Protein AF-B7J737-F1 (afdb_monomer_lite)

Secondary structure (DSSP, 8-state):
----------PPPTTT--SSPPP-EEETTEEE-HHHHHHHEEEEE-TTT--EEEEESS-TTPPPHHHHH-S--TTT--SS--EEEEETTEEEEHHHHTTSSPPEE-TTT--EES--EE-GGGSS--EE-TTGGGTT-EE-TTT--EE-EEE-TTS-EEEHHHHHH-EEE-TTT--EEEGGGTTS-HHHHHHHHHHHHHHHHHTT-SSHHHHHHHHHHHHHHHHHH-HHHHHHHHHHHHHHHHHHHHHHSS---HHHHHHHHHHHHHHHTHHHHHHHHHTTSS---HHHHHHHHHHHHHHHHHHTTTT-HHHHHHHHHHHHHHHHHHHTTSS-HHHHHHHHHHHHHHHHHHHHTT-SS--HHHHHHHHHH-GGGHHHHHHHHHHHHHHH-----PPPPPTTHHHHHHHHHHHHHHHHHHHH---SHHHHHHHHHHHHHHHS---GGGGGS-EEEEPSTTEEEEEETTEEEEEE-GGG-S---

pLDDT: mean 83.99, std 12.32, range [27.31, 96.94]

Organism: Acidithiobacillus ferrooxidans (strain ATCC 23270 / DSM 14882 / CIP 104768 / NCIMB 8455) (NCBI:txid243159)

Radius of gyration: 39.47 Å; chains: 1; bounding box: 94×75×91 Å

Sequence (481 aa):
MDTVATLSAEVICDECGKRGRKITRVYHGYKYCPTCYAREFKRRLCPKCGNYARLPRRDITAVCRHCALDQPCIRCGKTDFRVGRVTRSGPVCNSCAKYFREAEACELCGELSRRLTRVSRFNHNLRLCSKCAHADHGNCQACHHPRLLVVTDDGRRLCKVCLDGGMILCQECGQSMPAGRGAQCEPCYWRSLLTKRIAMNLAAFAMPVMAGHFERFGAWLAVTVGDNKAAITVNRYLSFFMEIEKVWKAIPDYNRLIAHFGAEGLRRVRLPMRWMQETGLVVKDVAVQAGDSEKRQIAGMLKALEGDPPGLRVLKGYHDTLMAKVKAGKLSLRSVRLAMAPAKALMLEAQKMGLKKPDQKAVDVYLAKVPGQRAALTGFVRYLREAHSVGVAMPKAKEGAAQKVRQRKLEQEMLAMMREGGEGDEFLRRWVSVGLAYFHGLPRKVGIGADVLRTDGEGMAINVEGKSYWLPSISQMGLSE

Structure (mmCIF, N/CA/C/O backbone):
data_AF-B7J737-F1
#
_entry.id   AF-B7J737-F1
#
loop_
_atom_site.group_PDB
_atom_site.id
_atom_site.type_symbol
_atom_site.label_atom_id
_atom_site.label_alt_id
_atom_site.label_comp_id
_atom_site.label_asym_id
_atom_site.label_entity_id
_atom_site.label_seq_id
_atom_site.pdbx_PDB_ins_code
_atom_site.Cartn_x
_atom_site.Cartn_y
_atom_site.Cartn_z
_atom_site.occupancy
_atom_site.B_iso_or_equiv
_atom_site.auth_seq_id
_atom_site.auth_comp_id
_atom_site.auth_asym_id
_atom_site.auth_atom_id
_atom_site.pdbx_PDB_model_num
ATOM 1 N N . MET A 1 1 ? 53.662 26.644 -28.573 1.00 31.42 1 MET A N 1
ATOM 2 C CA . MET A 1 1 ? 53.686 26.835 -27.113 1.00 31.42 1 MET A CA 1
ATOM 3 C C . MET A 1 1 ? 52.269 26.609 -26.606 1.00 31.42 1 MET A C 1
ATOM 5 O O . MET A 1 1 ? 51.413 27.413 -26.924 1.00 31.42 1 MET A O 1
ATOM 9 N N . ASP A 1 2 ? 51.856 25.529 -25.963 1.00 27.31 2 ASP A N 1
ATOM 10 C CA . ASP A 1 2 ? 52.458 24.238 -25.664 1.00 27.31 2 ASP A CA 1
ATOM 11 C C . ASP A 1 2 ? 51.311 23.224 -25.682 1.00 27.31 2 ASP A C 1
ATOM 13 O O . ASP A 1 2 ? 50.287 23.390 -25.020 1.00 27.31 2 ASP A O 1
ATOM 17 N N . THR A 1 3 ? 51.462 22.178 -26.488 1.00 28.53 3 THR A N 1
ATOM 18 C CA . THR A 1 3 ? 50.625 20.981 -26.437 1.00 28.53 3 THR A CA 1
ATOM 19 C C . THR A 1 3 ? 50.811 20.330 -25.074 1.00 28.53 3 THR A C 1
ATOM 21 O O . THR A 1 3 ? 51.854 19.732 -24.813 1.00 28.53 3 THR A O 1
ATOM 24 N N . VAL A 1 4 ? 49.797 20.425 -24.212 1.00 29.48 4 VAL A N 1
ATOM 25 C CA . VAL A 1 4 ? 49.719 19.654 -22.967 1.00 29.48 4 VAL A CA 1
ATOM 26 C C . VAL A 1 4 ? 49.577 18.182 -23.345 1.00 29.48 4 VAL A C 1
ATOM 28 O O . VAL A 1 4 ? 48.484 17.658 -23.567 1.00 29.48 4 VAL A O 1
ATOM 31 N N . ALA A 1 5 ? 50.728 17.527 -23.478 1.00 29.42 5 ALA A N 1
ATOM 32 C CA . ALA A 1 5 ? 50.856 16.095 -23.622 1.00 29.42 5 ALA A CA 1
ATOM 33 C C . ALA A 1 5 ? 50.172 15.437 -22.423 1.00 29.42 5 ALA A C 1
ATOM 35 O O . ALA A 1 5 ? 50.594 15.573 -21.275 1.00 29.42 5 ALA A O 1
ATOM 36 N N . THR A 1 6 ? 49.081 14.727 -22.693 1.00 31.34 6 THR A N 1
ATOM 37 C CA . THR A 1 6 ? 48.463 13.840 -21.716 1.00 31.34 6 THR A CA 1
ATOM 38 C C . THR A 1 6 ? 49.512 12.795 -21.346 1.00 31.34 6 THR A C 1
ATOM 40 O O . THR A 1 6 ? 49.861 11.955 -22.174 1.00 31.34 6 THR A O 1
ATOM 43 N N . LEU A 1 7 ? 50.048 12.867 -20.127 1.00 33.62 7 LEU A N 1
ATOM 44 C CA . LEU A 1 7 ? 50.927 11.850 -19.553 1.00 33.62 7 LEU A CA 1
ATOM 45 C C . LEU A 1 7 ? 50.187 10.506 -19.569 1.00 33.62 7 LEU A C 1
ATOM 47 O O . LEU A 1 7 ? 49.400 10.187 -18.678 1.00 33.62 7 LEU A O 1
ATOM 51 N N . SER A 1 8 ? 50.404 9.713 -20.618 1.00 40.41 8 SER A N 1
ATOM 52 C CA . SER A 1 8 ? 50.010 8.314 -20.647 1.00 40.41 8 SER A CA 1
ATOM 53 C C . SER A 1 8 ? 50.756 7.627 -19.513 1.00 40.41 8 SER A C 1
ATOM 55 O O . SER A 1 8 ? 51.984 7.559 -19.561 1.00 40.41 8 SER A O 1
ATOM 57 N N . ALA A 1 9 ? 50.038 7.153 -18.492 1.00 51.06 9 ALA A N 1
ATOM 58 C CA . ALA A 1 9 ? 50.620 6.377 -17.404 1.00 51.06 9 ALA A CA 1
ATOM 59 C C . ALA A 1 9 ? 51.547 5.303 -17.994 1.00 51.06 9 ALA A C 1
ATOM 61 O O . ALA A 1 9 ? 51.082 4.412 -18.712 1.00 51.06 9 ALA A O 1
ATOM 62 N N . GLU A 1 10 ? 52.855 5.435 -17.759 1.00 60.78 10 GLU A N 1
ATOM 63 C CA . GLU A 1 10 ? 53.859 4.551 -18.343 1.00 60.78 10 GLU A CA 1
ATOM 64 C C . GLU A 1 10 ? 53.509 3.104 -18.003 1.00 60.78 10 GLU A C 1
ATOM 66 O O . GLU A 1 10 ? 53.470 2.702 -16.839 1.00 60.78 10 GLU A O 1
ATOM 71 N N . VAL A 1 11 ? 53.203 2.303 -19.023 1.00 74.88 11 VAL A N 1
ATOM 72 C CA . VAL A 1 11 ? 52.763 0.931 -18.791 1.00 74.88 11 VAL A CA 1
ATOM 73 C C . VAL A 1 11 ? 53.969 0.086 -18.380 1.00 74.88 11 VAL A C 1
ATOM 75 O O . VAL A 1 11 ? 54.931 -0.064 -19.137 1.00 74.88 11 VAL A O 1
ATOM 78 N N . ILE A 1 12 ? 53.910 -0.456 -17.165 1.00 87.69 12 ILE A N 1
ATOM 79 C CA . ILE A 1 12 ? 54.945 -1.308 -16.571 1.00 87.69 12 ILE A CA 1
ATOM 80 C C . ILE A 1 12 ? 54.590 -2.778 -16.811 1.00 87.69 12 ILE A C 1
ATOM 82 O O . ILE A 1 12 ? 53.423 -3.170 -16.732 1.00 87.69 12 ILE A O 1
ATOM 86 N N . CYS A 1 13 ? 55.593 -3.592 -17.142 1.00 88.62 13 CYS A N 1
ATOM 87 C CA . CYS A 1 13 ? 55.451 -5.044 -17.147 1.00 88.62 13 CYS A CA 1
ATOM 88 C C . CYS A 1 13 ? 55.673 -5.598 -15.737 1.00 88.62 13 CYS A C 1
ATOM 90 O O . CYS A 1 13 ? 56.763 -5.441 -15.195 1.00 88.62 13 CYS A O 1
ATOM 92 N N . ASP A 1 14 ? 54.690 -6.315 -15.196 1.00 87.00 14 ASP A N 1
ATOM 93 C CA . ASP A 1 14 ? 54.730 -6.823 -13.817 1.00 87.00 14 ASP A CA 1
ATOM 94 C C . ASP A 1 14 ? 55.735 -7.975 -13.628 1.00 87.00 14 ASP A C 1
ATOM 96 O O . ASP A 1 14 ? 56.149 -8.261 -12.514 1.00 87.00 14 ASP A O 1
ATOM 100 N N . GLU A 1 15 ? 56.164 -8.615 -14.721 1.00 86.81 15 GLU A N 1
ATOM 101 C CA . GLU A 1 15 ? 57.125 -9.728 -14.694 1.00 86.81 15 GLU A CA 1
ATOM 102 C C . GLU A 1 15 ? 58.593 -9.267 -14.737 1.00 86.81 15 GLU A C 1
ATOM 104 O O . GLU A 1 15 ? 59.468 -9.927 -14.189 1.00 86.81 15 GLU A O 1
ATOM 109 N N . CYS A 1 16 ? 58.901 -8.157 -15.418 1.00 88.19 16 CYS A N 1
ATOM 110 C CA . CYS A 1 16 ? 60.286 -7.676 -15.558 1.00 88.19 16 CYS A CA 1
ATOM 111 C C . CYS A 1 16 ? 60.524 -6.263 -15.018 1.00 88.19 16 CYS A C 1
ATOM 113 O O . CYS A 1 16 ? 61.639 -5.762 -15.133 1.00 88.19 16 CYS A O 1
ATOM 115 N N . GLY A 1 17 ? 59.488 -5.588 -14.513 1.00 85.31 17 GLY A N 1
ATOM 116 C CA . GLY A 1 17 ? 59.550 -4.234 -13.952 1.00 85.31 17 GLY A CA 1
ATOM 117 C C . GLY A 1 17 ? 59.845 -3.113 -14.956 1.00 85.31 17 GLY A C 1
ATOM 118 O O . GLY A 1 17 ? 59.856 -1.942 -14.586 1.00 85.31 17 GLY A O 1
ATOM 119 N N . LYS A 1 18 ? 60.085 -3.428 -16.238 1.00 86.31 18 LYS A N 1
ATOM 120 C CA . LYS A 1 18 ? 60.465 -2.430 -17.251 1.00 86.31 18 LYS A CA 1
ATOM 121 C C . LYS A 1 18 ? 59.269 -1.553 -17.636 1.00 86.31 18 LYS A C 1
ATOM 123 O O . LYS A 1 18 ? 58.205 -2.076 -17.984 1.00 86.31 18 LYS A O 1
ATOM 128 N N . ARG A 1 19 ? 59.477 -0.233 -17.618 1.00 86.00 19 ARG A N 1
ATOM 129 C CA . ARG A 1 19 ? 58.510 0.797 -18.038 1.00 86.00 19 ARG A CA 1
ATOM 130 C C . ARG A 1 19 ? 58.529 1.003 -19.557 1.00 86.00 19 ARG A C 1
ATOM 132 O O . ARG A 1 19 ? 59.466 0.577 -20.234 1.00 86.00 19 ARG A O 1
ATOM 139 N N . GLY A 1 20 ? 57.472 1.608 -20.099 1.00 76.94 20 GLY A N 1
ATOM 140 C CA . GLY A 1 20 ? 57.383 1.999 -21.515 1.00 76.94 20 GLY A CA 1
ATOM 141 C C . GLY A 1 20 ? 57.286 0.836 -22.513 1.00 76.94 20 GLY A C 1
ATOM 142 O O . GLY A 1 20 ? 57.441 1.029 -23.717 1.00 76.94 20 GLY A O 1
ATOM 143 N N . ARG A 1 21 ? 57.043 -0.398 -22.051 1.00 76.62 21 ARG A N 1
ATOM 144 C CA . ARG A 1 21 ? 56.914 -1.570 -22.930 1.00 76.62 21 ARG A CA 1
ATOM 145 C C . ARG A 1 21 ? 55.452 -1.778 -23.321 1.00 76.62 21 ARG A C 1
ATOM 147 O O . ARG A 1 21 ? 54.566 -1.777 -22.470 1.00 76.62 21 ARG A O 1
ATOM 154 N N . LYS A 1 22 ? 55.200 -2.066 -24.605 1.00 85.19 22 LYS A N 1
ATOM 155 C CA . LYS A 1 22 ? 53.888 -2.554 -25.062 1.00 85.19 22 LYS A CA 1
ATOM 156 C C . LYS A 1 22 ? 53.527 -3.822 -24.282 1.00 85.19 22 LYS A C 1
ATOM 158 O O . LYS A 1 22 ? 54.348 -4.730 -24.175 1.00 85.19 22 LYS A O 1
ATOM 163 N N . ILE A 1 23 ? 52.306 -3.901 -23.761 1.00 86.81 23 ILE A N 1
ATOM 164 C CA . ILE A 1 23 ? 51.800 -5.100 -23.083 1.00 86.81 23 ILE A CA 1
ATOM 165 C C . ILE A 1 23 ? 51.101 -5.993 -24.101 1.00 86.81 23 ILE A C 1
ATOM 167 O O . ILE A 1 23 ? 50.181 -5.565 -24.793 1.00 86.81 23 ILE A O 1
ATOM 171 N N . THR A 1 24 ? 51.545 -7.244 -24.189 1.00 85.81 24 THR A N 1
ATOM 172 C CA . THR A 1 24 ? 50.986 -8.250 -25.104 1.00 85.81 24 THR A CA 1
ATOM 173 C C . THR A 1 24 ? 49.871 -9.048 -24.444 1.00 85.81 24 THR A C 1
ATOM 175 O O . THR A 1 24 ? 48.918 -9.451 -25.110 1.00 85.81 24 THR A O 1
ATOM 178 N N . ARG A 1 25 ? 49.962 -9.286 -23.132 1.00 84.56 25 ARG A N 1
ATOM 179 C CA . ARG A 1 25 ? 48.987 -10.101 -22.406 1.00 84.56 25 ARG A CA 1
ATOM 180 C C . ARG A 1 25 ? 48.739 -9.551 -21.011 1.00 84.56 25 ARG A C 1
ATOM 182 O O . ARG A 1 25 ? 49.680 -9.210 -20.306 1.00 84.56 25 ARG A O 1
ATOM 189 N N . VAL A 1 26 ? 47.470 -9.550 -20.608 1.00 82.75 26 VAL A N 1
ATOM 190 C CA . VAL A 1 26 ? 47.055 -9.414 -19.208 1.00 82.75 26 VAL A CA 1
ATOM 191 C C . VAL A 1 26 ? 46.448 -10.743 -18.758 1.00 82.75 26 VAL A C 1
ATOM 193 O O . VAL A 1 26 ? 45.539 -11.252 -19.422 1.00 82.75 26 VAL A O 1
ATOM 196 N N . TYR A 1 27 ? 46.968 -11.325 -17.678 1.00 79.88 27 TYR A N 1
ATOM 197 C CA . TYR A 1 27 ? 46.516 -12.598 -17.100 1.00 79.88 27 TYR A CA 1
ATOM 198 C C . TYR A 1 27 ? 46.319 -12.428 -15.587 1.00 79.88 27 TYR A C 1
ATOM 200 O O . TYR A 1 27 ? 47.225 -11.970 -14.905 1.00 79.88 27 TYR A O 1
ATOM 208 N N . HIS A 1 28 ? 45.108 -12.688 -15.078 1.00 73.38 28 HIS A N 1
ATOM 209 C CA . HIS A 1 28 ? 44.684 -12.412 -13.686 1.00 73.38 28 HIS A CA 1
ATOM 210 C C . HIS A 1 28 ? 45.004 -11.004 -13.134 1.00 73.38 28 HIS A C 1
ATOM 212 O O . HIS A 1 28 ? 45.051 -10.797 -11.923 1.00 73.38 28 HIS A O 1
ATOM 218 N N . GLY A 1 29 ? 45.157 -10.014 -14.016 1.00 74.12 29 GLY A N 1
ATOM 219 C CA . GLY A 1 29 ? 45.510 -8.638 -13.655 1.00 74.12 29 GLY A CA 1
ATOM 220 C C . GLY A 1 29 ? 46.996 -8.301 -13.812 1.00 74.12 29 GLY A C 1
ATOM 221 O O . GLY A 1 29 ? 47.314 -7.120 -13.826 1.00 74.12 29 GLY A O 1
ATOM 222 N N . TYR A 1 30 ? 47.863 -9.295 -14.033 1.00 81.06 30 TYR A N 1
ATOM 223 C CA . TYR A 1 30 ? 49.294 -9.111 -14.293 1.00 81.06 30 TYR A CA 1
ATOM 224 C C . TYR A 1 30 ? 49.569 -8.861 -15.780 1.00 81.06 30 TYR A C 1
ATOM 226 O O . TYR A 1 30 ? 49.057 -9.575 -16.651 1.00 81.06 30 TYR A O 1
ATOM 234 N N . LYS A 1 31 ? 50.377 -7.846 -16.075 1.00 86.50 31 LYS A N 1
ATOM 235 C CA . LYS A 1 31 ? 50.736 -7.338 -17.401 1.00 86.50 31 LYS A CA 1
ATOM 236 C C . LYS A 1 31 ? 52.088 -7.890 -17.853 1.00 86.50 31 LYS A C 1
ATOM 238 O O . LYS A 1 31 ? 53.124 -7.663 -17.233 1.00 86.50 31 LYS A O 1
ATOM 243 N N . TYR A 1 32 ? 52.099 -8.530 -19.016 1.00 88.81 32 TYR A N 1
ATOM 244 C CA . TYR A 1 32 ? 53.290 -9.125 -19.619 1.00 88.81 32 TYR A CA 1
ATOM 245 C C . TYR A 1 32 ? 53.662 -8.412 -20.921 1.00 88.81 32 TYR A C 1
ATOM 247 O O . TYR A 1 32 ? 52.846 -8.302 -21.844 1.00 88.81 32 TYR A O 1
ATOM 255 N N . CYS A 1 33 ? 54.915 -7.964 -21.024 1.00 91.69 33 CYS A N 1
ATOM 256 C CA . CYS A 1 33 ? 55.500 -7.508 -22.285 1.00 91.69 33 CYS A CA 1
ATOM 257 C C . CYS A 1 33 ? 55.696 -8.698 -23.254 1.00 91.69 33 CYS A C 1
ATOM 259 O O . CYS A 1 33 ? 55.679 -9.847 -22.801 1.00 91.69 33 CYS A O 1
ATOM 261 N N . PRO A 1 34 ? 55.909 -8.472 -24.565 1.00 90.19 34 PRO A N 1
ATOM 262 C CA . PRO A 1 34 ? 56.051 -9.545 -25.550 1.00 90.19 34 PRO A CA 1
ATOM 263 C C . PRO A 1 34 ? 57.084 -10.609 -25.159 1.00 90.19 34 PRO A C 1
ATOM 265 O O . PRO A 1 34 ? 56.811 -11.805 -25.253 1.00 90.19 34 PRO A O 1
ATOM 268 N N . THR A 1 35 ? 58.245 -10.178 -24.657 1.00 90.19 35 THR A N 1
ATOM 269 C CA . THR A 1 35 ? 59.339 -11.067 -24.243 1.00 90.19 35 THR A CA 1
ATOM 270 C C . THR A 1 35 ? 58.941 -11.929 -23.046 1.00 90.19 35 THR A C 1
ATOM 272 O O . THR A 1 35 ? 59.103 -13.147 -23.079 1.00 90.19 35 THR A O 1
ATOM 275 N N . CYS A 1 36 ? 58.358 -11.318 -22.010 1.00 89.56 36 CYS A N 1
ATOM 276 C CA . CYS A 1 36 ? 57.897 -12.039 -20.823 1.00 89.56 36 CYS A CA 1
ATOM 277 C C . CYS A 1 36 ? 56.727 -12.971 -21.151 1.00 89.56 36 CYS A C 1
ATOM 279 O O . CYS A 1 36 ? 56.676 -14.091 -20.658 1.00 89.56 36 CYS A O 1
ATOM 281 N N . TYR A 1 37 ? 55.830 -12.562 -22.049 1.00 90.25 37 TYR A N 1
ATOM 282 C CA . TYR A 1 37 ? 54.744 -13.409 -22.526 1.00 90.25 37 TYR A CA 1
ATOM 283 C C . TYR A 1 37 ? 55.271 -14.653 -23.259 1.00 90.25 37 TYR A C 1
ATOM 285 O O . TYR A 1 37 ? 54.818 -15.759 -22.991 1.00 90.25 37 TYR A O 1
ATOM 293 N N . ALA A 1 38 ? 56.264 -14.515 -24.142 1.00 88.94 38 ALA A N 1
ATOM 294 C CA . ALA A 1 38 ? 56.871 -15.659 -24.829 1.00 88.94 38 ALA A CA 1
ATOM 295 C C . ALA A 1 38 ? 57.670 -16.586 -23.888 1.00 88.94 38 ALA A C 1
ATOM 297 O O . ALA A 1 38 ? 57.759 -17.802 -24.115 1.00 88.94 38 ALA A O 1
ATOM 298 N N . ARG A 1 39 ? 58.257 -16.022 -22.828 1.00 88.81 39 ARG A N 1
ATOM 299 C CA . ARG A 1 39 ? 58.995 -16.777 -21.813 1.00 88.81 39 ARG A CA 1
ATOM 300 C C . ARG A 1 39 ? 58.056 -17.561 -20.900 1.00 88.81 39 ARG A C 1
ATOM 302 O O . ARG A 1 39 ? 58.201 -18.779 -20.809 1.00 88.81 39 ARG A O 1
ATOM 309 N N . GLU A 1 40 ? 57.083 -16.881 -20.299 1.00 89.19 40 GLU A N 1
ATOM 310 C CA . GLU A 1 40 ? 56.206 -17.447 -19.274 1.00 89.19 40 GLU A CA 1
ATOM 311 C C . GLU A 1 40 ? 55.016 -18.223 -19.848 1.00 89.19 40 GLU A C 1
ATOM 313 O O . GLU A 1 40 ? 54.505 -19.100 -19.164 1.00 89.19 40 GLU A O 1
ATOM 318 N N . PHE A 1 41 ? 54.585 -17.982 -21.094 1.00 91.06 41 PHE A N 1
ATOM 319 C CA . PHE A 1 41 ? 53.454 -18.693 -21.703 1.00 91.06 41 PHE A CA 1
ATOM 320 C C . PHE A 1 41 ? 53.925 -19.626 -22.824 1.00 91.06 41 PHE A C 1
ATOM 322 O O . PHE A 1 41 ? 54.366 -19.184 -23.890 1.00 91.06 41 PHE A O 1
ATOM 329 N N . LYS A 1 42 ? 53.801 -20.939 -22.604 1.00 90.94 42 LYS A N 1
ATOM 330 C CA . LYS A 1 42 ? 54.219 -21.991 -23.541 1.00 90.94 42 LYS A CA 1
ATOM 331 C C . LYS A 1 42 ? 53.018 -22.622 -24.234 1.00 90.94 42 LYS A C 1
ATOM 333 O O . LYS A 1 42 ? 51.937 -22.723 -23.661 1.00 90.94 42 LYS A O 1
ATOM 338 N N . ARG A 1 43 ? 53.202 -23.028 -25.491 1.00 91.75 43 ARG A N 1
ATOM 339 C CA . ARG A 1 43 ? 52.171 -23.724 -26.269 1.00 91.75 43 ARG A CA 1
ATOM 340 C C . ARG A 1 43 ? 51.958 -25.120 -25.679 1.00 91.75 43 ARG A C 1
ATOM 342 O O . ARG A 1 43 ? 52.907 -25.894 -25.629 1.00 91.75 43 ARG A O 1
ATOM 349 N N . ARG A 1 44 ? 50.742 -25.416 -25.220 1.00 90.69 44 ARG A N 1
ATOM 350 C CA . ARG A 1 44 ? 50.326 -26.702 -24.631 1.00 90.69 44 ARG A CA 1
ATOM 351 C C . ARG A 1 44 ? 48.846 -26.963 -24.924 1.00 90.69 44 ARG A C 1
ATOM 353 O O . ARG A 1 44 ? 48.147 -26.051 -25.369 1.00 90.69 44 ARG A O 1
ATOM 360 N N . LEU A 1 45 ? 48.382 -28.187 -24.679 1.00 89.69 45 LEU A N 1
ATOM 361 C CA . LEU A 1 45 ? 46.962 -28.540 -24.759 1.00 89.69 45 LEU A CA 1
ATOM 362 C C . LEU A 1 45 ? 46.202 -27.934 -23.571 1.00 89.69 45 LEU A C 1
ATOM 364 O O . LEU A 1 45 ? 46.688 -27.950 -22.441 1.00 89.69 45 LEU A O 1
ATOM 368 N N . CYS A 1 46 ? 45.021 -27.379 -23.833 1.00 87.50 46 CYS A N 1
ATOM 369 C CA . CYS A 1 46 ? 44.111 -26.899 -22.799 1.00 87.50 46 CYS A CA 1
ATOM 370 C C . CYS A 1 46 ? 43.491 -28.086 -22.040 1.00 87.50 46 CYS A C 1
ATOM 372 O O . CYS A 1 46 ? 42.833 -28.900 -22.691 1.00 87.50 46 CYS A O 1
ATOM 374 N N . PRO A 1 47 ? 43.571 -28.145 -20.697 1.00 87.25 47 PRO A N 1
ATOM 375 C CA . PRO A 1 47 ? 42.978 -29.234 -19.914 1.00 87.25 47 PRO A CA 1
ATOM 376 C C . PRO A 1 47 ? 41.456 -29.391 -20.079 1.00 87.25 47 PRO A C 1
ATOM 378 O O . PRO A 1 47 ? 40.938 -30.483 -19.897 1.00 87.25 47 PRO A O 1
ATOM 381 N N . LYS A 1 48 ? 40.727 -28.315 -20.430 1.00 86.81 48 LYS A N 1
ATOM 382 C CA . LYS A 1 48 ? 39.255 -28.331 -20.567 1.00 86.81 48 LYS A CA 1
ATOM 383 C C . LYS A 1 48 ? 38.767 -28.705 -21.973 1.00 86.81 48 LYS A C 1
ATOM 385 O O . LYS A 1 48 ? 37.771 -29.401 -22.090 1.00 86.81 48 LYS A O 1
ATOM 390 N N . CYS A 1 49 ? 39.411 -28.214 -23.037 1.00 87.56 49 CYS A N 1
ATOM 391 C CA . CYS A 1 49 ? 38.920 -28.404 -24.415 1.00 87.56 49 CYS A CA 1
ATOM 392 C C . CYS A 1 49 ? 39.875 -29.146 -25.350 1.00 87.56 49 CYS A C 1
ATOM 394 O O . CYS A 1 49 ? 39.572 -29.268 -26.531 1.00 87.56 49 CYS A O 1
ATOM 396 N N . GLY A 1 50 ? 41.057 -29.554 -24.883 1.00 87.19 50 GLY A N 1
ATOM 397 C CA . GLY A 1 50 ? 42.038 -30.275 -25.697 1.00 87.19 50 GLY A CA 1
ATOM 398 C C . GLY A 1 50 ? 42.720 -29.449 -26.797 1.00 87.19 50 GLY A C 1
ATOM 399 O O . GLY A 1 50 ? 43.677 -29.918 -27.392 1.00 87.19 50 GLY A O 1
ATOM 400 N N . ASN A 1 51 ? 42.309 -28.206 -27.064 1.00 89.88 51 ASN A N 1
ATOM 401 C CA . ASN A 1 51 ? 42.928 -27.377 -28.105 1.00 89.88 51 ASN A CA 1
ATOM 402 C C . ASN A 1 51 ? 44.271 -26.767 -27.668 1.00 89.88 51 ASN A C 1
ATOM 404 O O . ASN A 1 51 ? 44.468 -26.431 -26.496 1.00 89.88 51 ASN A O 1
ATOM 408 N N . TYR A 1 52 ? 45.180 -26.538 -28.623 1.00 89.88 52 TYR A N 1
ATOM 409 C CA . TYR A 1 52 ? 46.451 -25.856 -28.362 1.00 89.88 52 TYR A CA 1
ATOM 410 C C . TYR A 1 52 ? 46.252 -24.380 -27.999 1.00 89.88 52 TYR A C 1
ATOM 412 O O . TYR A 1 52 ? 45.657 -23.607 -28.748 1.00 89.88 52 TYR A O 1
ATOM 420 N N . ALA A 1 53 ? 46.846 -23.954 -26.885 1.00 87.69 53 ALA A N 1
ATOM 421 C CA . ALA A 1 53 ? 46.898 -22.557 -26.465 1.00 87.69 53 ALA A CA 1
ATOM 422 C C . ALA A 1 53 ? 48.252 -22.218 -25.821 1.00 87.69 53 ALA A C 1
ATOM 424 O O . ALA A 1 53 ? 48.976 -23.095 -25.351 1.00 87.69 53 ALA A O 1
ATOM 425 N N . ARG A 1 54 ? 48.616 -20.928 -25.789 1.00 89.69 54 ARG A N 1
ATOM 426 C CA . ARG A 1 54 ? 49.755 -20.442 -24.990 1.00 89.69 54 ARG A CA 1
ATOM 427 C C . ARG A 1 54 ? 49.308 -20.248 -23.541 1.00 89.69 54 ARG A C 1
ATOM 429 O O . ARG A 1 54 ? 48.588 -19.291 -23.250 1.00 89.69 54 ARG A O 1
ATOM 436 N N . LEU A 1 55 ? 49.735 -21.149 -22.662 1.00 89.06 55 LEU A N 1
ATOM 437 C CA . LEU A 1 55 ? 49.344 -21.227 -21.253 1.00 89.06 55 LEU A CA 1
ATOM 438 C C . LEU A 1 55 ? 50.556 -20.972 -20.342 1.00 89.06 55 LEU A C 1
ATOM 440 O O . LEU A 1 55 ? 51.682 -21.268 -20.757 1.00 89.06 55 LEU A O 1
ATOM 444 N N . PRO A 1 56 ? 50.368 -20.408 -19.134 1.00 88.25 56 PRO A N 1
ATOM 445 C CA . PRO A 1 56 ? 51.459 -20.172 -18.196 1.00 88.25 56 PRO A CA 1
ATOM 446 C C . PRO A 1 56 ? 52.262 -21.447 -17.924 1.00 88.25 56 PRO A C 1
ATOM 448 O O . PRO A 1 56 ? 51.711 -22.526 -17.720 1.00 88.25 56 PRO A O 1
ATOM 451 N N . ARG A 1 57 ? 53.591 -21.336 -17.901 1.00 85.81 57 ARG A N 1
ATOM 452 C CA . ARG A 1 57 ? 54.481 -22.489 -17.756 1.00 85.81 57 ARG A CA 1
ATOM 453 C C . ARG A 1 57 ? 54.294 -23.177 -16.403 1.00 85.81 57 ARG A C 1
ATOM 455 O O . ARG A 1 57 ? 54.363 -24.405 -16.360 1.00 85.81 57 ARG A O 1
ATOM 462 N N . ARG A 1 58 ? 54.093 -22.378 -15.349 1.00 83.44 58 ARG A N 1
ATOM 463 C CA . ARG A 1 58 ? 54.033 -22.793 -13.938 1.00 83.44 58 ARG A CA 1
ATOM 464 C C . ARG A 1 58 ? 52.639 -23.225 -13.475 1.00 83.44 58 ARG A C 1
ATOM 466 O O . ARG A 1 58 ? 52.538 -23.910 -12.469 1.00 83.44 58 ARG A O 1
ATOM 473 N N . ASP A 1 59 ? 51.591 -22.849 -14.204 1.00 82.75 59 ASP A N 1
ATOM 474 C CA . ASP A 1 59 ? 50.209 -23.207 -13.881 1.00 82.75 59 ASP A CA 1
ATOM 475 C C . ASP A 1 59 ? 49.731 -24.302 -14.840 1.00 82.75 59 ASP A C 1
ATOM 477 O O . ASP A 1 59 ? 49.411 -24.046 -16.002 1.00 82.75 59 ASP A O 1
ATOM 481 N N . ILE A 1 60 ? 49.739 -25.543 -14.356 1.00 81.38 60 ILE A N 1
ATOM 482 C CA . ILE A 1 60 ? 49.347 -26.731 -15.130 1.00 81.38 60 ILE A CA 1
ATOM 483 C C . ILE A 1 60 ? 47.818 -26.798 -15.293 1.00 81.38 60 ILE A C 1
ATOM 485 O O . ILE A 1 60 ? 47.325 -27.400 -16.243 1.00 81.38 60 ILE A O 1
ATOM 489 N N . THR A 1 61 ? 47.067 -26.132 -14.412 1.00 83.81 61 THR A N 1
ATOM 490 C CA . THR A 1 61 ? 45.597 -26.101 -14.432 1.00 83.81 61 THR A CA 1
ATOM 491 C C . THR A 1 61 ? 45.028 -25.006 -15.332 1.00 83.81 61 THR A C 1
ATOM 493 O O . THR A 1 61 ? 43.824 -24.972 -15.589 1.00 83.81 61 THR A O 1
ATOM 496 N N . ALA A 1 62 ? 45.885 -24.119 -15.846 1.00 84.12 62 ALA A N 1
ATOM 497 C CA . ALA A 1 62 ? 45.471 -23.015 -16.692 1.00 84.12 62 ALA A CA 1
ATOM 498 C C . ALA A 1 62 ? 44.724 -23.501 -17.942 1.00 84.12 62 ALA A C 1
ATOM 500 O O . ALA A 1 62 ? 45.228 -24.292 -18.738 1.00 84.12 62 ALA A O 1
ATOM 501 N N . VAL A 1 63 ? 43.533 -22.952 -18.164 1.00 86.81 63 VAL A N 1
ATOM 502 C CA . VAL A 1 63 ? 42.726 -23.218 -19.358 1.00 86.81 63 VAL A CA 1
ATOM 503 C C . VAL A 1 63 ? 42.917 -22.128 -20.413 1.00 86.81 63 VAL A C 1
ATOM 505 O O . VAL A 1 63 ? 43.347 -21.005 -20.130 1.00 86.81 63 VAL A O 1
ATOM 508 N N . CYS A 1 64 ? 42.594 -22.436 -21.670 1.00 85.94 64 CYS A N 1
ATOM 509 C CA . CYS A 1 64 ? 42.680 -21.456 -22.747 1.00 85.94 64 CYS A CA 1
ATOM 510 C C . CYS A 1 64 ? 41.700 -20.292 -22.524 1.00 85.94 64 CYS A C 1
ATOM 512 O O . CYS A 1 64 ? 40.693 -20.413 -21.825 1.00 85.94 64 CYS A O 1
ATOM 514 N N . ARG A 1 65 ? 41.970 -19.143 -23.160 1.00 82.06 65 ARG A N 1
ATOM 515 C CA . ARG A 1 65 ? 41.131 -17.940 -23.022 1.00 82.06 65 ARG A CA 1
ATOM 516 C C . ARG A 1 65 ? 39.666 -18.209 -23.368 1.00 82.06 65 ARG A C 1
ATOM 518 O O . ARG A 1 65 ? 38.801 -17.633 -22.729 1.00 82.06 65 ARG A O 1
ATOM 525 N N . HIS A 1 66 ? 39.403 -19.052 -24.362 1.00 83.75 66 HIS A N 1
ATOM 526 C CA . HIS A 1 66 ? 38.041 -19.425 -24.727 1.00 83.75 66 HIS A CA 1
ATOM 527 C C . HIS A 1 66 ? 37.354 -20.165 -23.571 1.00 83.75 66 HIS A C 1
ATOM 529 O O . HIS A 1 66 ? 36.352 -19.689 -23.060 1.00 83.75 66 HIS A O 1
ATOM 535 N N . CYS A 1 67 ? 37.975 -21.226 -23.056 1.00 84.31 67 CYS A N 1
ATOM 536 C CA . CYS A 1 67 ? 37.485 -21.998 -21.915 1.00 84.31 67 CYS A CA 1
ATOM 537 C C . CYS A 1 67 ? 37.299 -21.196 -20.623 1.00 84.31 67 CYS A C 1
ATOM 539 O O . CYS A 1 67 ? 36.388 -21.498 -19.858 1.00 84.31 67 CYS A O 1
ATOM 541 N N . ALA A 1 68 ? 38.158 -20.202 -20.379 1.00 80.00 68 ALA A N 1
ATOM 542 C CA . ALA A 1 68 ? 38.046 -19.297 -19.235 1.00 80.00 68 ALA A CA 1
ATOM 543 C C . ALA A 1 68 ? 36.866 -18.315 -19.359 1.00 80.00 68 ALA A C 1
ATOM 545 O O . ALA A 1 68 ? 36.380 -17.801 -18.356 1.00 80.00 68 ALA A O 1
ATOM 546 N N . LEU A 1 69 ? 36.440 -18.008 -20.587 1.00 79.25 69 LEU A N 1
ATOM 547 C CA . LEU A 1 69 ? 35.301 -17.129 -20.876 1.00 79.25 69 LEU A CA 1
ATOM 548 C C . LEU A 1 69 ? 34.002 -17.905 -21.107 1.00 79.25 69 LEU A C 1
ATOM 550 O O . LEU A 1 69 ? 32.928 -17.324 -21.001 1.00 79.25 69 LEU A O 1
ATOM 554 N N . ASP A 1 70 ? 34.117 -19.197 -21.392 1.00 82.06 70 ASP A N 1
ATOM 555 C CA . ASP A 1 70 ? 33.042 -20.174 -21.505 1.00 82.06 70 ASP A CA 1
ATOM 556 C C . ASP A 1 70 ? 32.556 -20.598 -20.107 1.00 82.06 70 ASP A C 1
ATOM 558 O O . ASP A 1 70 ? 32.760 -21.717 -19.624 1.00 82.06 70 ASP A O 1
ATOM 562 N N . GLN A 1 71 ? 32.004 -19.611 -19.407 1.00 84.00 71 GLN A N 1
ATOM 563 C CA . GLN A 1 71 ? 31.346 -19.735 -18.116 1.00 84.00 71 GLN A CA 1
ATOM 564 C C . GLN A 1 71 ? 30.145 -18.778 -18.091 1.00 84.00 71 GLN A C 1
ATOM 566 O O . GLN A 1 71 ? 30.203 -17.705 -18.704 1.00 84.00 71 GLN A O 1
ATOM 571 N N . PRO A 1 72 ? 29.066 -19.111 -17.361 1.00 87.38 72 PRO A N 1
ATOM 572 C CA . PRO A 1 72 ? 27.948 -18.199 -17.179 1.00 87.38 72 PRO A CA 1
ATOM 573 C C . PRO A 1 72 ? 28.406 -16.856 -16.599 1.00 87.38 72 PRO A C 1
ATOM 575 O O . PRO A 1 72 ? 29.329 -16.788 -15.786 1.00 87.38 72 PRO A O 1
ATOM 578 N N . CYS A 1 73 ? 27.733 -15.767 -16.970 1.00 89.12 73 CYS A N 1
ATOM 579 C CA . CYS A 1 73 ? 28.015 -14.454 -16.406 1.00 89.12 73 CYS A CA 1
ATOM 580 C C . CYS A 1 73 ? 27.854 -14.498 -14.881 1.00 89.12 73 CYS A C 1
ATOM 582 O O . CYS A 1 73 ? 26.729 -14.628 -14.395 1.00 89.12 73 CYS A O 1
ATOM 584 N N . ILE A 1 74 ? 28.932 -14.241 -14.135 1.00 88.44 74 ILE A N 1
ATOM 585 C CA . ILE A 1 74 ? 28.987 -14.429 -12.669 1.00 88.44 74 ILE A CA 1
ATOM 586 C C . ILE A 1 74 ? 27.916 -13.668 -11.867 1.00 88.44 74 ILE A C 1
ATOM 588 O O . ILE A 1 74 ? 27.665 -13.981 -10.712 1.00 88.44 74 ILE A O 1
ATOM 592 N N . ARG A 1 75 ? 27.277 -12.647 -12.456 1.00 86.38 75 ARG A N 1
ATOM 593 C CA . ARG A 1 75 ? 26.190 -11.882 -11.819 1.00 86.38 75 ARG A CA 1
ATOM 594 C C . ARG A 1 75 ? 24.780 -12.333 -12.190 1.00 86.38 75 ARG A C 1
ATOM 596 O O . ARG A 1 75 ? 23.883 -12.201 -11.371 1.00 86.38 75 ARG A O 1
ATOM 603 N N . CYS A 1 76 ? 24.543 -12.719 -13.442 1.00 86.38 76 CYS A N 1
ATOM 604 C CA . CYS A 1 76 ? 23.182 -12.952 -13.944 1.00 86.38 76 CYS A CA 1
ATOM 605 C C . CYS A 1 76 ? 22.961 -14.351 -14.514 1.00 86.38 76 CYS A C 1
ATOM 607 O O . CYS A 1 76 ? 21.868 -14.615 -14.999 1.00 86.38 76 CYS A O 1
ATOM 609 N N . GLY A 1 77 ? 23.983 -15.209 -14.521 1.00 85.75 77 GLY A N 1
ATOM 610 C CA . GLY A 1 77 ? 23.886 -16.597 -14.968 1.00 85.75 77 GLY A CA 1
ATOM 611 C C . GLY A 1 77 ? 23.669 -16.794 -16.470 1.00 85.75 77 GLY A C 1
ATOM 612 O O . GLY A 1 77 ? 23.570 -17.931 -16.907 1.00 85.75 77 GLY A O 1
ATOM 613 N N . LYS A 1 78 ? 23.609 -15.728 -17.283 1.00 86.62 78 LYS A N 1
ATOM 614 C CA . LYS A 1 78 ? 23.486 -15.872 -18.744 1.00 86.62 78 LYS A CA 1
ATOM 615 C C . LYS A 1 78 ? 24.676 -16.645 -19.300 1.00 86.62 78 LYS A C 1
ATOM 617 O O . LYS A 1 78 ? 25.803 -16.311 -18.950 1.00 86.62 78 LYS A O 1
ATOM 622 N N . THR A 1 79 ? 24.414 -17.611 -20.170 1.00 84.88 79 THR A N 1
ATOM 623 C CA . THR A 1 79 ? 25.418 -18.452 -20.838 1.00 84.88 79 THR A CA 1
ATOM 624 C C . THR A 1 79 ? 25.794 -17.908 -22.213 1.00 84.88 79 THR A C 1
ATOM 626 O O . THR A 1 79 ? 26.975 -17.850 -22.527 1.00 84.88 79 THR A O 1
ATOM 629 N N . ASP A 1 80 ? 24.826 -17.399 -22.979 1.00 87.12 80 ASP A N 1
ATOM 630 C CA . ASP A 1 80 ? 25.080 -16.707 -24.246 1.00 87.12 80 ASP A CA 1
ATOM 631 C C . ASP A 1 80 ? 25.118 -15.182 -24.054 1.00 87.12 80 ASP A C 1
ATOM 633 O O . ASP A 1 80 ? 24.113 -14.534 -23.726 1.00 87.12 80 ASP A O 1
ATOM 637 N N . PHE A 1 81 ? 26.312 -14.597 -24.179 1.00 83.69 81 PHE A N 1
ATOM 638 C CA . PHE A 1 81 ? 26.508 -13.156 -24.080 1.00 83.69 81 PHE A CA 1
ATOM 639 C C . PHE A 1 81 ? 27.849 -12.682 -24.649 1.00 83.69 81 PHE A C 1
ATOM 641 O O . PHE A 1 81 ? 28.877 -13.352 -24.590 1.00 83.69 81 PHE A O 1
ATOM 648 N N . ARG A 1 82 ? 27.882 -11.411 -25.065 1.00 85.00 82 ARG A N 1
ATOM 649 C CA . ARG A 1 82 ? 29.143 -10.700 -25.318 1.00 85.00 82 ARG A CA 1
ATOM 650 C C . ARG A 1 82 ? 29.813 -10.315 -23.994 1.00 85.00 82 ARG A C 1
ATOM 652 O O . ARG A 1 82 ? 29.217 -9.600 -23.174 1.00 85.00 82 ARG A O 1
ATOM 659 N N . VAL A 1 83 ? 31.045 -10.789 -23.792 1.00 84.94 83 VAL A N 1
ATOM 660 C CA . VAL A 1 83 ? 31.864 -10.507 -22.600 1.00 84.94 83 VAL A CA 1
ATOM 661 C C . VAL A 1 83 ? 32.159 -9.011 -22.519 1.00 84.94 83 VAL A C 1
ATOM 663 O O . VAL A 1 83 ? 32.795 -8.452 -23.407 1.00 84.94 83 VAL A O 1
ATOM 666 N N . GLY A 1 84 ? 31.723 -8.374 -21.431 1.00 83.88 84 GLY A N 1
ATOM 667 C CA . GLY A 1 84 ? 31.971 -6.953 -21.178 1.00 83.88 84 GLY A CA 1
ATOM 668 C C . GLY A 1 84 ? 33.093 -6.673 -20.193 1.00 83.88 84 GLY A C 1
ATOM 669 O O . GLY A 1 84 ? 33.730 -5.624 -20.259 1.00 83.88 84 GLY A O 1
ATOM 670 N N . ARG A 1 85 ? 33.349 -7.597 -19.265 1.00 82.38 85 ARG A N 1
ATOM 671 C CA . ARG A 1 85 ? 34.482 -7.533 -18.336 1.00 82.38 85 ARG A CA 1
ATOM 672 C C . ARG A 1 85 ? 34.860 -8.947 -17.907 1.00 82.38 85 ARG A C 1
ATOM 674 O O . ARG A 1 85 ? 33.992 -9.802 -17.776 1.00 82.38 85 ARG A O 1
ATOM 681 N N . VAL A 1 86 ? 36.146 -9.174 -17.671 1.00 83.06 86 VAL A N 1
ATOM 682 C CA . VAL A 1 86 ? 36.662 -10.411 -17.074 1.00 83.06 86 VAL A CA 1
ATOM 683 C C . VAL A 1 86 ? 37.156 -10.055 -15.681 1.00 83.06 86 VAL A C 1
ATOM 685 O O . VAL A 1 86 ? 38.006 -9.175 -15.549 1.00 83.06 86 VAL A O 1
ATOM 688 N N . THR A 1 87 ? 36.580 -10.665 -14.649 1.00 78.19 87 THR A N 1
ATOM 689 C CA . THR A 1 87 ? 37.046 -10.516 -13.265 1.00 78.19 87 THR A CA 1
ATOM 690 C C . THR A 1 87 ? 37.900 -11.723 -12.884 1.00 78.19 87 THR A C 1
ATOM 692 O O . THR A 1 87 ? 38.010 -12.681 -13.650 1.00 78.19 87 THR A O 1
ATOM 695 N N . ARG A 1 88 ? 38.508 -11.701 -11.693 1.00 74.50 88 ARG A N 1
ATOM 696 C CA . ARG A 1 88 ? 39.220 -12.875 -11.162 1.00 74.50 88 ARG A CA 1
ATOM 697 C C . ARG A 1 88 ? 38.299 -14.090 -11.003 1.00 74.50 88 ARG A C 1
ATOM 699 O O . ARG A 1 88 ? 38.762 -15.207 -11.177 1.00 74.50 88 ARG A O 1
ATOM 706 N N . SER A 1 89 ? 37.020 -13.857 -10.711 1.00 76.44 89 SER A N 1
ATOM 707 C CA . SER A 1 89 ? 36.020 -14.898 -10.454 1.00 76.44 89 SER A CA 1
ATOM 708 C C . SER A 1 89 ? 35.298 -15.392 -11.711 1.00 76.44 89 SER A C 1
ATOM 710 O O . SER A 1 89 ? 34.525 -16.335 -11.608 1.00 76.44 89 SER A O 1
ATOM 712 N N . GLY A 1 90 ? 35.499 -14.756 -12.872 1.00 83.00 90 GLY A N 1
ATOM 713 C CA . GLY A 1 90 ? 34.904 -15.196 -14.137 1.00 83.00 90 GLY A CA 1
ATOM 714 C C . GLY A 1 90 ? 34.437 -14.062 -15.061 1.00 83.00 90 GLY A C 1
ATOM 715 O O . GLY A 1 90 ? 34.648 -12.871 -14.790 1.00 83.00 90 GLY A O 1
ATOM 716 N N . PRO A 1 91 ? 33.816 -14.408 -16.200 1.00 88.25 91 PRO A N 1
ATOM 717 C CA . PRO A 1 91 ? 33.325 -13.447 -17.178 1.00 88.25 91 PRO A CA 1
ATOM 718 C C . PRO A 1 91 ? 32.034 -12.755 -16.717 1.00 88.25 91 PRO A C 1
ATOM 720 O O . PRO A 1 91 ? 31.184 -13.313 -16.024 1.00 88.25 91 PRO A O 1
ATOM 723 N N . VAL A 1 92 ? 31.858 -11.507 -17.148 1.00 87.75 92 VAL A N 1
ATOM 724 C CA . VAL A 1 92 ? 30.666 -10.691 -16.902 1.00 87.75 92 VAL A CA 1
ATOM 725 C C . VAL A 1 92 ? 30.129 -10.180 -18.237 1.00 87.75 92 VAL A C 1
ATOM 727 O O . VAL A 1 92 ? 30.872 -9.587 -19.024 1.00 87.75 92 VAL A O 1
ATOM 730 N N . CYS A 1 93 ? 28.828 -10.339 -18.486 1.00 89.31 93 CYS A N 1
ATOM 731 C CA . CYS A 1 93 ? 28.185 -9.803 -19.687 1.00 89.31 93 CYS A CA 1
ATOM 732 C C . CYS A 1 93 ? 28.191 -8.267 -19.732 1.00 89.31 93 CYS A C 1
ATOM 734 O O . CYS A 1 93 ? 28.196 -7.605 -18.692 1.00 89.31 93 CYS A O 1
ATOM 736 N N . ASN A 1 94 ? 28.121 -7.684 -20.933 1.00 87.88 94 ASN A N 1
ATOM 737 C CA . ASN A 1 94 ? 28.076 -6.226 -21.140 1.00 87.88 94 ASN A CA 1
ATOM 738 C C . ASN A 1 94 ? 27.065 -5.501 -20.236 1.00 87.88 94 ASN A C 1
ATOM 740 O O . ASN A 1 94 ? 27.394 -4.497 -19.602 1.00 87.88 94 ASN A O 1
ATOM 744 N N . SER A 1 95 ? 25.851 -6.041 -20.100 1.00 86.31 95 SER A N 1
ATOM 745 C CA . SER A 1 95 ? 24.812 -5.465 -19.239 1.00 86.31 95 SER A CA 1
ATOM 746 C C . SER A 1 95 ? 25.172 -5.480 -17.749 1.00 86.31 95 SER A C 1
ATOM 748 O O . SER A 1 95 ? 24.744 -4.593 -17.006 1.00 86.31 95 SER A O 1
ATOM 750 N N . CYS A 1 96 ? 25.955 -6.465 -17.302 1.00 86.62 96 CYS A N 1
ATOM 751 C CA . CYS A 1 96 ? 26.370 -6.615 -15.909 1.00 86.62 96 CYS A CA 1
ATOM 752 C C . CYS A 1 96 ? 27.713 -5.943 -15.602 1.00 86.62 96 CYS A C 1
ATOM 754 O O . CYS A 1 96 ? 27.958 -5.621 -14.442 1.00 86.62 96 CYS A O 1
ATOM 756 N N . ALA A 1 97 ? 28.552 -5.659 -16.602 1.00 86.69 97 ALA A N 1
ATOM 757 C CA . ALA A 1 97 ? 29.882 -5.076 -16.410 1.00 86.69 97 ALA A CA 1
ATOM 758 C C . ALA A 1 97 ? 29.847 -3.758 -15.613 1.00 86.69 97 ALA A C 1
ATOM 760 O O . ALA A 1 97 ? 30.731 -3.504 -14.798 1.00 86.69 97 ALA A O 1
ATOM 761 N N . LYS A 1 98 ? 28.779 -2.960 -15.767 1.00 83.25 98 LYS A N 1
ATOM 762 C CA . LYS A 1 98 ? 28.551 -1.705 -15.025 1.00 83.25 98 LYS A CA 1
ATOM 763 C C . LYS A 1 98 ? 28.498 -1.852 -13.497 1.00 83.25 98 LYS A C 1
ATOM 765 O O . LYS A 1 98 ? 28.719 -0.874 -12.799 1.00 83.25 98 LYS A O 1
ATOM 770 N N . TYR A 1 99 ? 28.199 -3.039 -12.966 1.00 83.94 99 TYR A N 1
ATOM 771 C CA . TYR A 1 99 ? 28.128 -3.275 -11.514 1.00 83.94 99 TYR A CA 1
ATOM 772 C C . TYR A 1 99 ? 29.488 -3.586 -10.887 1.00 83.94 99 TYR A C 1
ATOM 774 O O . TYR A 1 99 ? 29.647 -3.429 -9.679 1.00 83.94 99 TYR A O 1
ATOM 782 N N . PHE A 1 100 ? 30.449 -3.990 -11.718 1.00 82.69 100 PHE A N 1
ATOM 783 C CA . PHE A 1 100 ? 31.807 -4.341 -11.316 1.00 82.69 100 PHE A CA 1
ATOM 784 C C . PHE A 1 100 ? 32.788 -3.185 -11.509 1.00 82.69 100 PHE A C 1
ATOM 786 O O . PHE A 1 100 ? 33.980 -3.384 -11.306 1.00 82.69 100 PHE A O 1
ATOM 793 N N . ARG A 1 101 ? 32.322 -2.014 -11.966 1.00 83.06 101 ARG A N 1
ATOM 794 C CA . ARG A 1 101 ? 33.131 -0.793 -12.056 1.00 83.06 101 ARG A CA 1
ATOM 795 C C . ARG A 1 101 ? 33.300 -0.184 -10.669 1.00 83.06 101 ARG A C 1
ATOM 797 O O . ARG A 1 101 ? 32.379 -0.256 -9.854 1.00 83.06 101 ARG A O 1
ATOM 804 N N . GLU A 1 102 ? 34.456 0.420 -10.443 1.00 84.31 102 GLU A N 1
ATOM 805 C CA . GLU A 1 102 ? 34.672 1.275 -9.280 1.00 84.31 102 GLU A CA 1
ATOM 806 C C . GLU A 1 102 ? 33.781 2.516 -9.401 1.00 84.31 102 GLU A C 1
ATOM 808 O O . GLU A 1 102 ? 33.397 2.920 -10.504 1.00 84.31 102 GLU A O 1
ATOM 813 N N . ALA A 1 103 ? 33.337 3.033 -8.256 1.00 89.06 103 ALA A N 1
ATOM 814 C CA . ALA A 1 103 ? 32.521 4.236 -8.233 1.00 89.06 103 ALA A CA 1
ATOM 815 C C . ALA A 1 103 ? 33.444 5.446 -8.368 1.00 89.06 103 ALA A C 1
ATOM 817 O O . ALA A 1 103 ? 34.402 5.572 -7.615 1.00 89.06 103 ALA A O 1
ATOM 818 N N . GLU A 1 104 ? 33.136 6.323 -9.313 1.00 90.81 104 GLU A N 1
ATOM 819 C CA . GLU A 1 104 ? 33.890 7.546 -9.578 1.00 90.81 104 GLU A CA 1
ATOM 820 C C . GLU A 1 104 ? 32.951 8.749 -9.423 1.00 90.81 104 GLU A C 1
ATOM 822 O O . GLU A 1 104 ? 31.735 8.619 -9.609 1.00 90.81 104 GLU A O 1
ATOM 827 N N . ALA A 1 105 ? 33.497 9.909 -9.059 1.00 92.50 105 ALA A N 1
ATOM 828 C CA . ALA A 1 105 ? 32.713 11.123 -8.859 1.00 92.50 105 ALA A CA 1
ATOM 829 C C . ALA A 1 105 ? 32.137 11.641 -10.186 1.00 92.50 105 ALA A C 1
ATOM 831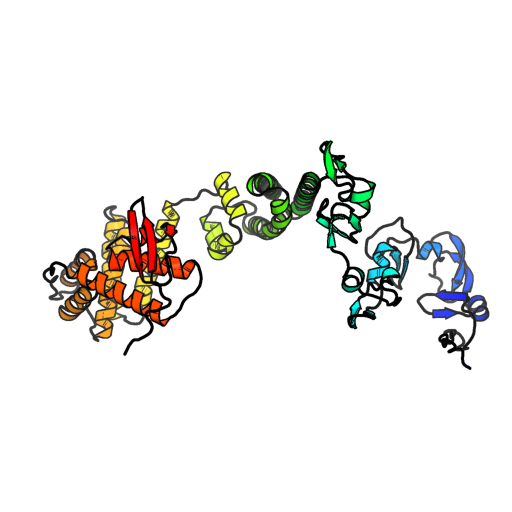 O O . ALA A 1 105 ? 32.811 11.655 -11.217 1.00 92.50 105 ALA A O 1
ATOM 832 N N . CYS A 1 106 ? 30.877 12.072 -10.158 1.00 92.69 106 CYS A N 1
ATOM 833 C CA . CYS A 1 106 ? 30.265 12.812 -11.255 1.00 92.69 106 CYS A CA 1
ATOM 834 C C . CYS A 1 106 ? 30.991 14.145 -11.462 1.00 92.69 106 CYS A C 1
ATOM 836 O O . CYS A 1 106 ? 31.097 14.931 -10.525 1.00 92.69 106 CYS A O 1
ATOM 838 N N . GLU A 1 107 ? 31.395 14.445 -12.694 1.00 91.62 107 GLU A N 1
ATOM 839 C CA . GLU A 1 107 ? 32.113 15.688 -13.014 1.00 91.62 107 GLU A CA 1
ATOM 840 C C . GLU A 1 107 ? 31.220 16.948 -12.933 1.00 91.62 107 GLU A C 1
ATOM 842 O O . GLU A 1 107 ? 31.734 18.055 -13.017 1.00 91.62 107 GLU A O 1
ATOM 847 N N . LEU A 1 108 ? 29.898 16.797 -12.748 1.00 89.00 108 LEU A N 1
ATOM 848 C CA . LEU A 1 108 ? 28.961 17.915 -12.554 1.00 89.00 108 LEU A CA 1
ATOM 849 C C . LEU A 1 108 ? 28.494 18.079 -11.100 1.00 89.00 108 LEU A C 1
ATOM 851 O O . LEU A 1 108 ? 28.426 19.197 -10.607 1.00 89.00 108 LEU A O 1
ATOM 855 N N . CYS A 1 109 ? 28.133 16.987 -10.416 1.00 90.50 109 CYS A N 1
ATOM 856 C CA . CYS A 1 109 ? 27.544 17.051 -9.068 1.00 90.50 109 CYS A CA 1
ATOM 857 C C . CYS A 1 109 ? 28.413 16.446 -7.958 1.00 90.50 109 CYS A C 1
ATOM 859 O O . CYS A 1 109 ? 27.982 16.418 -6.810 1.00 90.50 109 CYS A O 1
ATOM 861 N N . GLY A 1 110 ? 29.579 15.882 -8.282 1.00 90.94 110 GLY A N 1
ATOM 862 C CA . GLY A 1 110 ? 30.484 15.238 -7.321 1.00 90.94 110 GLY A CA 1
ATOM 863 C C . GLY A 1 110 ? 30.020 13.880 -6.774 1.00 90.94 110 GLY A C 1
ATOM 864 O O . GLY A 1 110 ? 30.822 13.148 -6.203 1.00 90.94 110 GLY A O 1
ATOM 865 N N . GLU A 1 111 ? 28.757 13.489 -6.971 1.00 92.44 111 GLU A N 1
ATOM 866 C CA . GLU A 1 111 ? 28.209 12.244 -6.416 1.00 92.44 111 GLU A CA 1
ATOM 867 C C . GLU A 1 111 ? 28.875 10.995 -7.021 1.00 92.44 111 GLU A C 1
ATOM 869 O O . GLU A 1 111 ? 29.018 10.874 -8.245 1.00 92.44 111 GLU A O 1
ATOM 874 N N . LEU A 1 112 ? 29.262 10.045 -6.163 1.00 92.31 112 LEU A N 1
ATOM 875 C CA . LEU A 1 112 ? 29.903 8.796 -6.574 1.00 92.31 112 LEU A CA 1
ATOM 876 C C . LEU A 1 112 ? 28.935 7.909 -7.361 1.00 92.31 112 LEU A C 1
ATOM 878 O O . LEU A 1 112 ? 27.873 7.512 -6.882 1.00 92.31 112 LEU A O 1
ATOM 882 N N . SER A 1 113 ? 29.337 7.516 -8.567 1.00 88.56 113 SER A N 1
ATOM 883 C CA . SER A 1 113 ? 28.541 6.661 -9.438 1.00 88.56 113 SER A CA 1
ATOM 884 C C . SER A 1 113 ? 29.400 5.615 -10.138 1.00 88.56 113 SER A C 1
ATOM 886 O O . SER A 1 113 ? 30.444 5.898 -10.714 1.00 88.56 113 SER A O 1
ATOM 888 N N . ARG A 1 114 ? 28.899 4.376 -10.187 1.00 88.00 114 ARG A N 1
ATOM 889 C CA . ARG A 1 114 ? 29.463 3.305 -11.039 1.00 88.00 114 ARG A CA 1
ATOM 890 C C . ARG A 1 114 ? 29.006 3.418 -12.502 1.00 88.00 114 ARG A C 1
ATOM 892 O O . ARG A 1 114 ? 29.402 2.628 -13.362 1.00 88.00 114 ARG A O 1
ATOM 899 N N . ARG A 1 115 ? 28.102 4.363 -12.785 1.00 85.75 115 ARG A N 1
ATOM 900 C CA . ARG A 1 115 ? 27.412 4.558 -14.067 1.00 85.75 115 ARG A CA 1
ATOM 901 C C . ARG A 1 115 ? 27.604 5.990 -14.551 1.00 85.75 115 ARG A C 1
ATOM 903 O O . ARG A 1 115 ? 26.648 6.757 -14.625 1.00 85.75 115 ARG A O 1
ATOM 910 N N . LEU A 1 116 ? 28.850 6.325 -14.864 1.00 89.25 116 LEU A N 1
ATOM 911 C CA . LEU A 1 116 ? 29.173 7.572 -15.542 1.00 89.25 116 LEU A CA 1
ATOM 912 C C . LEU A 1 116 ? 29.005 7.424 -17.059 1.00 89.25 116 LEU A C 1
ATOM 914 O O . LEU A 1 116 ? 29.334 6.380 -17.630 1.00 89.25 116 LEU A O 1
ATOM 918 N N . THR A 1 117 ? 28.474 8.453 -17.708 1.00 88.69 117 THR A N 1
ATOM 919 C CA . THR A 1 117 ? 28.274 8.530 -19.163 1.00 88.69 117 THR A CA 1
ATOM 920 C C . THR A 1 117 ? 28.638 9.922 -19.655 1.00 88.69 117 THR A C 1
ATOM 922 O O . THR A 1 117 ? 28.385 10.904 -18.964 1.00 88.69 117 THR A O 1
ATOM 925 N N . ARG A 1 118 ? 29.242 10.005 -20.844 1.00 89.00 118 ARG A N 1
ATOM 926 C CA . ARG A 1 118 ? 29.469 11.282 -21.527 1.00 89.00 118 ARG A CA 1
ATOM 927 C C . ARG A 1 118 ? 28.253 11.617 -22.374 1.00 89.00 118 ARG A C 1
ATOM 929 O O . ARG A 1 118 ? 27.728 10.753 -23.075 1.00 89.00 118 ARG A O 1
ATOM 936 N N . VAL A 1 119 ? 27.807 12.860 -22.281 1.00 84.31 119 VAL A N 1
ATOM 937 C CA . VAL A 1 119 ? 26.624 13.357 -22.977 1.00 84.31 119 VAL A CA 1
ATOM 938 C C . VAL A 1 119 ? 27.044 14.548 -23.833 1.00 84.31 119 VAL A C 1
ATOM 940 O O . VAL A 1 119 ? 27.382 15.601 -23.301 1.00 84.31 119 VAL A O 1
ATOM 943 N N . SER A 1 120 ? 27.038 14.374 -25.157 1.00 82.62 120 SER A N 1
ATOM 944 C CA . SER A 1 120 ? 27.527 15.384 -26.109 1.00 82.62 120 SER A CA 1
ATOM 945 C C . SER A 1 120 ? 26.687 16.664 -26.118 1.00 82.62 120 SER A C 1
ATOM 947 O O . SER A 1 120 ? 27.239 17.752 -26.208 1.00 82.62 120 SER A O 1
ATOM 949 N N . ARG A 1 121 ? 25.365 16.549 -25.955 1.00 83.38 121 ARG A N 1
ATOM 950 C CA . ARG A 1 121 ? 24.419 17.679 -26.041 1.00 83.38 121 ARG A CA 1
ATOM 951 C C . ARG A 1 121 ? 24.588 18.768 -24.974 1.00 83.38 121 ARG A C 1
ATOM 953 O O . ARG A 1 121 ? 24.062 19.853 -25.158 1.00 83.38 121 ARG A O 1
ATOM 960 N N . PHE A 1 122 ? 25.314 18.508 -23.885 1.00 77.81 122 PHE A N 1
ATOM 961 C CA . PHE A 1 122 ? 25.600 19.535 -22.876 1.00 77.81 122 PHE A CA 1
ATOM 962 C C . PHE A 1 122 ? 26.865 20.363 -23.182 1.00 77.81 122 PHE A C 1
ATOM 964 O O . PHE A 1 122 ? 27.289 21.152 -22.346 1.00 77.81 122 PHE A O 1
ATOM 971 N N . ASN A 1 123 ? 27.502 20.175 -24.346 1.00 70.19 123 ASN A N 1
ATOM 972 C CA . ASN A 1 123 ? 28.674 20.927 -24.832 1.00 70.19 123 ASN A CA 1
ATOM 973 C C . ASN A 1 123 ? 29.923 20.968 -23.928 1.00 70.19 123 ASN A C 1
ATOM 975 O O . ASN A 1 123 ? 30.921 21.574 -24.297 1.00 70.19 123 ASN A O 1
ATOM 979 N N . HIS A 1 124 ? 29.925 20.277 -22.788 1.00 73.44 124 HIS A N 1
ATOM 980 C CA . HIS A 1 124 ? 31.049 20.252 -21.848 1.00 73.44 124 HIS A CA 1
ATOM 981 C C . HIS A 1 124 ? 31.784 18.897 -21.803 1.00 73.44 124 HIS A C 1
ATOM 983 O O . HIS A 1 124 ? 32.717 18.724 -21.030 1.00 73.44 124 HIS A O 1
ATOM 989 N N . ASN A 1 125 ? 31.358 17.899 -22.596 1.00 80.44 125 ASN A N 1
ATOM 990 C CA . ASN A 1 125 ? 31.891 16.518 -22.672 1.00 80.44 125 ASN A CA 1
ATOM 991 C C . ASN A 1 125 ? 32.113 15.794 -21.319 1.00 80.44 125 ASN A C 1
ATOM 993 O O . ASN A 1 125 ? 32.731 14.732 -21.280 1.00 80.44 125 ASN A O 1
ATOM 997 N N . LEU A 1 126 ? 31.603 16.337 -20.213 1.00 86.50 126 LEU A N 1
ATOM 998 C CA . LEU A 1 126 ? 31.776 15.802 -18.863 1.00 86.50 126 LEU A CA 1
ATOM 999 C C . LEU A 1 126 ? 31.212 14.378 -18.693 1.00 86.50 126 LEU A C 1
ATOM 1001 O O . LEU A 1 126 ? 30.246 13.972 -19.349 1.00 86.50 126 LEU A O 1
ATOM 1005 N N . ARG A 1 127 ? 31.805 13.615 -17.772 1.00 89.69 127 ARG A N 1
ATOM 1006 C CA . ARG A 1 127 ? 31.336 12.306 -17.300 1.00 89.69 127 ARG A CA 1
ATOM 1007 C C . ARG A 1 127 ? 30.292 12.499 -16.207 1.00 89.69 127 ARG A C 1
ATOM 1009 O O . ARG A 1 127 ? 30.598 12.788 -15.053 1.00 89.69 127 ARG A O 1
ATOM 1016 N N . LEU A 1 128 ? 29.039 12.278 -16.572 1.00 91.50 128 LEU A N 1
ATOM 1017 C CA . LEU A 1 128 ? 27.886 12.543 -15.725 1.00 91.50 128 LEU A CA 1
ATOM 1018 C C . LEU A 1 128 ? 27.332 11.264 -15.103 1.00 91.50 128 LEU A C 1
ATOM 1020 O O . LEU A 1 128 ? 27.285 10.217 -15.754 1.00 91.50 128 LEU A O 1
ATOM 1024 N N . CYS A 1 129 ? 26.841 11.351 -13.866 1.00 91.38 129 CYS A N 1
ATOM 1025 C CA . CYS A 1 129 ? 25.990 10.314 -13.289 1.00 91.38 129 CYS A CA 1
ATOM 1026 C C . CYS A 1 129 ? 24.648 10.241 -14.038 1.00 91.38 129 CYS A C 1
ATOM 1028 O O . CYS A 1 129 ? 24.271 11.163 -14.759 1.00 91.38 129 CYS A O 1
ATOM 1030 N N . SER A 1 130 ? 23.884 9.162 -13.845 1.00 89.00 130 SER A N 1
ATOM 1031 C CA . SER A 1 130 ? 22.592 8.991 -14.524 1.00 89.00 130 SER A CA 1
ATOM 1032 C C . SER A 1 130 ? 21.590 10.109 -14.226 1.00 89.00 130 SER A C 1
ATOM 1034 O O . SER A 1 130 ? 20.783 10.426 -15.086 1.00 89.00 130 SER A O 1
ATOM 1036 N N . LYS A 1 131 ? 21.639 10.717 -13.034 1.00 90.00 131 LYS A N 1
ATOM 1037 C CA . LYS A 1 131 ? 20.759 11.838 -12.675 1.00 90.00 131 LYS A CA 1
ATOM 1038 C C . LYS A 1 131 ? 21.099 13.080 -13.505 1.00 90.00 131 LYS A C 1
ATOM 1040 O O . LYS A 1 131 ? 20.236 13.596 -14.201 1.00 90.00 131 LYS A O 1
ATOM 1045 N N . CYS A 1 132 ? 22.365 13.496 -13.497 1.00 89.88 132 CYS A N 1
ATOM 1046 C CA . CYS A 1 132 ? 22.850 14.633 -14.283 1.00 89.88 132 CYS A CA 1
ATOM 1047 C C . CYS A 1 132 ? 22.701 14.407 -15.792 1.00 89.88 132 CYS A C 1
ATOM 1049 O O . CYS A 1 132 ? 22.306 15.309 -16.519 1.00 89.88 132 CYS A O 1
ATOM 1051 N N . ALA A 1 133 ? 22.947 13.184 -16.266 1.00 89.50 133 ALA A N 1
ATOM 1052 C CA . ALA A 1 133 ? 22.803 12.822 -17.673 1.00 89.50 133 ALA A CA 1
ATOM 1053 C C . ALA A 1 133 ? 21.354 12.882 -18.191 1.00 89.50 133 ALA A C 1
ATOM 1055 O O . ALA A 1 133 ? 21.159 12.808 -19.403 1.00 89.50 133 ALA A O 1
ATOM 1056 N N . HIS A 1 134 ? 20.359 12.973 -17.304 1.00 89.75 134 HIS A N 1
ATOM 1057 C CA . HIS A 1 134 ? 18.934 13.059 -17.634 1.00 89.75 134 HIS A CA 1
ATOM 1058 C C . HIS A 1 134 ? 18.269 14.310 -17.040 1.00 89.75 134 HIS A C 1
ATOM 1060 O O . HIS A 1 134 ? 17.045 14.363 -16.962 1.00 89.75 134 HIS A O 1
ATOM 1066 N N . ALA A 1 135 ? 19.051 15.304 -16.605 1.00 87.12 135 ALA A N 1
ATOM 1067 C CA . ALA A 1 135 ? 18.529 16.506 -15.950 1.00 87.12 135 ALA A CA 1
ATOM 1068 C C . ALA A 1 135 ? 17.623 17.353 -16.864 1.00 87.12 135 ALA A C 1
ATOM 1070 O O . ALA A 1 135 ? 16.733 18.042 -16.383 1.00 87.12 135 ALA A O 1
ATOM 1071 N N . ASP A 1 136 ? 17.827 17.260 -18.176 1.00 88.19 136 ASP A N 1
ATOM 1072 C CA . ASP A 1 136 ? 17.070 17.932 -19.233 1.00 88.19 136 ASP A CA 1
ATOM 1073 C C . ASP A 1 136 ? 15.879 17.108 -19.758 1.00 88.19 136 ASP A C 1
ATOM 1075 O O . ASP A 1 136 ? 15.216 17.497 -20.720 1.00 88.19 136 ASP A O 1
ATOM 1079 N N . HIS A 1 137 ? 15.594 15.947 -19.162 1.00 92.38 137 HIS A N 1
ATOM 1080 C CA . HIS A 1 137 ? 14.421 15.165 -19.530 1.00 92.38 137 HIS A CA 1
ATOM 1081 C C . HIS A 1 137 ? 13.150 15.767 -18.921 1.00 92.38 137 HIS A C 1
ATOM 1083 O O . HIS A 1 137 ? 13.112 16.135 -17.750 1.00 92.38 137 HIS A O 1
ATOM 1089 N N . GLY A 1 138 ? 12.069 15.759 -19.695 1.00 92.38 138 GLY A N 1
ATOM 1090 C CA . GLY A 1 138 ? 10.721 16.053 -19.218 1.00 92.38 138 GLY A CA 1
ATOM 1091 C C . GLY A 1 138 ? 9.777 14.876 -19.448 1.00 92.38 138 GLY A C 1
ATOM 1092 O O . GLY A 1 138 ? 10.101 13.923 -20.159 1.00 92.38 138 GLY A O 1
ATOM 1093 N N . ASN A 1 139 ? 8.576 14.946 -18.879 1.00 95.62 139 ASN A N 1
ATOM 1094 C CA . ASN A 1 139 ? 7.529 13.965 -19.155 1.00 95.62 139 ASN A CA 1
ATOM 1095 C C . ASN A 1 139 ? 6.839 14.309 -20.477 1.00 95.62 139 ASN A C 1
ATOM 1097 O O . ASN A 1 139 ? 6.246 15.378 -20.610 1.00 95.62 139 ASN A O 1
ATOM 1101 N N . CYS A 1 140 ? 6.914 13.399 -21.449 1.00 94.94 140 CYS A N 1
ATOM 1102 C CA . CYS A 1 140 ? 6.218 13.553 -22.727 1.00 94.94 140 CYS A CA 1
ATOM 1103 C C . CYS A 1 140 ? 4.711 13.720 -22.494 1.00 94.94 140 CYS A C 1
ATOM 1105 O O . CYS A 1 140 ? 4.114 12.906 -21.794 1.00 94.94 140 CYS A O 1
ATOM 1107 N N . GLN A 1 141 ? 4.080 14.721 -23.107 1.00 94.38 141 GLN A N 1
ATOM 1108 C CA . GLN A 1 141 ? 2.643 14.960 -22.919 1.00 94.38 141 GLN A CA 1
ATOM 1109 C C . GLN A 1 141 ? 1.756 13.855 -23.509 1.00 94.38 141 GLN A C 1
ATOM 1111 O O . GLN A 1 141 ? 0.630 13.693 -23.059 1.00 94.38 141 GLN A O 1
ATOM 1116 N N . ALA A 1 142 ? 2.260 13.077 -24.473 1.00 92.88 142 ALA A N 1
ATOM 1117 C CA . ALA A 1 142 ? 1.530 11.942 -25.030 1.00 92.88 142 ALA A CA 1
ATOM 1118 C C . ALA A 1 142 ? 1.756 10.650 -24.227 1.00 92.88 142 ALA A C 1
ATOM 1120 O O . ALA A 1 142 ? 0.813 10.043 -23.736 1.00 92.88 142 ALA A O 1
ATOM 1121 N N . CYS A 1 143 ? 3.007 10.189 -24.086 1.00 92.31 143 CYS A N 1
ATOM 1122 C CA . CYS A 1 143 ? 3.291 8.887 -23.461 1.00 92.31 143 CYS A CA 1
ATOM 1123 C C . CYS A 1 143 ? 3.661 8.947 -21.973 1.00 92.31 143 CYS A C 1
ATOM 1125 O O . CYS A 1 143 ? 3.900 7.898 -21.383 1.00 92.31 143 CYS A O 1
ATOM 1127 N N . HIS A 1 144 ? 3.776 10.139 -21.385 1.00 91.81 144 HIS A N 1
ATOM 1128 C CA . HIS A 1 144 ? 4.160 10.394 -19.988 1.00 91.81 144 HIS A CA 1
ATOM 1129 C C . HIS A 1 144 ? 5.515 9.823 -19.537 1.00 91.81 144 HIS A C 1
ATOM 1131 O O . HIS A 1 144 ? 5.882 9.950 -18.371 1.00 91.81 144 HIS A O 1
ATOM 1137 N N . HIS A 1 145 ? 6.308 9.243 -20.442 1.00 90.69 145 HIS A N 1
ATOM 1138 C CA . HIS A 1 145 ? 7.647 8.769 -20.112 1.00 90.69 145 HIS A CA 1
ATOM 1139 C C . HIS A 1 145 ? 8.656 9.929 -20.035 1.00 90.69 145 HIS A C 1
ATOM 1141 O O . HIS A 1 145 ? 8.632 10.806 -20.907 1.00 90.69 145 HIS A O 1
ATOM 1147 N N . PRO A 1 146 ? 9.590 9.893 -19.063 1.00 92.56 146 PRO A N 1
ATOM 1148 C CA . PRO A 1 146 ? 10.648 10.887 -18.933 1.00 92.56 146 PRO A CA 1
ATOM 1149 C C . PRO A 1 146 ? 11.671 10.730 -20.065 1.00 92.56 146 PRO A C 1
ATOM 1151 O O . PRO A 1 146 ? 12.413 9.744 -20.137 1.00 92.56 146 PRO A O 1
ATOM 1154 N N . ARG A 1 147 ? 11.697 11.691 -20.988 1.00 91.81 147 ARG A N 1
ATOM 1155 C CA . ARG A 1 147 ? 12.484 11.666 -22.230 1.00 91.81 147 ARG A CA 1
ATOM 1156 C C . ARG A 1 147 ? 13.001 13.069 -22.550 1.00 91.81 147 ARG A C 1
ATOM 1158 O O . ARG A 1 147 ? 12.506 14.055 -22.017 1.00 91.81 147 ARG A O 1
ATOM 1165 N N . LEU A 1 148 ? 13.948 13.152 -23.480 1.00 92.75 148 LEU A N 1
ATOM 1166 C CA . LEU A 1 148 ? 14.213 14.405 -24.187 1.00 92.75 148 LEU A CA 1
ATOM 1167 C C . LEU A 1 148 ? 12.976 14.783 -25.005 1.00 92.75 148 LEU A C 1
ATOM 1169 O O . LEU A 1 148 ? 12.428 13.932 -25.718 1.00 92.75 148 LEU A O 1
ATOM 1173 N N . LEU A 1 149 ? 12.533 16.028 -24.852 1.00 94.94 149 LEU A N 1
ATOM 1174 C CA . LEU A 1 149 ? 11.313 16.540 -25.466 1.00 94.94 149 LEU A CA 1
ATOM 1175 C C . LEU A 1 149 ? 11.646 17.540 -26.571 1.00 94.94 149 LEU A C 1
ATOM 1177 O O . LEU A 1 149 ? 12.598 18.306 -26.461 1.00 94.94 149 LEU A O 1
ATOM 1181 N N . VAL A 1 150 ? 10.825 17.522 -27.611 1.00 93.44 150 VAL A N 1
ATOM 1182 C CA . VAL A 1 150 ? 10.794 18.487 -28.706 1.00 93.44 150 VAL A CA 1
ATOM 1183 C C . VAL A 1 150 ? 9.504 19.289 -28.555 1.00 93.44 150 VAL A C 1
ATOM 1185 O O . VAL A 1 150 ? 8.458 18.719 -28.222 1.00 93.44 150 VAL A O 1
ATOM 1188 N N . VAL A 1 151 ? 9.591 20.604 -28.743 1.00 92.94 151 VAL A N 1
ATOM 1189 C CA . VAL A 1 151 ? 8.418 21.481 -28.810 1.00 92.94 151 VAL A CA 1
ATOM 1190 C C . VAL A 1 151 ? 7.916 21.441 -30.246 1.00 92.94 151 VAL A C 1
ATOM 1192 O O . VAL A 1 151 ? 8.677 21.738 -31.162 1.00 92.94 151 VAL A O 1
ATOM 1195 N N . THR A 1 152 ? 6.679 20.999 -30.441 1.00 90.69 152 THR A N 1
ATOM 1196 C CA . THR A 1 152 ? 6.024 21.019 -31.754 1.00 90.69 152 THR A CA 1
ATOM 1197 C C . THR A 1 152 ? 5.553 22.428 -32.089 1.00 90.69 152 THR A C 1
ATOM 1199 O O . THR A 1 152 ? 5.384 23.240 -31.180 1.00 90.69 152 THR A O 1
ATOM 1202 N N . ASP A 1 153 ? 5.219 22.680 -33.353 1.00 88.31 153 ASP A N 1
ATOM 1203 C CA . ASP A 1 153 ? 4.644 23.961 -33.792 1.00 88.31 153 ASP A CA 1
ATOM 1204 C C . ASP A 1 153 ? 3.357 24.311 -33.017 1.00 88.31 153 ASP A C 1
ATOM 1206 O O . ASP A 1 153 ? 3.151 25.457 -32.630 1.00 88.31 153 ASP A O 1
ATOM 1210 N N . ASP A 1 154 ? 2.566 23.297 -32.635 1.00 87.00 154 ASP A N 1
ATOM 1211 C CA . ASP A 1 154 ? 1.381 23.443 -31.766 1.00 87.00 154 ASP A CA 1
ATOM 1212 C C . ASP A 1 154 ? 1.698 23.727 -30.274 1.00 87.00 154 ASP A C 1
ATOM 1214 O O . ASP A 1 154 ? 0.821 23.638 -29.414 1.00 87.00 154 ASP A O 1
ATOM 1218 N N . GLY A 1 155 ? 2.965 23.933 -29.904 1.00 89.81 155 GLY A N 1
ATOM 1219 C CA . GLY A 1 155 ? 3.406 24.160 -28.520 1.00 89.81 155 GLY A CA 1
ATOM 1220 C C . GLY A 1 155 ? 3.422 22.922 -27.607 1.00 89.81 155 GLY A C 1
ATOM 1221 O O . GLY A 1 155 ? 3.753 23.026 -26.419 1.00 89.81 155 GLY A O 1
ATOM 1222 N N . ARG A 1 156 ? 3.098 21.726 -28.119 1.00 90.75 156 ARG A N 1
ATOM 1223 C CA . ARG A 1 156 ? 3.137 20.474 -27.343 1.00 90.75 156 ARG A CA 1
ATOM 1224 C C . ARG A 1 156 ? 4.570 20.000 -27.125 1.00 90.75 156 ARG A C 1
ATOM 1226 O O . ARG A 1 156 ? 5.425 20.101 -27.997 1.00 90.75 156 ARG A O 1
ATOM 1233 N N . ARG A 1 157 ? 4.829 19.419 -25.951 1.00 95.19 157 ARG A N 1
ATOM 1234 C CA . ARG A 1 157 ? 6.135 18.856 -25.571 1.00 95.19 157 ARG A CA 1
ATOM 1235 C C . ARG A 1 157 ? 6.113 17.335 -25.685 1.00 95.19 157 ARG A C 1
ATOM 1237 O O . ARG A 1 157 ? 5.646 16.637 -24.778 1.00 95.19 157 ARG A O 1
ATOM 1244 N N . LEU A 1 158 ? 6.623 16.816 -26.798 1.00 95.44 158 LEU A N 1
ATOM 1245 C CA . LEU A 1 158 ? 6.581 15.391 -27.137 1.00 95.44 158 LEU A CA 1
ATOM 1246 C C . LEU A 1 158 ? 7.982 14.789 -27.210 1.00 95.44 158 LEU A C 1
ATOM 1248 O O . LEU A 1 158 ? 8.947 15.455 -27.564 1.00 95.44 158 LEU A O 1
ATOM 1252 N N . CYS A 1 159 ? 8.116 13.505 -26.884 1.00 95.06 159 CYS A N 1
ATOM 1253 C CA . CYS A 1 159 ? 9.351 12.791 -27.191 1.00 95.06 159 CYS A CA 1
ATOM 1254 C C . CYS A 1 159 ? 9.408 12.476 -28.690 1.00 95.06 159 CYS A C 1
ATOM 1256 O O . CYS A 1 159 ? 8.369 12.252 -29.309 1.00 95.06 159 CYS A O 1
ATOM 1258 N N . LYS A 1 160 ? 10.621 12.368 -29.247 1.00 94.31 160 LYS A N 1
ATOM 1259 C CA . LYS A 1 160 ? 10.827 12.079 -30.677 1.00 94.31 160 LYS A CA 1
ATOM 1260 C C . LYS A 1 160 ? 10.042 10.854 -31.171 1.00 94.31 160 LYS A C 1
ATOM 1262 O O . LYS A 1 160 ? 9.454 10.887 -32.234 1.00 94.31 160 LYS A O 1
ATOM 1267 N N . VAL A 1 161 ? 9.945 9.803 -30.353 1.00 94.25 161 VAL A N 1
ATOM 1268 C CA . VAL A 1 161 ? 9.193 8.586 -30.712 1.00 94.25 161 VAL A CA 1
ATOM 1269 C C . VAL A 1 161 ? 7.697 8.862 -30.890 1.00 94.25 161 VAL A C 1
ATOM 1271 O O . VAL A 1 161 ? 7.093 8.339 -31.815 1.00 94.25 161 VAL A O 1
ATOM 1274 N N . CYS A 1 162 ? 7.090 9.667 -30.013 1.00 94.38 162 CYS A N 1
ATOM 1275 C CA . CYS A 1 162 ? 5.682 10.046 -30.162 1.00 94.38 162 CYS A CA 1
ATOM 1276 C C . CYS A 1 162 ? 5.472 11.063 -31.282 1.00 94.38 162 CYS A C 1
ATOM 1278 O O . CYS A 1 162 ? 4.398 11.073 -31.867 1.00 94.38 162 CYS A O 1
ATOM 1280 N N . LEU A 1 163 ? 6.463 11.918 -31.542 1.00 93.94 163 LEU A N 1
ATOM 1281 C CA . LEU A 1 163 ? 6.408 12.886 -32.629 1.00 93.94 163 LEU A CA 1
ATOM 1282 C C . LEU A 1 163 ? 6.424 12.177 -33.989 1.00 93.94 163 LEU A C 1
ATOM 1284 O O . LEU A 1 163 ? 5.521 12.383 -34.787 1.00 93.94 163 LEU A O 1
ATOM 1288 N N . ASP A 1 164 ? 7.399 11.292 -34.200 1.00 93.62 164 ASP A N 1
ATOM 1289 C CA . ASP A 1 164 ? 7.593 10.597 -35.475 1.00 93.62 164 ASP A CA 1
ATOM 1290 C C . ASP A 1 164 ? 6.552 9.479 -35.679 1.00 93.62 164 ASP A C 1
ATOM 1292 O O . ASP A 1 164 ? 6.102 9.232 -36.792 1.00 93.62 164 ASP A O 1
ATOM 1296 N N . GLY A 1 165 ? 6.185 8.771 -34.603 1.00 91.56 165 GLY A N 1
ATOM 1297 C CA . GLY A 1 165 ? 5.328 7.583 -34.666 1.00 91.56 165 GLY A CA 1
ATOM 1298 C C . GLY A 1 165 ? 3.849 7.816 -34.354 1.00 91.56 165 GLY A C 1
ATOM 1299 O O . GLY A 1 165 ? 3.053 6.899 -34.535 1.00 91.56 165 GLY A O 1
ATOM 1300 N N . GLY A 1 166 ? 3.468 8.993 -33.847 1.00 92.06 166 GLY A N 1
ATOM 1301 C CA . GLY A 1 166 ? 2.077 9.333 -33.539 1.00 92.06 166 GLY A CA 1
ATOM 1302 C C . GLY A 1 166 ? 1.368 8.316 -32.632 1.00 92.06 166 GLY A C 1
ATOM 1303 O O . GLY A 1 166 ? 1.856 7.972 -31.546 1.00 92.06 166 GLY A O 1
ATOM 1304 N N . MET A 1 167 ? 0.195 7.856 -33.082 1.00 94.50 167 MET A N 1
ATOM 1305 C CA . MET A 1 167 ? -0.616 6.831 -32.421 1.00 94.50 167 MET A CA 1
ATOM 1306 C C . MET A 1 167 ? -0.456 5.481 -33.128 1.00 94.50 167 MET A C 1
ATOM 1308 O O . MET A 1 167 ? -0.608 5.386 -34.342 1.00 94.50 167 MET A O 1
ATOM 1312 N N . ILE A 1 168 ? -0.192 4.434 -32.354 1.00 94.81 168 ILE A N 1
ATOM 1313 C CA . ILE A 1 168 ? -0.061 3.044 -32.803 1.00 94.81 168 ILE A CA 1
ATOM 1314 C C . ILE A 1 168 ? -1.052 2.156 -32.047 1.00 94.81 168 ILE A C 1
ATOM 1316 O O . ILE A 1 168 ? -1.559 2.537 -30.992 1.00 94.81 168 ILE A O 1
ATOM 1320 N N . LEU A 1 169 ? -1.314 0.953 -32.553 1.00 96.69 169 LEU A N 1
ATOM 1321 C CA . LEU A 1 169 ? -2.184 -0.012 -31.879 1.00 96.69 169 LEU A CA 1
ATOM 1322 C C . LEU A 1 169 ? -1.396 -0.845 -30.862 1.00 96.69 169 LEU A C 1
ATOM 1324 O O . LEU A 1 169 ? -0.277 -1.288 -31.126 1.00 96.69 169 LEU A O 1
ATOM 1328 N N . CYS A 1 170 ? -1.992 -1.081 -29.695 1.00 96.06 170 CYS A N 1
ATOM 1329 C CA . CYS A 1 170 ? -1.483 -2.032 -28.712 1.00 96.06 170 CYS A CA 1
ATOM 1330 C C . CYS A 1 170 ? -1.487 -3.454 -29.289 1.00 96.06 170 CYS A C 1
ATOM 1332 O O . CYS A 1 170 ? -2.529 -3.921 -29.743 1.00 96.06 170 CYS A O 1
ATOM 1334 N N . GLN A 1 171 ? -0.364 -4.171 -29.200 1.00 95.31 171 GLN A N 1
ATOM 1335 C CA . GLN A 1 171 ? -0.266 -5.548 -29.706 1.00 95.31 171 GLN A CA 1
ATOM 1336 C C . GLN A 1 171 ? -1.076 -6.559 -28.877 1.00 95.31 171 GLN A C 1
ATOM 1338 O O . GLN A 1 171 ? -1.348 -7.652 -29.358 1.00 95.31 171 GLN A O 1
ATOM 1343 N N . GLU A 1 172 ? -1.472 -6.207 -27.649 1.00 92.50 172 GLU A N 1
ATOM 1344 C CA . GLU A 1 172 ? -2.262 -7.085 -26.773 1.00 92.50 172 GLU A CA 1
ATOM 1345 C C . GLU A 1 172 ? -3.775 -6.840 -26.866 1.00 92.50 172 GLU A C 1
ATOM 1347 O O . GLU A 1 172 ? -4.547 -7.792 -26.884 1.00 92.50 172 GLU A O 1
ATOM 1352 N N . CYS A 1 173 ? -4.222 -5.578 -26.889 1.00 94.75 173 CYS A N 1
ATOM 1353 C CA . CYS A 1 173 ? -5.653 -5.240 -26.836 1.00 94.75 173 CYS A CA 1
ATOM 1354 C C . CYS A 1 173 ? -6.177 -4.477 -28.058 1.00 94.75 173 CYS A C 1
ATOM 1356 O O . CYS A 1 173 ? -7.359 -4.147 -28.100 1.00 94.75 173 CYS A O 1
ATOM 1358 N N . GLY A 1 174 ? -5.313 -4.124 -29.013 1.00 94.38 174 GLY A N 1
ATOM 1359 C CA . GLY A 1 174 ? -5.685 -3.370 -30.212 1.00 94.38 174 GLY A CA 1
ATOM 1360 C C . GLY A 1 174 ? -6.046 -1.900 -29.979 1.00 94.38 174 GLY A C 1
ATOM 1361 O O . GLY A 1 174 ? -6.291 -1.183 -30.941 1.00 94.38 174 GLY A O 1
ATOM 1362 N N . GLN A 1 175 ? -6.067 -1.407 -28.735 1.00 94.56 175 GLN A N 1
ATOM 1363 C CA . GLN A 1 175 ? -6.396 -0.005 -28.463 1.00 94.56 175 GLN A CA 1
ATOM 1364 C C . GLN A 1 175 ? -5.308 0.948 -28.964 1.00 94.56 175 GLN A C 1
ATOM 1366 O O . GLN A 1 175 ? -4.113 0.663 -28.856 1.00 94.56 175 GLN A O 1
ATOM 1371 N N . SER A 1 176 ? -5.740 2.108 -29.459 1.00 95.75 176 SER A N 1
ATOM 1372 C CA . SER A 1 176 ? -4.855 3.189 -29.889 1.00 95.75 176 SER A CA 1
ATOM 1373 C C . SER A 1 176 ? -4.082 3.772 -28.704 1.00 95.75 176 SER A C 1
ATOM 1375 O O . SER A 1 176 ? -4.647 4.061 -27.649 1.00 95.75 176 SER A O 1
ATOM 1377 N N . MET A 1 177 ? -2.773 3.937 -28.868 1.00 94.94 177 MET A N 1
ATOM 1378 C CA . MET A 1 177 ? -1.865 4.445 -27.846 1.00 94.94 177 MET A CA 1
ATOM 1379 C C . MET A 1 177 ? -0.706 5.235 -28.470 1.00 94.94 177 MET A C 1
ATOM 1381 O O . MET A 1 177 ? -0.342 4.995 -29.618 1.00 94.94 177 MET A O 1
ATOM 1385 N N . PRO A 1 178 ? -0.042 6.127 -27.722 1.00 94.81 178 PRO A N 1
ATOM 1386 C CA . PRO A 1 178 ? 1.130 6.835 -28.226 1.00 94.81 178 PRO A CA 1
ATOM 1387 C C . PRO A 1 178 ? 2.301 5.891 -28.527 1.00 94.81 178 PRO A C 1
ATOM 1389 O O . PRO A 1 178 ? 2.660 5.061 -27.686 1.00 94.81 178 PRO A O 1
ATOM 1392 N N . ALA A 1 179 ? 2.986 6.104 -29.653 1.00 94.25 179 ALA A N 1
ATOM 1393 C CA . ALA A 1 179 ? 4.128 5.294 -30.095 1.00 94.25 179 ALA A CA 1
ATOM 1394 C C . ALA A 1 179 ? 5.241 5.150 -29.045 1.00 94.25 179 ALA A C 1
ATOM 1396 O O . ALA A 1 179 ? 5.887 4.107 -28.928 1.00 94.25 179 ALA A O 1
ATOM 1397 N N . GLY A 1 180 ? 5.430 6.166 -28.198 1.00 93.12 180 GLY A N 1
ATOM 1398 C CA . GLY A 1 180 ? 6.405 6.139 -27.107 1.00 93.12 180 GLY A CA 1
ATOM 1399 C C . GLY A 1 180 ? 6.176 5.060 -26.038 1.00 93.12 180 GLY A C 1
ATOM 1400 O O . GLY A 1 180 ? 7.072 4.864 -25.213 1.00 93.12 180 GLY A O 1
ATOM 1401 N N . ARG A 1 181 ? 5.022 4.372 -26.032 1.00 91.50 181 ARG A N 1
ATOM 1402 C CA . ARG A 1 181 ? 4.726 3.217 -25.160 1.00 91.50 181 ARG A CA 1
ATOM 1403 C C . ARG A 1 181 ? 5.301 1.893 -25.691 1.00 91.50 181 ARG A C 1
ATOM 1405 O O . ARG A 1 181 ? 5.477 0.958 -24.913 1.00 91.50 181 ARG A O 1
ATOM 1412 N N . GLY A 1 182 ? 5.679 1.821 -26.970 1.00 92.06 182 GLY A N 1
ATOM 1413 C CA . GLY A 1 182 ? 6.262 0.621 -27.578 1.00 92.06 182 GLY A CA 1
ATOM 1414 C C . GLY A 1 182 ? 5.205 -0.411 -27.974 1.00 92.06 182 GLY A C 1
ATOM 1415 O O . GLY A 1 182 ? 4.301 -0.093 -28.728 1.00 92.06 182 GLY A O 1
ATOM 1416 N N . ALA A 1 183 ? 5.329 -1.656 -27.506 1.00 92.38 183 ALA A N 1
ATOM 1417 C CA . ALA A 1 183 ? 4.473 -2.764 -27.957 1.00 92.38 183 ALA A CA 1
ATOM 1418 C C . ALA A 1 183 ? 3.113 -2.862 -27.237 1.00 92.38 183 ALA A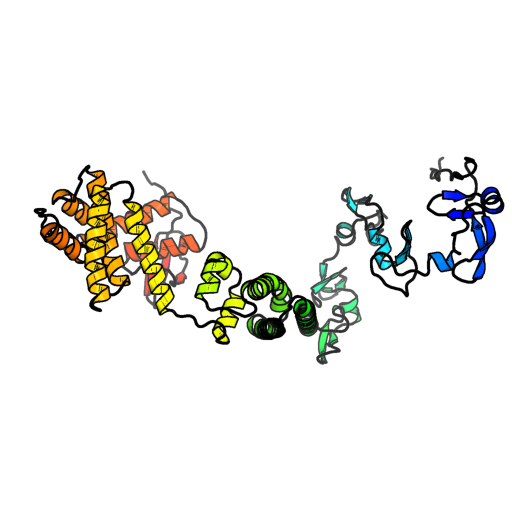 C 1
ATOM 1420 O O . ALA A 1 183 ? 2.166 -3.421 -27.784 1.00 92.38 183 ALA A O 1
ATOM 1421 N N . GLN A 1 184 ? 3.000 -2.318 -26.023 1.00 94.00 184 GLN A N 1
ATOM 1422 C CA . GLN A 1 184 ? 1.829 -2.495 -25.158 1.00 94.00 184 GLN A CA 1
ATOM 1423 C C . GLN A 1 184 ? 1.358 -1.167 -24.562 1.00 94.00 184 GLN A C 1
ATOM 1425 O O . GLN A 1 184 ? 2.172 -0.299 -24.231 1.00 94.00 184 GLN A O 1
ATOM 1430 N N . CYS A 1 185 ? 0.044 -1.028 -24.385 1.00 93.94 185 CYS A N 1
ATOM 1431 C CA . CYS A 1 185 ? -0.542 0.140 -23.738 1.00 93.94 185 CYS A CA 1
ATOM 1432 C C . CYS A 1 185 ? -0.335 0.087 -22.221 1.00 93.94 185 CYS A C 1
ATOM 1434 O O . CYS A 1 185 ? 0.036 -0.939 -21.649 1.00 93.94 185 CYS A O 1
ATOM 1436 N N . GLU A 1 186 ? -0.571 1.212 -21.549 1.00 92.12 186 GLU A N 1
ATOM 1437 C CA . GLU A 1 186 ? -0.386 1.297 -20.102 1.00 92.12 186 GLU A CA 1
ATOM 1438 C C . GLU A 1 186 ? -1.277 0.320 -19.305 1.00 92.12 186 GLU A C 1
ATOM 1440 O O . GLU A 1 186 ? -0.737 -0.368 -18.436 1.00 92.12 186 GLU A O 1
ATOM 1445 N N . PRO A 1 187 ? -2.589 0.185 -19.591 1.00 93.25 187 PRO A N 1
ATOM 1446 C CA . PRO A 1 187 ? -3.427 -0.819 -18.931 1.00 93.25 187 PRO A CA 1
ATOM 1447 C C . PRO A 1 187 ? -2.886 -2.249 -19.072 1.00 93.25 187 PRO A C 1
ATOM 1449 O O . PRO A 1 187 ? -2.732 -2.952 -18.073 1.00 93.25 187 PRO A O 1
ATOM 1452 N N . CYS A 1 188 ? -2.530 -2.649 -20.296 1.00 94.56 188 CYS A N 1
ATOM 1453 C CA . CYS A 1 188 ? -1.935 -3.952 -20.601 1.00 94.56 188 CYS A CA 1
ATOM 1454 C C . CYS A 1 188 ? -0.629 -4.186 -19.835 1.00 94.56 188 CYS A C 1
ATOM 1456 O O . CYS A 1 188 ? -0.478 -5.204 -19.162 1.00 94.56 188 CYS A O 1
ATOM 1458 N N . TYR A 1 189 ? 0.271 -3.197 -19.831 1.00 94.12 189 TYR A N 1
ATOM 1459 C CA . TYR A 1 189 ? 1.513 -3.264 -19.064 1.00 94.12 189 TYR A CA 1
ATOM 1460 C C . TYR A 1 189 ? 1.264 -3.531 -17.573 1.00 94.12 189 TYR A C 1
ATOM 1462 O O . TYR A 1 189 ? 1.912 -4.403 -16.987 1.00 94.12 189 TYR A O 1
ATOM 1470 N N . TRP A 1 190 ? 0.344 -2.792 -16.943 1.00 95.62 190 TRP A N 1
ATOM 1471 C CA . TRP A 1 190 ? 0.066 -2.947 -15.514 1.00 95.62 190 TRP A CA 1
ATOM 1472 C C . TRP A 1 190 ? -0.570 -4.294 -15.188 1.00 95.62 190 TRP A C 1
ATOM 1474 O O . TRP A 1 190 ? -0.179 -4.913 -14.197 1.00 95.62 190 TRP A O 1
ATOM 1484 N N . ARG A 1 191 ? -1.478 -4.777 -16.040 1.00 95.25 191 ARG A N 1
ATOM 1485 C CA . ARG A 1 191 ? -2.078 -6.107 -15.909 1.00 95.25 191 ARG A CA 1
ATOM 1486 C C . ARG A 1 191 ? -1.025 -7.206 -16.013 1.00 95.25 191 ARG A C 1
ATOM 1488 O O . ARG A 1 191 ? -0.890 -8.013 -15.097 1.00 95.25 191 ARG A O 1
ATOM 1495 N N . SER A 1 192 ? -0.209 -7.182 -17.065 1.00 94.06 192 SER A N 1
ATOM 1496 C CA . SER A 1 192 ? 0.884 -8.139 -17.272 1.00 94.06 192 SER A CA 1
ATOM 1497 C C . SER A 1 192 ? 1.896 -8.106 -16.120 1.00 94.06 192 SER A C 1
ATOM 1499 O O . SER A 1 192 ? 2.362 -9.149 -15.651 1.00 94.06 192 SER A O 1
ATOM 1501 N N . LEU A 1 193 ? 2.203 -6.917 -15.590 1.00 94.31 193 LEU A N 1
ATOM 1502 C CA . LEU A 1 193 ? 3.065 -6.767 -14.419 1.00 94.31 193 LEU A CA 1
ATOM 1503 C C . LEU A 1 193 ? 2.435 -7.350 -13.146 1.00 94.31 193 LEU A C 1
ATOM 1505 O O . LEU A 1 193 ? 3.150 -7.988 -12.370 1.00 94.31 193 LEU A O 1
ATOM 1509 N N . LEU A 1 194 ? 1.137 -7.136 -12.914 1.00 95.75 194 LEU A N 1
ATOM 1510 C CA . LEU A 1 194 ? 0.416 -7.708 -11.778 1.00 95.75 194 LEU A CA 1
ATOM 1511 C C . LEU A 1 194 ? 0.417 -9.236 -11.848 1.00 95.75 194 LEU A C 1
ATOM 1513 O O . LEU A 1 194 ? 0.852 -9.872 -10.889 1.00 95.75 194 LEU A O 1
ATOM 1517 N N . THR A 1 195 ? 0.024 -9.815 -12.986 1.00 93.88 195 THR A N 1
ATOM 1518 C CA . THR A 1 195 ? 0.013 -11.270 -13.200 1.00 93.88 195 THR A CA 1
ATOM 1519 C C . THR A 1 195 ? 1.389 -11.872 -12.940 1.00 93.88 195 THR A C 1
ATOM 1521 O O . THR A 1 195 ? 1.519 -12.838 -12.191 1.00 93.88 195 THR A O 1
ATOM 1524 N N . LYS A 1 196 ? 2.449 -11.244 -13.464 1.00 93.44 196 LYS A N 1
ATOM 1525 C CA . LYS A 1 196 ? 3.826 -11.681 -13.213 1.00 93.44 196 LYS A CA 1
ATOM 1526 C C . LYS A 1 196 ? 4.199 -11.629 -11.730 1.00 93.44 196 LYS A C 1
ATOM 1528 O O . LYS A 1 196 ? 4.857 -12.541 -11.236 1.00 93.44 196 LYS A O 1
ATOM 1533 N N . ARG A 1 197 ? 3.815 -10.566 -11.014 1.00 95.19 197 ARG A N 1
ATOM 1534 C CA . ARG A 1 197 ? 4.098 -10.423 -9.575 1.00 95.19 197 ARG A CA 1
ATOM 1535 C C . ARG A 1 197 ? 3.351 -11.458 -8.746 1.00 95.19 197 ARG A C 1
ATOM 1537 O O . ARG A 1 197 ? 3.962 -12.041 -7.860 1.00 95.19 197 ARG A O 1
ATOM 1544 N N . ILE A 1 198 ? 2.077 -11.707 -9.049 1.00 93.69 198 ILE A N 1
ATOM 1545 C CA . ILE A 1 198 ? 1.297 -12.767 -8.401 1.00 93.69 198 ILE A CA 1
ATOM 1546 C C . ILE A 1 198 ? 2.008 -14.102 -8.616 1.00 93.69 198 ILE A C 1
ATOM 1548 O O . ILE A 1 198 ? 2.396 -14.717 -7.631 1.00 93.69 198 ILE A O 1
ATOM 1552 N N . ALA A 1 199 ? 2.294 -14.478 -9.867 1.00 92.12 199 ALA A N 1
ATOM 1553 C CA . ALA A 1 199 ? 2.955 -15.742 -10.199 1.00 92.12 199 ALA A CA 1
ATOM 1554 C C . ALA A 1 199 ? 4.301 -15.929 -9.475 1.00 92.12 199 ALA A C 1
ATOM 1556 O O . ALA A 1 199 ? 4.569 -16.996 -8.930 1.00 92.12 199 ALA A O 1
ATOM 1557 N N . MET A 1 200 ? 5.133 -14.884 -9.406 1.00 91.06 200 MET A N 1
ATOM 1558 C CA . MET A 1 200 ? 6.385 -14.929 -8.642 1.00 91.06 200 MET A CA 1
ATOM 1559 C C . MET A 1 200 ? 6.157 -15.128 -7.139 1.00 91.06 200 MET A C 1
ATOM 1561 O O . MET A 1 200 ? 6.913 -15.851 -6.497 1.00 91.06 200 MET A O 1
ATOM 1565 N N . ASN A 1 201 ? 5.136 -14.483 -6.574 1.00 92.19 201 ASN A N 1
ATOM 1566 C CA . ASN A 1 201 ? 4.830 -14.566 -5.150 1.00 92.19 201 ASN A CA 1
ATOM 1567 C C . ASN A 1 201 ? 4.208 -15.913 -4.760 1.00 92.19 201 ASN A C 1
ATOM 1569 O O . ASN A 1 201 ? 4.351 -16.316 -3.610 1.00 92.19 201 ASN A O 1
ATOM 1573 N N . LEU A 1 202 ? 3.558 -16.629 -5.688 1.00 91.75 202 LEU A N 1
ATOM 1574 C CA . LEU A 1 202 ? 3.018 -17.966 -5.415 1.00 91.75 202 LEU A CA 1
ATOM 1575 C C . LEU A 1 202 ? 4.110 -18.951 -4.977 1.00 91.75 202 LEU A C 1
ATOM 1577 O O . LEU A 1 202 ? 3.863 -19.780 -4.109 1.00 91.75 202 LEU A O 1
ATOM 1581 N N . ALA A 1 203 ? 5.335 -18.801 -5.490 1.00 91.56 203 ALA A N 1
ATOM 1582 C CA . ALA A 1 203 ? 6.482 -19.624 -5.100 1.00 91.56 203 ALA A CA 1
ATOM 1583 C C . ALA A 1 203 ? 6.950 -19.405 -3.646 1.00 91.56 203 ALA A C 1
ATOM 1585 O O . ALA A 1 203 ? 7.804 -20.145 -3.164 1.00 91.56 203 ALA A O 1
ATOM 1586 N N . ALA A 1 204 ? 6.430 -18.388 -2.947 1.00 89.62 204 ALA A N 1
ATOM 1587 C CA . ALA A 1 204 ? 6.756 -18.131 -1.546 1.00 89.62 204 ALA A CA 1
ATOM 1588 C C . ALA A 1 204 ? 5.947 -18.992 -0.559 1.00 89.62 204 ALA A C 1
ATOM 1590 O O . ALA A 1 204 ? 6.272 -18.997 0.627 1.00 89.62 204 ALA A O 1
ATOM 1591 N N . PHE A 1 205 ? 4.903 -19.685 -1.025 1.00 93.19 205 PHE A N 1
ATOM 1592 C CA . PHE A 1 205 ? 3.996 -20.470 -0.188 1.00 93.19 205 PHE A CA 1
ATOM 1593 C C . PHE A 1 205 ? 4.332 -21.958 -0.246 1.00 93.19 205 PHE A C 1
ATOM 1595 O O . PHE A 1 205 ? 4.529 -22.518 -1.324 1.00 93.19 205 PHE A O 1
ATOM 1602 N N . ALA A 1 206 ? 4.352 -22.608 0.917 1.00 92.88 206 ALA A N 1
ATOM 1603 C CA . ALA A 1 206 ? 4.506 -24.058 1.006 1.00 92.88 206 ALA A CA 1
ATOM 1604 C C . ALA A 1 206 ? 3.165 -24.794 0.843 1.00 92.88 206 ALA A C 1
ATOM 1606 O O . ALA A 1 206 ? 3.133 -25.921 0.352 1.00 92.88 206 ALA A O 1
ATOM 1607 N N . MET A 1 207 ? 2.055 -24.175 1.256 1.00 91.00 207 MET A N 1
ATOM 1608 C CA . MET A 1 207 ? 0.720 -24.766 1.217 1.00 91.00 207 MET A CA 1
ATOM 1609 C C . MET A 1 207 ? -0.019 -24.337 -0.061 1.00 91.00 207 MET A C 1
ATOM 1611 O O . MET A 1 207 ? -0.308 -23.147 -0.230 1.00 91.00 207 MET A O 1
ATOM 1615 N N . PRO A 1 208 ? -0.449 -25.281 -0.923 1.00 91.25 208 PRO A N 1
ATOM 1616 C CA . PRO A 1 208 ? -1.188 -24.957 -2.149 1.00 91.25 208 PRO A CA 1
ATOM 1617 C C . PRO A 1 208 ? -2.474 -24.159 -1.897 1.00 91.25 208 PRO A C 1
ATOM 1619 O O . PRO A 1 208 ? -2.844 -23.28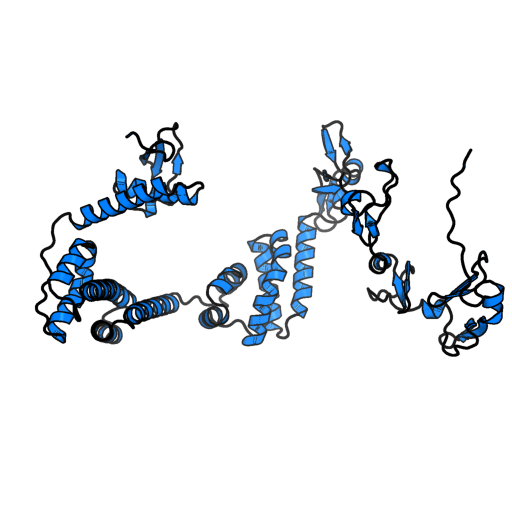4 -2.677 1.00 91.25 208 PRO A O 1
ATOM 1622 N N . VAL A 1 209 ? -3.138 -24.417 -0.766 1.00 89.69 209 VAL A N 1
ATOM 1623 C CA . VAL A 1 209 ? -4.353 -23.702 -0.355 1.00 89.69 209 VAL A CA 1
ATOM 1624 C C . VAL A 1 209 ? -4.069 -22.212 -0.137 1.00 89.69 209 VAL A C 1
ATOM 1626 O O . VAL A 1 209 ? -4.819 -21.365 -0.624 1.00 89.69 209 VAL A O 1
ATOM 1629 N N . MET A 1 210 ? -2.962 -21.875 0.535 1.00 93.56 210 MET A N 1
ATOM 1630 C CA . MET A 1 210 ? -2.563 -20.485 0.779 1.00 93.56 210 MET A CA 1
ATOM 1631 C C . MET A 1 210 ? -2.100 -19.784 -0.496 1.00 93.56 210 MET A C 1
ATOM 1633 O O . MET A 1 210 ? -2.482 -18.632 -0.712 1.00 93.56 210 MET A O 1
ATOM 1637 N N . ALA A 1 211 ? -1.381 -20.486 -1.377 1.00 93.88 211 ALA A N 1
ATOM 1638 C CA . ALA A 1 211 ? -1.057 -19.979 -2.709 1.00 93.88 211 ALA A CA 1
ATOM 1639 C C . ALA A 1 211 ? -2.336 -19.616 -3.488 1.00 93.88 211 ALA A C 1
ATOM 1641 O O . ALA A 1 211 ? -2.468 -18.493 -3.975 1.00 93.88 211 ALA A O 1
ATOM 1642 N N . GLY A 1 212 ? -3.334 -20.508 -3.505 1.00 93.38 212 GLY A N 1
ATOM 1643 C CA . GLY A 1 212 ? -4.624 -20.250 -4.151 1.00 93.38 212 GLY A CA 1
ATOM 1644 C C . GLY A 1 212 ? -5.410 -19.094 -3.517 1.00 93.38 212 GLY A C 1
ATOM 1645 O O . GLY A 1 212 ? -6.084 -18.337 -4.216 1.00 93.38 212 GLY A O 1
ATOM 1646 N N . HIS A 1 213 ? -5.318 -18.898 -2.198 1.00 94.31 213 HIS A N 1
ATOM 1647 C CA . HIS A 1 213 ? -5.888 -17.715 -1.544 1.00 94.31 213 HIS A CA 1
ATOM 1648 C C . HIS A 1 213 ? -5.199 -16.425 -1.990 1.00 94.31 213 HIS A C 1
ATOM 1650 O O . HIS A 1 213 ? -5.886 -15.451 -2.294 1.00 94.31 213 HIS A O 1
ATOM 1656 N N . PHE A 1 214 ? -3.868 -16.415 -2.059 1.00 96.38 214 PHE A N 1
ATOM 1657 C CA . PHE A 1 214 ? -3.116 -15.242 -2.496 1.00 96.38 214 PHE A CA 1
ATOM 1658 C C . PHE A 1 214 ? -3.386 -14.896 -3.968 1.00 96.38 214 PHE A C 1
ATOM 1660 O O . PHE A 1 214 ? -3.526 -13.722 -4.307 1.00 96.38 214 PHE A O 1
ATOM 1667 N N . GLU A 1 215 ? -3.527 -15.904 -4.830 1.00 95.94 215 GLU A N 1
ATOM 1668 C CA . GLU A 1 215 ? -3.918 -15.724 -6.231 1.00 95.94 215 GLU A CA 1
ATOM 1669 C C . GLU A 1 215 ? -5.300 -15.068 -6.357 1.00 95.94 215 GLU A C 1
ATOM 1671 O O . GLU A 1 215 ? -5.437 -14.018 -6.992 1.00 95.94 215 GLU A O 1
ATOM 1676 N N . ARG A 1 216 ? -6.315 -15.627 -5.680 1.00 96.06 216 ARG A N 1
ATOM 1677 C CA . ARG A 1 216 ? -7.677 -15.065 -5.651 1.00 96.06 216 ARG A CA 1
ATOM 1678 C C . ARG A 1 216 ? -7.703 -13.651 -5.077 1.00 96.06 216 ARG A C 1
ATOM 1680 O O . ARG A 1 216 ? -8.426 -12.797 -5.587 1.00 96.06 216 ARG A O 1
ATOM 1687 N N . PHE A 1 217 ? -6.903 -13.388 -4.044 1.00 96.94 217 PHE A N 1
ATOM 1688 C CA . PHE A 1 217 ? -6.730 -12.045 -3.500 1.00 96.94 217 PHE A CA 1
ATOM 1689 C C . PHE A 1 217 ? -6.140 -11.087 -4.542 1.00 96.94 217 PHE A C 1
ATOM 1691 O O . PHE A 1 217 ? -6.638 -9.975 -4.688 1.00 96.94 217 PHE A O 1
ATOM 1698 N N . GLY A 1 218 ? -5.116 -11.505 -5.290 1.00 95.81 218 GLY A N 1
ATOM 1699 C CA . GLY A 1 218 ? -4.510 -10.702 -6.352 1.00 95.81 218 GLY A CA 1
ATOM 1700 C C . GLY A 1 218 ? -5.500 -10.334 -7.462 1.00 95.81 218 GLY A C 1
ATOM 1701 O O . GLY A 1 218 ? -5.561 -9.171 -7.862 1.00 95.81 218 GLY A O 1
ATOM 1702 N N . ALA A 1 219 ? -6.324 -11.293 -7.895 1.00 94.56 219 ALA A N 1
ATOM 1703 C CA . ALA A 1 219 ? -7.392 -11.056 -8.868 1.00 94.56 219 ALA A CA 1
ATOM 1704 C C . ALA A 1 219 ? -8.466 -10.092 -8.329 1.00 94.56 219 ALA A C 1
ATOM 1706 O O . ALA A 1 219 ? -8.823 -9.119 -8.992 1.00 94.56 219 ALA A O 1
ATOM 1707 N N . TRP A 1 220 ? -8.932 -10.299 -7.092 1.00 96.88 220 TRP A N 1
ATOM 1708 C CA . TRP A 1 220 ? -9.879 -9.389 -6.435 1.00 96.88 220 TRP A CA 1
ATOM 1709 C C . TRP A 1 220 ? -9.302 -7.977 -6.257 1.00 96.88 220 TRP A C 1
ATOM 1711 O O . TRP A 1 220 ? -10.004 -6.980 -6.440 1.00 96.88 220 TRP A O 1
ATOM 1721 N N . LEU A 1 221 ? -8.010 -7.869 -5.938 1.00 96.31 221 LEU A N 1
ATOM 1722 C CA . LEU A 1 221 ? -7.324 -6.593 -5.765 1.00 96.31 221 LEU A CA 1
ATOM 1723 C C . LEU A 1 221 ? -7.299 -5.802 -7.080 1.00 96.31 221 LEU A C 1
ATOM 1725 O O . LEU A 1 221 ? -7.545 -4.596 -7.056 1.00 96.31 221 LEU A O 1
ATOM 1729 N N . ALA A 1 222 ? -7.065 -6.473 -8.213 1.00 94.69 222 ALA A N 1
ATOM 1730 C CA . ALA A 1 222 ? -7.119 -5.867 -9.544 1.00 94.69 222 ALA A CA 1
ATOM 1731 C C . ALA A 1 222 ? -8.481 -5.211 -9.818 1.00 94.69 222 ALA A C 1
ATOM 1733 O O . ALA A 1 222 ? -8.538 -4.041 -10.191 1.00 94.69 222 ALA A O 1
ATOM 1734 N N . VAL A 1 223 ? -9.572 -5.935 -9.548 1.00 94.44 223 VAL A N 1
ATOM 1735 C CA . VAL A 1 223 ? -10.949 -5.446 -9.738 1.00 94.44 223 VAL A CA 1
ATOM 1736 C C . VAL A 1 223 ? -11.279 -4.301 -8.776 1.00 94.44 223 VAL A C 1
ATOM 1738 O O . VAL A 1 223 ? -11.941 -3.340 -9.155 1.00 94.44 223 VAL A O 1
ATOM 1741 N N . THR A 1 224 ? -10.790 -4.369 -7.536 1.00 92.81 224 THR A N 1
ATOM 1742 C CA . THR A 1 224 ? -11.168 -3.422 -6.476 1.00 92.81 224 THR A CA 1
ATOM 1743 C C . THR A 1 224 ? -10.444 -2.080 -6.571 1.00 92.81 224 THR A C 1
ATOM 1745 O O . THR A 1 224 ? -11.026 -1.042 -6.260 1.00 92.81 224 THR A O 1
ATOM 1748 N N . VAL A 1 225 ? -9.155 -2.074 -6.930 1.00 92.88 225 VAL A N 1
ATOM 1749 C CA . VAL A 1 225 ? -8.334 -0.844 -6.930 1.00 92.88 225 VAL A CA 1
ATOM 1750 C C . VAL A 1 225 ? -7.680 -0.517 -8.274 1.00 92.88 225 VAL A C 1
ATOM 1752 O O . VAL A 1 225 ? -6.993 0.502 -8.371 1.00 92.88 225 VAL A O 1
ATOM 1755 N N . GLY A 1 226 ? -7.879 -1.356 -9.291 1.00 94.06 226 GLY A N 1
ATOM 1756 C CA . GLY A 1 226 ? -7.265 -1.245 -10.612 1.00 94.06 226 GLY A CA 1
ATOM 1757 C C . GLY A 1 226 ? -5.882 -1.902 -10.705 1.00 94.06 226 GLY A C 1
ATOM 1758 O O . GLY A 1 226 ? -5.110 -1.915 -9.740 1.00 94.06 226 GLY A O 1
ATOM 1759 N N . ASP A 1 227 ? -5.544 -2.387 -11.905 1.00 93.56 227 ASP A N 1
ATOM 1760 C CA . ASP A 1 227 ? -4.309 -3.132 -12.210 1.00 93.56 227 ASP A CA 1
ATOM 1761 C C . ASP A 1 227 ? -3.032 -2.398 -11.757 1.00 93.56 227 ASP A C 1
ATOM 1763 O O . ASP A 1 227 ? -2.135 -3.005 -11.176 1.00 93.56 227 ASP A O 1
ATOM 1767 N N . ASN A 1 228 ? -2.955 -1.076 -11.954 1.00 94.31 228 ASN A N 1
ATOM 1768 C CA . ASN A 1 228 ? -1.792 -0.266 -11.567 1.00 94.31 228 ASN A CA 1
ATOM 1769 C C . ASN A 1 228 ? -1.553 -0.300 -10.046 1.00 94.31 228 ASN A C 1
ATOM 1771 O O . ASN A 1 228 ? -0.489 -0.715 -9.571 1.00 94.31 228 ASN A O 1
ATOM 1775 N N . LYS A 1 229 ? -2.564 0.090 -9.261 1.00 94.00 229 LYS A N 1
ATOM 1776 C CA . LYS A 1 229 ? -2.445 0.151 -7.800 1.00 94.00 229 LYS A CA 1
ATOM 1777 C C . LYS A 1 229 ? -2.283 -1.245 -7.204 1.00 94.00 229 LYS A C 1
ATOM 1779 O O . LYS A 1 229 ? -1.492 -1.416 -6.270 1.00 94.00 229 LYS A O 1
ATOM 1784 N N . ALA A 1 230 ? -2.968 -2.239 -7.763 1.00 95.56 230 ALA A N 1
ATOM 1785 C CA . ALA A 1 230 ? -2.804 -3.637 -7.396 1.00 95.56 230 ALA A CA 1
ATOM 1786 C C . ALA A 1 230 ? -1.362 -4.106 -7.641 1.00 95.56 230 ALA A C 1
ATOM 1788 O O . ALA A 1 230 ? -0.717 -4.580 -6.706 1.00 95.56 230 ALA A O 1
ATOM 1789 N N . ALA A 1 231 ? -0.799 -3.873 -8.832 1.00 94.25 231 ALA A N 1
ATOM 1790 C CA . ALA A 1 231 ? 0.576 -4.249 -9.156 1.00 94.25 231 ALA A CA 1
ATOM 1791 C C . ALA A 1 231 ? 1.571 -3.645 -8.163 1.00 94.25 231 ALA A C 1
ATOM 1793 O O . ALA A 1 231 ? 2.442 -4.355 -7.662 1.00 94.25 231 ALA A O 1
ATOM 1794 N N . ILE A 1 232 ? 1.443 -2.355 -7.834 1.00 93.69 232 ILE A N 1
ATOM 1795 C CA . ILE A 1 232 ? 2.338 -1.656 -6.897 1.00 93.69 232 ILE A CA 1
ATOM 1796 C C . ILE A 1 232 ? 2.239 -2.221 -5.473 1.00 93.69 232 ILE A C 1
ATOM 1798 O O . ILE A 1 232 ? 3.256 -2.316 -4.780 1.00 93.69 232 ILE A O 1
ATOM 1802 N N . THR A 1 233 ? 1.035 -2.574 -5.021 1.00 93.81 233 THR A N 1
ATOM 1803 C CA . THR A 1 233 ? 0.776 -2.906 -3.612 1.00 93.81 233 THR A CA 1
ATOM 1804 C C . THR A 1 233 ? 0.794 -4.399 -3.299 1.00 93.81 233 THR A C 1
ATOM 1806 O O . THR A 1 233 ? 1.103 -4.738 -2.160 1.00 93.81 233 THR A O 1
ATOM 1809 N N . VAL A 1 234 ? 0.561 -5.292 -4.269 1.00 94.69 234 VAL A N 1
ATOM 1810 C CA . VAL A 1 234 ? 0.411 -6.744 -4.043 1.00 94.69 234 VAL A CA 1
ATOM 1811 C C . VAL A 1 234 ? 1.573 -7.360 -3.253 1.00 94.69 234 VAL A C 1
ATOM 1813 O O . VAL A 1 234 ? 1.351 -8.098 -2.297 1.00 94.69 234 VAL A O 1
ATOM 1816 N N . ASN A 1 235 ? 2.816 -6.968 -3.551 1.00 93.06 235 ASN A N 1
ATOM 1817 C CA . ASN A 1 235 ? 3.999 -7.476 -2.847 1.00 93.06 235 ASN A CA 1
ATOM 1818 C C . ASN A 1 235 ? 4.056 -7.039 -1.377 1.00 93.06 235 ASN A C 1
ATOM 1820 O O . ASN A 1 235 ? 4.636 -7.740 -0.555 1.00 93.06 235 ASN A O 1
ATOM 1824 N N . ARG A 1 236 ? 3.454 -5.895 -1.021 1.00 92.69 236 ARG A N 1
ATOM 1825 C CA . ARG A 1 236 ? 3.417 -5.420 0.373 1.00 92.69 236 ARG A CA 1
ATOM 1826 C C . ARG A 1 236 ? 2.552 -6.314 1.256 1.00 92.69 236 ARG A C 1
ATOM 1828 O O . ARG A 1 236 ? 2.768 -6.348 2.460 1.00 92.69 236 ARG A O 1
ATOM 1835 N N . TYR A 1 237 ? 1.582 -7.015 0.669 1.00 94.44 237 TYR A N 1
ATOM 1836 C CA . TYR A 1 237 ? 0.696 -7.919 1.396 1.00 94.44 237 TYR A CA 1
ATOM 1837 C C . TYR A 1 237 ? 1.263 -9.333 1.529 1.00 94.44 237 TYR A C 1
ATOM 1839 O O . TYR A 1 237 ? 0.760 -10.096 2.346 1.00 94.44 237 TYR A O 1
ATOM 1847 N N . LEU A 1 238 ? 2.324 -9.679 0.794 1.00 93.94 238 LEU A N 1
ATOM 1848 C CA . LEU A 1 238 ? 2.904 -11.023 0.815 1.00 93.94 238 LEU A CA 1
ATOM 1849 C C . LEU A 1 238 ? 3.313 -11.461 2.228 1.00 93.94 238 LEU A C 1
ATOM 1851 O O . LEU A 1 238 ? 2.945 -12.549 2.661 1.00 93.94 238 LEU A O 1
ATOM 1855 N N . SER A 1 239 ? 4.003 -10.592 2.973 1.00 92.94 239 SER A N 1
ATOM 1856 C CA . SER A 1 239 ? 4.469 -10.904 4.331 1.00 92.94 239 SER A CA 1
ATOM 1857 C C . SER A 1 239 ? 3.329 -11.258 5.288 1.00 92.94 239 SER A C 1
ATOM 1859 O O . SER A 1 239 ? 3.492 -12.127 6.136 1.00 92.94 239 SER A O 1
ATOM 1861 N N . PHE A 1 240 ? 2.158 -10.638 5.126 1.00 95.06 240 PHE A N 1
ATOM 1862 C CA . PHE A 1 240 ? 0.976 -10.942 5.929 1.00 95.06 240 PHE A CA 1
ATOM 1863 C C . PHE A 1 240 ? 0.436 -12.351 5.653 1.00 95.06 240 PHE A C 1
ATOM 1865 O O . PHE A 1 240 ? 0.176 -13.101 6.591 1.00 95.06 240 PHE A O 1
ATOM 1872 N N . PHE A 1 241 ? 0.318 -12.741 4.381 1.00 95.44 241 PHE A N 1
ATOM 1873 C CA . PHE A 1 241 ? -0.144 -14.084 4.017 1.00 95.44 241 PHE A CA 1
ATOM 1874 C C . PHE A 1 241 ? 0.875 -15.171 4.387 1.00 95.44 241 PHE A C 1
ATOM 1876 O O . PHE A 1 241 ? 0.478 -16.239 4.847 1.00 95.44 241 PHE A O 1
ATOM 1883 N N . MET A 1 242 ? 2.176 -14.900 4.234 1.00 95.06 242 MET A N 1
ATOM 1884 C CA . MET A 1 242 ? 3.235 -15.830 4.650 1.00 95.06 242 MET A CA 1
ATOM 1885 C C . MET A 1 242 ? 3.229 -16.061 6.163 1.00 95.06 242 MET A C 1
ATOM 1887 O O . MET A 1 242 ? 3.394 -17.190 6.614 1.00 95.06 242 MET A O 1
ATOM 1891 N N . GLU A 1 243 ? 3.005 -15.011 6.956 1.00 94.62 243 GLU A N 1
ATOM 1892 C CA . GLU A 1 243 ? 2.907 -15.145 8.410 1.00 94.62 243 GLU A CA 1
ATOM 1893 C C . GLU A 1 243 ? 1.684 -15.985 8.812 1.00 94.62 243 GLU A C 1
ATOM 1895 O O . GLU A 1 243 ? 1.786 -16.842 9.688 1.00 94.62 243 GLU A O 1
ATOM 1900 N N . ILE A 1 244 ? 0.552 -15.824 8.115 1.00 94.38 244 ILE A N 1
ATOM 1901 C CA . ILE A 1 244 ? -0.629 -16.672 8.323 1.00 94.38 244 ILE A CA 1
ATOM 1902 C C . ILE A 1 244 ? -0.317 -18.147 8.036 1.00 94.38 244 ILE A C 1
ATOM 1904 O O . ILE A 1 244 ? -0.626 -19.015 8.853 1.00 94.38 244 ILE A O 1
ATOM 1908 N N . GLU A 1 245 ? 0.322 -18.444 6.901 1.00 94.25 245 GLU A N 1
ATOM 1909 C CA . GLU A 1 245 ? 0.714 -19.815 6.557 1.00 94.25 245 GLU A CA 1
ATOM 1910 C C . GLU A 1 245 ? 1.690 -20.396 7.587 1.00 94.25 245 GLU A C 1
ATOM 1912 O O . GLU A 1 245 ? 1.562 -21.549 8.002 1.00 94.25 245 GLU A O 1
ATOM 1917 N N . LYS A 1 246 ? 2.664 -19.600 8.028 1.00 94.06 246 LYS A N 1
ATOM 1918 C CA . LYS A 1 246 ? 3.667 -20.031 8.997 1.00 94.06 246 LYS A CA 1
ATOM 1919 C C . LYS A 1 246 ? 3.029 -20.469 10.316 1.00 94.06 246 LYS A C 1
ATOM 1921 O O . LYS A 1 246 ? 3.411 -21.519 10.829 1.00 94.06 246 LYS A O 1
ATOM 1926 N N . VAL A 1 247 ? 2.077 -19.691 10.835 1.00 93.94 247 VAL A N 1
ATOM 1927 C CA . VAL A 1 247 ? 1.475 -19.915 12.159 1.00 93.94 247 VAL A CA 1
ATOM 1928 C C . VAL A 1 247 ? 0.319 -20.917 12.115 1.00 93.94 247 VAL A C 1
ATOM 1930 O O . VAL A 1 247 ? 0.254 -21.796 12.970 1.00 93.94 247 VAL A O 1
ATOM 1933 N N . TRP A 1 248 ? -0.580 -20.822 11.131 1.00 93.25 248 TRP A N 1
ATOM 1934 C CA . TRP A 1 248 ? -1.821 -21.615 11.111 1.00 93.25 248 TRP A CA 1
ATOM 1935 C C . TRP A 1 248 ? -1.974 -22.539 9.903 1.00 93.25 248 TRP A C 1
ATOM 1937 O O . TRP A 1 248 ? -2.911 -23.331 9.889 1.00 93.25 248 TRP A O 1
ATOM 1947 N N . LYS A 1 249 ? -1.103 -22.452 8.885 1.00 89.62 249 LYS A N 1
ATOM 1948 C CA . LYS A 1 249 ? -1.181 -23.195 7.600 1.00 89.62 249 LYS A CA 1
ATOM 1949 C C . LYS A 1 249 ? -2.415 -22.897 6.732 1.00 89.62 249 LYS A C 1
ATOM 1951 O O . LYS A 1 249 ? -2.411 -23.229 5.550 1.00 89.62 249 LYS A O 1
ATOM 1956 N N . ALA A 1 250 ? -3.422 -22.233 7.287 1.00 87.81 250 ALA A N 1
ATOM 1957 C CA . ALA A 1 250 ? -4.636 -21.753 6.639 1.00 87.81 250 ALA A CA 1
ATOM 1958 C C . ALA A 1 250 ? -5.081 -20.425 7.278 1.00 87.81 250 ALA A C 1
ATOM 1960 O O . ALA A 1 250 ? -4.551 -20.023 8.315 1.00 87.81 250 ALA A O 1
ATOM 1961 N N . ILE A 1 251 ? -6.053 -19.737 6.672 1.00 87.06 251 ILE A N 1
ATOM 1962 C CA . ILE A 1 251 ? -6.595 -18.478 7.206 1.00 87.06 251 ILE A CA 1
ATOM 1963 C C . ILE A 1 251 ? -7.406 -18.777 8.481 1.00 87.06 251 ILE A C 1
ATOM 1965 O O . ILE A 1 251 ? -8.386 -19.517 8.402 1.00 87.06 251 ILE A O 1
ATOM 1969 N N . PRO A 1 252 ? -7.014 -18.242 9.655 1.00 86.88 252 PRO A N 1
ATOM 1970 C CA . PRO A 1 252 ? -7.726 -18.480 10.904 1.00 86.88 252 PRO A CA 1
ATOM 1971 C C . PRO A 1 252 ? -8.903 -17.506 11.079 1.00 86.88 252 PRO A C 1
ATOM 1973 O O . PRO A 1 252 ? -9.068 -16.548 10.323 1.00 86.88 252 PRO A O 1
ATOM 1976 N N . ASP A 1 253 ? -9.690 -17.713 12.136 1.00 82.25 253 ASP A N 1
ATOM 1977 C CA . ASP A 1 253 ? -10.755 -16.789 12.520 1.00 82.25 253 ASP A CA 1
ATOM 1978 C C . ASP A 1 253 ? -10.234 -15.382 12.892 1.00 82.25 253 ASP A C 1
ATOM 1980 O O . ASP A 1 253 ? -9.052 -15.156 13.180 1.00 82.25 253 ASP A O 1
ATOM 1984 N N . TYR A 1 254 ? -11.149 -14.410 12.916 1.00 81.69 254 TYR A N 1
ATOM 1985 C CA . TYR A 1 254 ? -10.820 -13.014 13.207 1.00 81.69 254 TYR A CA 1
ATOM 1986 C C . TYR A 1 254 ? -10.164 -12.818 14.584 1.00 81.69 254 TYR A C 1
ATOM 1988 O O . TYR A 1 254 ? -9.288 -11.961 14.731 1.00 81.69 254 TYR A O 1
ATOM 1996 N N . ASN A 1 255 ? -10.567 -13.600 15.591 1.00 77.31 255 ASN A N 1
ATOM 1997 C CA . ASN A 1 255 ? -10.073 -13.458 16.960 1.00 77.31 255 ASN A CA 1
ATOM 1998 C C . ASN A 1 255 ? -8.602 -13.876 17.053 1.00 77.31 255 ASN A C 1
ATOM 2000 O O . ASN A 1 255 ? -7.802 -13.201 17.701 1.00 77.31 255 ASN A O 1
ATOM 2004 N N . ARG A 1 256 ? -8.214 -14.932 16.335 1.00 85.62 256 ARG A N 1
ATOM 2005 C CA . ARG A 1 256 ? -6.814 -15.356 16.208 1.00 85.62 256 ARG A CA 1
ATOM 2006 C C . ARG A 1 256 ? -5.975 -14.327 15.450 1.00 85.62 256 ARG A C 1
ATOM 2008 O O . ARG A 1 256 ? -4.863 -14.021 15.881 1.00 85.62 256 ARG A O 1
ATOM 2015 N N . LEU A 1 257 ? -6.518 -13.727 14.385 1.00 89.00 257 LEU A N 1
ATOM 2016 C CA . LEU A 1 257 ? -5.828 -12.666 13.637 1.00 89.00 257 LEU A CA 1
ATOM 2017 C C . LEU A 1 257 ? -5.568 -11.425 14.499 1.00 89.00 257 LEU A C 1
ATOM 2019 O O . LEU A 1 257 ? -4.450 -10.911 14.512 1.00 89.00 257 LEU A O 1
ATOM 2023 N N . ILE A 1 258 ? -6.571 -10.934 15.234 1.00 86.25 258 ILE A N 1
ATOM 2024 C CA . ILE A 1 258 ? -6.397 -9.736 16.069 1.00 86.25 258 ILE A CA 1
ATOM 2025 C C . ILE A 1 258 ? -5.511 -10.003 17.289 1.00 86.25 258 ILE A C 1
ATOM 2027 O O . ILE A 1 258 ? -4.785 -9.099 17.699 1.00 86.25 258 ILE A O 1
ATOM 2031 N N . ALA A 1 259 ? -5.533 -11.218 17.842 1.00 84.75 259 ALA A N 1
ATOM 2032 C CA . ALA A 1 259 ? -4.651 -11.603 18.939 1.00 84.75 259 ALA A CA 1
ATOM 2033 C C . ALA A 1 259 ? -3.173 -11.623 18.511 1.00 84.75 259 ALA A C 1
ATOM 2035 O O . ALA A 1 259 ? -2.326 -11.160 19.269 1.00 84.75 259 ALA A O 1
ATOM 2036 N N . HIS A 1 260 ? -2.870 -12.098 17.296 1.00 89.88 260 HIS A N 1
ATOM 2037 C CA . HIS A 1 260 ? -1.494 -12.188 16.786 1.00 89.88 260 HIS A CA 1
ATOM 2038 C C . HIS A 1 260 ? -0.959 -10.861 16.237 1.00 89.88 260 HIS A C 1
ATOM 2040 O O . HIS A 1 260 ? 0.131 -10.429 16.595 1.00 89.88 260 HIS A O 1
ATOM 2046 N N . PHE A 1 261 ? -1.724 -10.184 15.373 1.00 87.94 261 PHE A N 1
ATOM 2047 C CA . PHE A 1 261 ? -1.262 -8.971 14.680 1.00 87.94 261 PHE A CA 1
ATOM 2048 C C . PHE A 1 261 ? -1.592 -7.670 15.424 1.00 87.94 261 PHE A C 1
ATOM 2050 O O . PHE A 1 261 ? -1.059 -6.605 15.098 1.00 87.94 261 PHE A O 1
ATOM 2057 N N . GLY A 1 262 ? -2.505 -7.723 16.396 1.00 83.62 262 GLY A N 1
ATOM 2058 C CA . GLY A 1 262 ? -3.059 -6.542 17.046 1.00 83.62 262 GLY A CA 1
ATOM 2059 C C . GLY A 1 262 ? -3.938 -5.694 16.117 1.00 83.62 262 GLY A C 1
ATOM 2060 O O . GLY A 1 262 ? -3.963 -5.838 14.893 1.00 83.62 262 GLY A O 1
ATOM 2061 N N . ALA A 1 263 ? -4.661 -4.737 16.702 1.00 77.62 263 ALA A N 1
ATOM 2062 C CA . ALA A 1 263 ? -5.536 -3.844 15.938 1.00 77.62 263 ALA A CA 1
ATOM 2063 C C . ALA A 1 263 ? -4.759 -2.956 14.945 1.00 77.62 263 ALA A C 1
ATOM 2065 O O . ALA A 1 263 ? -5.243 -2.681 13.849 1.00 77.62 263 ALA A O 1
ATOM 2066 N N . GLU A 1 264 ? -3.549 -2.518 15.311 1.00 76.38 264 GLU A N 1
ATOM 2067 C CA . GLU A 1 264 ? -2.710 -1.679 14.448 1.00 76.38 264 GLU A CA 1
ATOM 2068 C C . GLU A 1 264 ? -2.117 -2.461 13.270 1.00 76.38 264 GLU A C 1
ATOM 2070 O O . GLU A 1 264 ? -2.110 -1.956 12.146 1.00 76.38 264 GLU A O 1
ATOM 2075 N N . GLY A 1 265 ? -1.699 -3.713 13.487 1.00 82.62 265 GLY A N 1
ATOM 2076 C CA . GLY A 1 265 ? -1.232 -4.586 12.410 1.00 82.62 265 GLY A CA 1
ATOM 2077 C C . GLY A 1 265 ? -2.325 -4.811 11.370 1.00 82.62 265 GLY A C 1
ATOM 2078 O O . GLY A 1 265 ? -2.105 -4.571 10.182 1.00 82.62 265 GLY A O 1
ATOM 2079 N N . LEU A 1 266 ? -3.547 -5.128 11.815 1.00 88.88 266 LEU A N 1
ATOM 2080 C CA . LEU A 1 266 ? -4.694 -5.305 10.918 1.00 88.88 266 LEU A CA 1
ATOM 2081 C C . LEU A 1 266 ? -5.101 -4.010 10.190 1.00 88.88 266 LEU A C 1
ATOM 2083 O O . LEU A 1 266 ? -5.562 -4.061 9.048 1.00 88.88 266 LEU A O 1
ATOM 2087 N N . ARG A 1 267 ? -4.869 -2.829 10.786 1.00 82.44 267 ARG A N 1
ATOM 2088 C CA . ARG A 1 267 ? -5.087 -1.535 10.110 1.00 82.44 267 ARG A CA 1
ATOM 2089 C C . ARG A 1 267 ? -4.152 -1.305 8.922 1.00 82.44 267 ARG A C 1
ATOM 2091 O O . ARG A 1 267 ? -4.541 -0.560 8.021 1.00 82.44 267 ARG A O 1
ATOM 2098 N N . ARG A 1 268 ? -2.967 -1.922 8.888 1.00 86.88 268 ARG A N 1
ATOM 2099 C CA . ARG A 1 268 ? -2.022 -1.826 7.757 1.00 86.88 268 ARG A CA 1
ATOM 2100 C C . ARG A 1 268 ? -2.391 -2.760 6.600 1.00 86.88 268 ARG A C 1
ATOM 2102 O O . ARG A 1 268 ? -2.032 -2.489 5.457 1.00 86.88 268 ARG A O 1
ATOM 2109 N N . VAL A 1 269 ? -3.173 -3.806 6.874 1.00 91.38 269 VAL A N 1
ATOM 2110 C CA . VAL A 1 269 ? -3.615 -4.826 5.905 1.00 91.38 269 VAL A CA 1
ATOM 2111 C C . VAL A 1 269 ? -5.133 -4.807 5.680 1.00 91.38 269 VAL A C 1
ATOM 2113 O O . VAL A 1 269 ? -5.772 -5.842 5.510 1.00 91.38 269 VAL A O 1
ATOM 2116 N N . ARG A 1 270 ? -5.730 -3.608 5.627 1.00 90.06 270 ARG A N 1
ATOM 2117 C CA . ARG A 1 270 ? -7.185 -3.431 5.432 1.00 90.06 270 ARG A CA 1
ATOM 2118 C C . ARG A 1 270 ? -7.729 -4.104 4.172 1.00 90.06 270 ARG A C 1
ATOM 2120 O O . ARG A 1 270 ? -8.831 -4.631 4.224 1.00 90.06 270 ARG A O 1
ATOM 2127 N N . LEU A 1 271 ? -6.992 -4.072 3.057 1.00 93.56 271 LEU A N 1
ATOM 2128 C CA . LEU A 1 271 ? -7.441 -4.681 1.798 1.00 93.56 271 LEU A CA 1
ATOM 2129 C C . LEU A 1 271 ? -7.479 -6.217 1.883 1.00 93.56 271 LEU A C 1
ATOM 2131 O O . LEU A 1 271 ? -8.543 -6.766 1.611 1.00 93.56 271 LEU A O 1
ATOM 2135 N N . PRO A 1 272 ? -6.414 -6.909 2.343 1.00 94.44 272 PRO A N 1
ATOM 2136 C CA . PRO A 1 272 ? -6.500 -8.333 2.667 1.00 94.44 272 PRO A CA 1
ATOM 2137 C C . PRO A 1 272 ? -7.646 -8.677 3.625 1.00 94.44 272 PRO A C 1
ATOM 2139 O O . PRO A 1 272 ? -8.409 -9.597 3.352 1.00 94.44 272 PRO A O 1
ATOM 2142 N N . MET A 1 273 ? -7.817 -7.913 4.710 1.00 92.25 273 MET A N 1
ATOM 2143 C CA . MET A 1 273 ? -8.886 -8.171 5.683 1.00 92.25 273 MET A CA 1
ATOM 2144 C C . MET A 1 273 ? -10.283 -8.005 5.086 1.00 92.25 273 MET A C 1
ATOM 2146 O O . MET A 1 273 ? -11.165 -8.813 5.363 1.00 92.25 273 MET A O 1
ATOM 2150 N N . ARG A 1 274 ? -10.486 -6.974 4.261 1.00 91.00 274 ARG A N 1
ATOM 2151 C CA . ARG A 1 274 ? -11.746 -6.750 3.552 1.00 91.00 274 ARG A CA 1
ATOM 2152 C C . ARG A 1 274 ? -12.050 -7.908 2.603 1.00 91.00 274 ARG A C 1
ATOM 2154 O O . ARG A 1 274 ? -13.152 -8.437 2.644 1.00 91.00 274 ARG A O 1
ATOM 2161 N N . TRP A 1 275 ? -11.066 -8.341 1.820 1.00 94.19 275 TRP A N 1
ATOM 2162 C CA . TRP A 1 275 ? -11.210 -9.489 0.928 1.00 94.19 275 TRP A CA 1
ATOM 2163 C C . TRP A 1 275 ? -11.577 -10.773 1.684 1.00 94.19 275 TRP A C 1
ATOM 2165 O O . TRP A 1 275 ? -12.511 -11.468 1.293 1.00 94.19 275 TRP A O 1
ATOM 2175 N N . MET A 1 276 ? -10.900 -11.071 2.798 1.00 91.62 276 MET A N 1
ATOM 2176 C CA . MET A 1 276 ? -11.204 -12.251 3.622 1.00 91.62 276 MET A CA 1
ATOM 2177 C C . MET A 1 276 ? -12.625 -12.213 4.201 1.00 91.62 276 MET A C 1
ATOM 2179 O O . MET A 1 276 ? -13.253 -13.256 4.354 1.00 91.62 276 MET A O 1
ATOM 2183 N N . GLN A 1 277 ? -13.141 -11.022 4.511 1.00 86.69 277 GLN A N 1
ATOM 2184 C CA . GLN A 1 277 ? -14.513 -10.838 4.988 1.00 86.69 277 GLN A CA 1
ATOM 2185 C C . GLN A 1 277 ? -15.538 -11.010 3.863 1.00 86.69 277 GLN A C 1
ATOM 2187 O O . GLN A 1 277 ? -16.518 -11.724 4.042 1.00 86.69 277 GLN A O 1
ATOM 2192 N N . GLU A 1 278 ? -15.303 -10.398 2.699 1.00 84.12 278 GLU A N 1
ATOM 2193 C CA . GLU A 1 278 ? -16.198 -10.492 1.535 1.00 84.12 278 GLU A CA 1
ATOM 2194 C C . GLU A 1 278 ? -16.282 -11.920 0.976 1.00 84.12 278 GLU A C 1
ATOM 2196 O O . GLU A 1 278 ? -17.330 -12.339 0.499 1.00 84.12 278 GLU A O 1
ATOM 2201 N N . THR A 1 279 ? -15.194 -12.685 1.073 1.00 81.44 279 THR A N 1
ATOM 2202 C CA . THR A 1 279 ? -15.133 -14.086 0.622 1.00 81.44 279 THR A CA 1
ATOM 2203 C C . THR A 1 279 ? -15.573 -15.098 1.682 1.00 81.44 279 THR A C 1
ATOM 2205 O O . THR A 1 279 ? -15.517 -16.300 1.432 1.00 81.44 279 THR A O 1
ATOM 2208 N N . GLY A 1 280 ? -15.983 -14.642 2.871 1.00 74.69 280 GLY A N 1
ATOM 2209 C CA . GLY A 1 280 ? -16.417 -15.514 3.968 1.00 74.69 280 GLY A CA 1
ATOM 2210 C C . GLY A 1 280 ? -15.297 -16.319 4.640 1.00 74.69 280 GLY A C 1
ATOM 2211 O O . GLY A 1 280 ? -15.580 -17.129 5.517 1.00 74.69 280 GLY A O 1
ATOM 2212 N N . LEU A 1 281 ? -14.028 -16.085 4.282 1.00 77.62 281 LEU A N 1
ATOM 2213 C CA . LEU A 1 281 ? -12.861 -16.738 4.893 1.00 77.62 281 LEU A CA 1
ATOM 2214 C C . LEU A 1 281 ? -12.650 -16.301 6.346 1.00 77.62 281 LEU A C 1
ATOM 2216 O O . LEU A 1 281 ? -12.079 -17.038 7.144 1.00 77.62 281 LEU A O 1
ATOM 2220 N N . VAL A 1 282 ? -13.115 -15.100 6.691 1.00 76.56 282 VAL A N 1
ATOM 2221 C CA . VAL A 1 282 ? -13.113 -14.571 8.054 1.00 76.56 282 VAL A CA 1
ATOM 2222 C C . VAL A 1 282 ? -14.509 -14.057 8.383 1.00 76.56 282 VAL A C 1
ATOM 2224 O O . VAL A 1 282 ? -14.915 -12.985 7.932 1.00 76.56 282 VAL A O 1
ATOM 2227 N N . VAL A 1 283 ? -15.236 -14.800 9.217 1.00 59.09 283 VAL A N 1
ATOM 2228 C CA . VAL A 1 283 ? -16.539 -14.367 9.733 1.00 59.09 283 VAL A CA 1
ATOM 2229 C C . VAL A 1 283 ? -16.317 -13.311 10.817 1.00 59.09 283 VAL A C 1
ATOM 2231 O O . VAL A 1 283 ? -15.661 -13.548 11.833 1.00 59.09 283 VAL A O 1
ATOM 2234 N N . LYS A 1 284 ? -16.840 -12.105 10.584 1.00 53.91 284 LYS A N 1
ATOM 2235 C CA . LYS A 1 284 ? -16.771 -10.991 11.531 1.00 53.91 284 LYS A CA 1
ATOM 2236 C C . LYS A 1 284 ? -17.877 -11.152 12.569 1.00 53.91 284 LYS A C 1
ATOM 2238 O O . LYS A 1 284 ? -18.989 -10.673 12.372 1.00 53.91 284 LYS A O 1
ATOM 2243 N N . ASP A 1 285 ? -17.565 -11.804 13.678 1.00 49.69 285 ASP A N 1
ATOM 2244 C CA . ASP A 1 285 ? -18.521 -11.977 14.766 1.00 49.69 285 ASP A CA 1
ATOM 2245 C C . ASP A 1 285 ? -18.628 -10.682 15.601 1.00 49.69 285 ASP A C 1
ATOM 2247 O O . ASP A 1 285 ? -17.906 -10.451 16.576 1.00 49.69 285 ASP A O 1
ATOM 2251 N N . VAL A 1 286 ? -19.489 -9.760 15.151 1.00 49.22 286 VAL A N 1
ATOM 2252 C CA . VAL A 1 286 ? -19.687 -8.421 15.748 1.00 49.22 286 VAL A CA 1
ATOM 2253 C C . VAL A 1 286 ? -20.091 -8.515 17.231 1.00 49.22 286 VAL A C 1
ATOM 2255 O O . VAL A 1 286 ? -19.758 -7.626 18.020 1.00 49.22 286 VAL A O 1
ATOM 2258 N N . ALA A 1 287 ? -20.740 -9.611 17.634 1.00 49.78 287 ALA A N 1
ATOM 2259 C CA . ALA A 1 287 ? -21.151 -9.859 19.013 1.00 49.78 287 ALA A CA 1
ATOM 2260 C C . ALA A 1 287 ? -19.961 -10.139 19.954 1.00 49.78 287 ALA A C 1
ATOM 2262 O O . ALA A 1 287 ? -19.940 -9.646 21.086 1.00 49.78 287 ALA A O 1
ATOM 2263 N N . VAL A 1 288 ? -18.933 -10.855 19.481 1.00 50.81 288 VAL A N 1
ATOM 2264 C CA . VAL A 1 288 ? -17.755 -11.220 20.289 1.00 50.81 288 VAL A CA 1
ATOM 2265 C C . VAL A 1 288 ? -16.846 -10.007 20.522 1.00 50.81 288 VAL A C 1
ATOM 2267 O O . VAL A 1 288 ? -16.408 -9.762 21.647 1.00 50.81 288 VAL A O 1
ATOM 2270 N N . GLN A 1 289 ? -16.648 -9.159 19.505 1.00 45.22 289 GLN A N 1
ATOM 2271 C CA . GLN A 1 289 ? -15.795 -7.969 19.627 1.00 45.22 289 GLN A CA 1
ATOM 2272 C C . GLN A 1 289 ? -16.377 -6.910 20.581 1.00 45.22 289 GLN A C 1
ATOM 2274 O O . GLN A 1 289 ? -15.627 -6.279 21.335 1.00 45.22 289 GLN A O 1
ATOM 2279 N N . ALA A 1 290 ? -17.703 -6.718 20.572 1.00 50.88 290 ALA A N 1
ATOM 2280 C CA . ALA A 1 290 ? -18.371 -5.855 21.542 1.00 50.88 290 ALA A CA 1
ATOM 2281 C C . ALA A 1 290 ? -18.167 -6.398 22.964 1.00 50.88 290 ALA A C 1
ATOM 2283 O O . ALA A 1 290 ? -17.733 -5.654 23.840 1.00 50.88 290 ALA A O 1
ATOM 2284 N N . GLY A 1 291 ? -18.365 -7.703 23.178 1.00 59.12 291 GLY A N 1
ATOM 2285 C CA . GLY A 1 291 ? -18.113 -8.349 24.468 1.00 59.12 291 GLY A CA 1
ATOM 2286 C C . GLY A 1 291 ? -16.685 -8.143 24.981 1.00 59.12 291 GLY A C 1
ATOM 2287 O O . GLY A 1 291 ? -16.495 -7.755 26.134 1.00 59.12 291 GLY A O 1
ATOM 2288 N N . ASP A 1 292 ? -15.677 -8.325 24.130 1.00 63.12 292 ASP A N 1
ATOM 2289 C CA . ASP A 1 292 ? -14.270 -8.219 24.532 1.00 63.12 292 ASP A CA 1
ATOM 2290 C C . ASP A 1 292 ? -13.790 -6.779 24.736 1.00 63.12 292 ASP A C 1
ATOM 2292 O O . ASP A 1 292 ? -12.955 -6.513 25.607 1.00 63.12 292 ASP A O 1
ATOM 2296 N N . SER A 1 293 ? -14.312 -5.824 23.962 1.00 66.38 293 SER A N 1
ATOM 2297 C CA . SER A 1 293 ? -14.052 -4.401 24.198 1.00 66.38 293 SER A CA 1
ATOM 2298 C C . SER A 1 293 ? -14.672 -3.941 25.518 1.00 66.38 293 SER A C 1
ATOM 2300 O O . SER A 1 293 ? -14.012 -3.258 26.301 1.00 66.38 293 SER A O 1
ATOM 2302 N N . GLU A 1 294 ? -15.915 -4.342 25.798 1.00 79.94 294 GLU A N 1
ATOM 2303 C CA . GLU A 1 294 ? -16.608 -4.013 27.048 1.00 79.94 294 GLU A CA 1
ATOM 2304 C C . GLU A 1 294 ? -15.881 -4.637 28.256 1.00 79.94 294 GLU A C 1
ATOM 2306 O O . GLU A 1 294 ? -15.595 -3.927 29.221 1.00 79.94 294 GLU A O 1
ATOM 2311 N N . LYS A 1 295 ? -15.452 -5.908 28.170 1.00 78.94 295 LYS A N 1
ATOM 2312 C CA . LYS A 1 295 ? -14.621 -6.568 29.200 1.00 78.94 295 LYS A CA 1
ATOM 2313 C C . LYS A 1 295 ? -13.307 -5.829 29.457 1.00 78.94 295 LYS A C 1
ATOM 2315 O O . LYS A 1 295 ? -12.968 -5.579 30.612 1.00 78.94 295 LYS A O 1
ATOM 2320 N N . ARG A 1 296 ? -12.572 -5.441 28.404 1.00 78.50 296 ARG A N 1
ATOM 2321 C CA . ARG A 1 296 ? -11.316 -4.679 28.549 1.00 78.50 296 ARG A CA 1
ATOM 2322 C C . ARG A 1 296 ? -11.539 -3.318 29.201 1.00 78.50 296 ARG A C 1
ATOM 2324 O O . ARG A 1 296 ? -10.748 -2.919 30.051 1.00 78.50 296 ARG A O 1
ATOM 2331 N N . GLN A 1 297 ? -12.608 -2.613 28.836 1.00 81.25 297 GLN A N 1
ATOM 2332 C CA . GLN A 1 297 ? -12.934 -1.323 29.446 1.00 81.25 297 GLN A CA 1
ATOM 2333 C C . GLN A 1 297 ? -13.322 -1.476 30.922 1.00 81.25 297 GLN A C 1
ATOM 2335 O O . GLN A 1 297 ? -12.846 -0.697 31.744 1.00 81.25 297 GLN A O 1
ATOM 2340 N N . ILE A 1 298 ? -14.109 -2.498 31.273 1.00 88.31 298 ILE A N 1
ATOM 2341 C CA . ILE A 1 298 ? -14.443 -2.837 32.666 1.00 88.31 298 ILE A CA 1
ATOM 2342 C C . ILE A 1 298 ? -13.172 -3.152 33.472 1.00 88.31 298 ILE A C 1
ATOM 2344 O O . ILE A 1 298 ? -12.966 -2.573 34.539 1.00 88.31 298 ILE A O 1
ATOM 2348 N N . ALA A 1 299 ? -12.276 -3.988 32.939 1.00 85.38 299 ALA A N 1
ATOM 2349 C CA . ALA A 1 299 ? -10.997 -4.297 33.579 1.00 85.38 299 ALA A CA 1
ATOM 2350 C C . ALA A 1 299 ? -10.140 -3.034 33.788 1.00 85.38 299 ALA A C 1
ATOM 2352 O O . ALA A 1 299 ? -9.591 -2.824 34.867 1.00 85.38 299 ALA A O 1
ATOM 2353 N N . GLY A 1 300 ? -10.092 -2.141 32.794 1.00 87.06 300 GLY A N 1
ATOM 2354 C CA . GLY A 1 300 ? -9.408 -0.851 32.907 1.00 87.06 300 GLY A CA 1
ATOM 2355 C C . GLY A 1 300 ? -10.017 0.089 33.957 1.00 87.06 300 GLY A C 1
ATOM 2356 O O . GLY A 1 300 ? -9.301 0.895 34.551 1.00 87.06 300 GLY A O 1
ATOM 2357 N N . MET A 1 301 ? -11.325 -0.005 34.226 1.00 89.50 301 MET A N 1
ATOM 2358 C CA . MET A 1 301 ? -11.961 0.765 35.300 1.00 89.50 301 MET A CA 1
ATOM 2359 C C . MET A 1 301 ? -11.533 0.286 36.685 1.00 89.50 301 MET A C 1
ATOM 2361 O O . MET A 1 301 ? -11.282 1.129 37.541 1.00 89.50 301 MET A O 1
ATOM 2365 N N . LEU A 1 302 ? -11.418 -1.030 36.882 1.00 89.56 302 LEU A N 1
ATOM 2366 C CA . LEU A 1 302 ? -10.915 -1.619 38.127 1.00 89.56 302 LEU A CA 1
ATOM 2367 C C . LEU A 1 302 ? -9.432 -1.290 38.325 1.00 89.56 302 LEU A C 1
ATOM 2369 O O . LEU A 1 302 ? -9.053 -0.799 39.383 1.00 89.56 302 LEU A O 1
ATOM 2373 N N . LYS A 1 303 ? -8.622 -1.450 37.272 1.00 89.06 303 LYS A N 1
ATOM 2374 C CA . LYS A 1 303 ? -7.187 -1.137 37.292 1.00 89.06 303 LYS A CA 1
ATOM 2375 C C . LYS A 1 303 ? -6.894 0.298 37.741 1.00 89.06 303 LYS A C 1
ATOM 2377 O O . LYS A 1 303 ? -5.942 0.556 38.464 1.00 89.06 303 LYS A O 1
ATOM 2382 N N . ALA A 1 304 ? -7.744 1.247 37.352 1.00 87.19 304 ALA A N 1
ATOM 2383 C CA . ALA A 1 304 ? -7.578 2.653 37.713 1.00 87.19 304 ALA A CA 1
ATOM 2384 C C . ALA A 1 304 ? -7.699 2.952 39.222 1.00 87.19 304 ALA A C 1
ATOM 2386 O O . ALA A 1 304 ? -7.355 4.057 39.626 1.00 87.19 304 ALA A O 1
ATOM 2387 N N . LEU A 1 305 ? -8.194 2.008 40.031 1.00 86.88 305 LEU A N 1
ATOM 2388 C CA . LEU A 1 305 ? -8.273 2.114 41.491 1.00 86.88 305 LEU A CA 1
ATOM 2389 C C . LEU A 1 305 ? -7.272 1.190 42.206 1.00 86.88 305 LEU A C 1
ATOM 2391 O O . LEU A 1 305 ? -7.353 1.045 43.418 1.00 86.88 305 LEU A O 1
ATOM 2395 N N . GLU A 1 306 ? -6.306 0.580 41.506 1.00 84.38 306 GLU A N 1
ATOM 2396 C CA . GLU A 1 306 ? -5.278 -0.268 42.143 1.00 84.38 306 GLU A CA 1
ATOM 2397 C C . GLU A 1 306 ? -4.480 0.471 43.232 1.00 84.38 306 GLU A C 1
ATOM 2399 O O . GLU A 1 306 ? -4.098 -0.139 44.226 1.00 84.38 306 GLU A O 1
ATOM 2404 N N . GLY A 1 307 ? -4.301 1.790 43.093 1.00 82.94 307 GLY A N 1
ATOM 2405 C CA . GLY A 1 307 ? -3.675 2.649 44.107 1.00 82.94 307 GLY A CA 1
ATOM 2406 C C . GLY A 1 307 ? -4.567 3.021 45.302 1.00 82.94 307 GLY A C 1
ATOM 2407 O O . GLY A 1 307 ? -4.095 3.699 46.208 1.00 82.94 307 GLY A O 1
ATOM 2408 N N . ASP A 1 308 ? -5.837 2.602 45.324 1.00 85.00 308 ASP A N 1
ATOM 2409 C CA . ASP A 1 308 ? -6.791 2.811 46.424 1.00 85.00 308 ASP A CA 1
ATOM 2410 C C . ASP A 1 308 ? -7.461 1.476 46.806 1.00 85.00 308 ASP A C 1
ATOM 2412 O O . ASP A 1 308 ? -8.572 1.170 46.358 1.00 85.00 308 ASP A O 1
ATOM 2416 N N . PRO A 1 309 ? -6.808 0.636 47.633 1.00 85.38 309 PRO A N 1
ATOM 2417 C CA . PRO A 1 309 ? -7.330 -0.686 47.982 1.00 85.38 309 PRO A CA 1
ATOM 2418 C C . PRO A 1 309 ? -8.726 -0.676 48.644 1.00 85.38 309 PRO A C 1
ATOM 2420 O O . PRO A 1 309 ? -9.529 -1.576 48.362 1.00 85.38 309 PRO A O 1
ATOM 2423 N N . PRO A 1 310 ? -9.075 0.289 49.525 1.00 85.00 310 PRO A N 1
ATOM 2424 C CA . PRO A 1 310 ? -10.451 0.478 49.987 1.00 85.00 310 PRO A CA 1
ATOM 2425 C C . PRO A 1 310 ? -11.434 0.739 48.843 1.00 85.00 310 PRO A C 1
ATOM 2427 O O . PRO A 1 310 ? -12.450 0.043 48.751 1.00 85.00 310 PRO A O 1
ATOM 2430 N N . GLY A 1 311 ? -11.124 1.678 47.948 1.00 86.12 311 GLY A N 1
ATOM 2431 C CA . GLY A 1 311 ? -12.025 2.028 46.860 1.00 86.12 311 GLY A CA 1
ATOM 2432 C C . GLY A 1 311 ? -12.173 0.934 45.802 1.00 86.12 311 GLY A C 1
ATOM 2433 O O . GLY A 1 311 ? -13.282 0.668 45.323 1.00 86.12 311 GLY A O 1
ATOM 2434 N N . LEU A 1 312 ? -11.090 0.213 45.508 1.00 89.00 312 LEU A N 1
ATOM 2435 C CA . LEU A 1 312 ? -11.102 -0.950 44.626 1.00 89.00 312 LEU A CA 1
ATOM 2436 C C . LEU A 1 312 ? -12.030 -2.049 45.149 1.00 89.00 312 LEU A C 1
ATOM 2438 O O . LEU A 1 312 ? -12.790 -2.621 44.369 1.00 89.00 312 LEU A O 1
ATOM 2442 N N . ARG A 1 313 ? -12.016 -2.332 46.461 1.00 88.62 313 ARG A N 1
ATOM 2443 C CA . ARG A 1 313 ? -12.918 -3.329 47.067 1.00 88.62 313 ARG A CA 1
ATOM 2444 C C . ARG A 1 313 ? -14.386 -2.958 46.881 1.00 88.62 313 ARG A C 1
ATOM 2446 O O . ARG A 1 313 ? -15.185 -3.822 46.523 1.00 88.62 313 ARG A O 1
ATOM 2453 N N . VAL A 1 314 ? -14.733 -1.686 47.072 1.00 90.19 314 VAL A N 1
ATOM 2454 C CA . VAL A 1 314 ? -16.107 -1.194 46.884 1.00 90.19 314 VAL A CA 1
ATOM 2455 C C . VAL A 1 314 ? -16.536 -1.313 45.417 1.00 90.19 314 VAL A C 1
ATOM 2457 O O . VAL A 1 314 ? -17.612 -1.844 45.135 1.00 90.19 314 VAL A O 1
ATOM 2460 N N . LEU A 1 315 ? -15.696 -0.876 44.469 1.00 91.88 315 LEU A N 1
ATOM 2461 C CA . LEU A 1 315 ? -16.033 -0.946 43.043 1.00 91.88 315 LEU A CA 1
ATOM 2462 C C . LEU A 1 315 ? -16.097 -2.393 42.532 1.00 91.88 315 LEU A C 1
ATOM 2464 O O . LEU A 1 315 ? -16.984 -2.721 41.743 1.00 91.88 315 LEU A O 1
ATOM 2468 N N . LYS A 1 316 ? -15.195 -3.266 42.997 1.00 91.75 316 LYS A N 1
ATOM 2469 C CA . LYS A 1 316 ? -15.196 -4.696 42.661 1.00 91.75 316 LYS A CA 1
ATOM 2470 C C . LYS A 1 316 ? -16.458 -5.387 43.178 1.00 91.75 316 LYS A C 1
ATOM 2472 O O . LYS A 1 316 ? -17.112 -6.086 42.414 1.00 91.75 316 LYS A O 1
ATOM 2477 N N . GLY A 1 317 ? -16.859 -5.115 44.420 1.00 90.56 317 GLY A N 1
ATOM 2478 C CA . GLY A 1 317 ? -18.108 -5.648 44.962 1.00 90.56 317 GLY A CA 1
ATOM 2479 C C . GLY A 1 317 ? -19.329 -5.221 44.139 1.00 90.56 317 GLY A C 1
ATOM 2480 O O . GLY A 1 317 ? -20.192 -6.043 43.838 1.00 90.56 317 GLY A O 1
ATOM 2481 N N . TYR A 1 318 ? -19.374 -3.967 43.677 1.00 93.12 318 TYR A N 1
ATOM 2482 C CA . TYR A 1 318 ? -20.436 -3.517 42.774 1.00 93.12 318 TYR A CA 1
ATOM 2483 C C . TYR A 1 318 ? -20.390 -4.227 41.413 1.00 93.12 318 TYR A C 1
ATOM 2485 O O . TYR A 1 318 ? -21.424 -4.696 40.934 1.00 93.12 318 TYR A O 1
ATOM 2493 N N . HIS A 1 319 ? -19.207 -4.367 40.809 1.00 92.75 319 HIS A N 1
ATOM 2494 C CA . HIS A 1 319 ? -19.013 -5.144 39.580 1.00 92.75 319 HIS A CA 1
ATOM 2495 C C . HIS A 1 319 ? -19.559 -6.571 39.718 1.00 92.75 319 HIS A C 1
ATOM 2497 O O . HIS A 1 319 ? -20.306 -7.022 38.850 1.00 92.75 319 HIS A O 1
ATOM 2503 N N . ASP A 1 320 ? -19.265 -7.251 40.823 1.00 91.75 320 ASP A N 1
ATOM 2504 C CA . ASP A 1 320 ? -19.682 -8.636 41.038 1.00 91.75 320 ASP A CA 1
ATOM 2505 C C . ASP A 1 320 ? -21.216 -8.752 41.138 1.00 91.75 320 ASP A C 1
ATOM 2507 O O . ASP A 1 320 ? -21.812 -9.641 40.520 1.00 91.75 320 ASP A O 1
ATOM 2511 N N . THR A 1 321 ? -21.888 -7.791 41.792 1.00 91.56 321 THR A N 1
ATOM 2512 C CA . THR A 1 321 ? -23.367 -7.737 41.810 1.00 91.56 321 THR A CA 1
ATOM 2513 C C . THR A 1 321 ? -23.976 -7.509 40.424 1.00 91.56 321 THR A C 1
ATOM 2515 O O . THR A 1 321 ? -25.036 -8.057 40.109 1.00 91.56 321 THR A O 1
ATOM 2518 N N . LEU A 1 322 ? -23.321 -6.717 39.570 1.00 90.94 322 LEU A N 1
ATOM 2519 C CA . LEU A 1 322 ? -23.769 -6.480 38.199 1.00 90.94 322 LEU A CA 1
ATOM 2520 C C . LEU A 1 322 ? -23.538 -7.71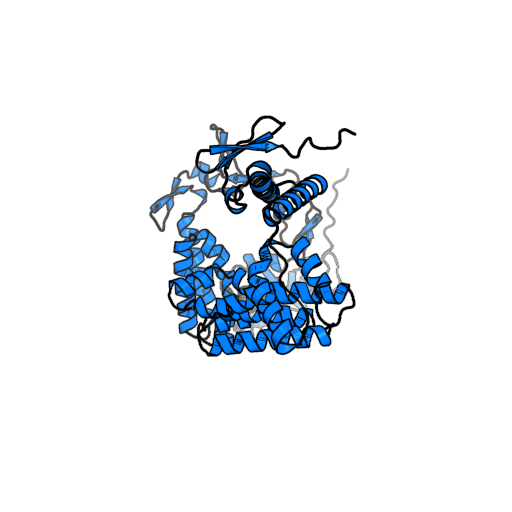5 37.322 1.00 90.94 322 LEU A C 1
ATOM 2522 O O . LEU A 1 322 ? -24.425 -8.099 36.561 1.00 90.94 322 LEU A O 1
ATOM 2526 N N . MET A 1 323 ? -22.396 -8.385 37.475 1.00 88.12 323 MET A N 1
ATOM 2527 C CA . MET A 1 323 ? -22.069 -9.608 36.743 1.00 88.12 323 MET A CA 1
ATOM 2528 C C . MET A 1 323 ? -22.980 -10.781 37.116 1.00 88.12 323 MET A C 1
ATOM 2530 O O . MET A 1 323 ? -23.333 -11.568 36.239 1.00 88.12 323 MET A O 1
ATOM 2534 N N . ALA A 1 324 ? -23.441 -10.874 38.367 1.00 88.38 324 ALA A N 1
ATOM 2535 C CA . ALA A 1 324 ? -24.468 -11.844 38.757 1.00 88.38 324 ALA A CA 1
ATOM 2536 C C . ALA A 1 324 ? -25.776 -11.648 37.964 1.00 88.38 324 ALA A C 1
ATOM 2538 O O . ALA A 1 324 ? -26.393 -12.615 37.520 1.00 88.38 324 ALA A O 1
ATOM 2539 N N . LYS A 1 325 ? -26.168 -10.395 37.699 1.00 87.62 325 LYS A N 1
ATOM 2540 C CA . LYS A 1 325 ? -27.352 -10.084 36.880 1.00 87.62 325 LYS A CA 1
ATOM 2541 C C . LYS A 1 325 ? -27.136 -10.354 35.391 1.00 87.62 325 LYS A C 1
ATOM 2543 O O . LYS A 1 325 ? -28.093 -10.724 34.717 1.00 87.62 325 LYS A O 1
ATOM 2548 N N . VAL A 1 326 ? -25.907 -10.204 34.889 1.00 86.38 326 VAL A N 1
ATOM 2549 C CA . VAL A 1 326 ? -25.539 -10.624 33.524 1.00 86.38 326 VAL A CA 1
ATOM 2550 C C . VAL A 1 326 ? -25.659 -12.141 33.382 1.00 86.38 326 VAL A C 1
ATOM 2552 O O . VAL A 1 326 ? -26.285 -12.607 32.437 1.00 86.38 326 VAL A O 1
ATOM 2555 N N . LYS A 1 327 ? -25.138 -12.914 34.348 1.00 82.25 327 LYS A N 1
ATOM 2556 C CA . LYS A 1 327 ? -25.271 -14.383 34.368 1.00 82.25 327 LYS A CA 1
ATOM 2557 C C . LYS A 1 327 ? -26.733 -14.838 34.401 1.00 82.25 327 LYS A C 1
ATOM 2559 O O . LYS A 1 327 ? -27.070 -15.835 33.783 1.00 82.25 327 LYS A O 1
ATOM 2564 N N . ALA A 1 328 ? -27.599 -14.078 35.071 1.00 82.38 328 ALA A N 1
ATOM 2565 C CA . ALA A 1 328 ? -29.041 -14.317 35.108 1.00 82.38 328 ALA A CA 1
ATOM 2566 C C . ALA A 1 328 ? -29.805 -13.801 33.867 1.00 82.38 328 ALA A C 1
ATOM 2568 O O . ALA A 1 328 ? -31.033 -13.775 33.887 1.00 82.38 328 ALA A O 1
ATOM 2569 N N . GLY A 1 329 ? -29.117 -13.312 32.826 1.00 79.88 329 GLY A N 1
ATOM 2570 C CA . GLY A 1 329 ? -29.734 -12.801 31.594 1.00 79.88 329 GLY A CA 1
ATOM 2571 C C . GLY A 1 329 ? -30.464 -11.457 31.732 1.00 79.88 329 GLY A C 1
ATOM 2572 O O . GLY A 1 329 ? -31.108 -11.009 30.790 1.00 79.88 329 GLY A O 1
ATOM 2573 N N . LYS A 1 330 ? -30.368 -10.782 32.885 1.00 84.44 330 LYS A N 1
ATOM 2574 C CA . LYS A 1 330 ? -31.115 -9.543 33.183 1.00 84.44 330 LYS A CA 1
ATOM 2575 C C . LYS A 1 330 ? -30.403 -8.267 32.722 1.00 84.44 330 LYS A C 1
ATOM 2577 O O . LYS A 1 330 ? -31.005 -7.197 32.728 1.00 84.44 330 LYS A O 1
ATOM 2582 N N . LEU A 1 331 ? -29.113 -8.345 32.389 1.00 85.12 331 LEU A N 1
ATOM 2583 C CA . LEU A 1 331 ? -28.261 -7.203 32.036 1.00 85.12 331 LEU A CA 1
ATOM 2584 C C . LEU A 1 331 ? -27.245 -7.586 30.951 1.00 85.12 331 LEU A C 1
ATOM 2586 O O . LEU A 1 331 ? -26.771 -8.716 30.906 1.00 85.12 331 LEU A O 1
ATOM 2590 N N . SER A 1 332 ? -26.862 -6.617 30.116 1.00 86.56 332 SER A N 1
ATOM 2591 C CA . SER A 1 332 ? -25.781 -6.772 29.130 1.00 86.56 332 SER A CA 1
ATOM 2592 C C . SER A 1 332 ? -24.436 -6.271 29.677 1.00 86.56 332 SER A C 1
ATOM 2594 O O . SER A 1 332 ? -24.409 -5.392 30.542 1.00 86.56 332 SER A O 1
ATOM 2596 N N . LEU A 1 333 ? -23.307 -6.741 29.124 1.00 83.19 333 LEU A N 1
ATOM 2597 C CA . LEU A 1 333 ? -21.967 -6.226 29.472 1.00 83.19 333 LEU A CA 1
ATOM 2598 C C . LEU A 1 333 ? -21.831 -4.713 29.222 1.00 83.19 333 LEU A C 1
ATOM 2600 O O . LEU A 1 333 ? -21.215 -4.006 30.018 1.00 83.19 333 LEU A O 1
ATOM 2604 N N . ARG A 1 334 ? -22.481 -4.192 28.173 1.00 85.06 334 ARG A N 1
ATOM 2605 C CA . ARG A 1 334 ? -22.537 -2.750 27.892 1.00 85.06 334 ARG A CA 1
ATOM 2606 C C . ARG A 1 334 ? -23.223 -1.979 29.020 1.00 85.06 334 ARG A C 1
ATOM 2608 O O . ARG A 1 334 ? -22.765 -0.905 29.404 1.00 85.06 334 ARG A O 1
ATOM 2615 N N . SER A 1 335 ? -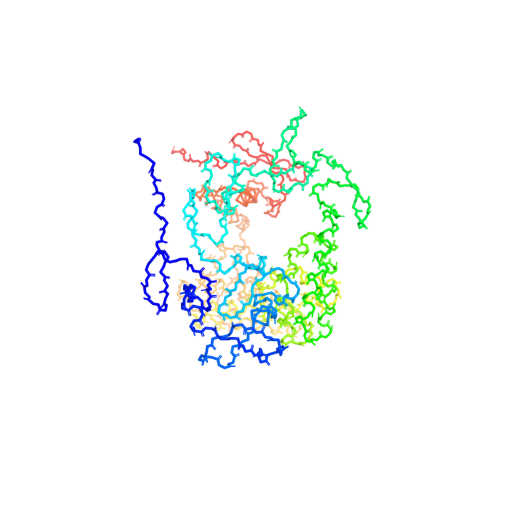24.310 -2.522 29.566 1.00 86.75 335 SER A N 1
ATOM 2616 C CA . SER A 1 335 ? -25.011 -1.930 30.708 1.00 86.75 335 SER A CA 1
ATOM 2617 C C . SER A 1 335 ? -24.137 -1.935 31.965 1.00 86.75 335 SER A C 1
ATOM 2619 O O . SER A 1 335 ? -24.128 -0.944 32.693 1.00 86.75 335 SER A O 1
ATOM 2621 N N . VAL A 1 336 ? -23.352 -3.000 32.186 1.00 88.50 336 VAL A N 1
ATOM 2622 C CA . VAL A 1 336 ? -22.367 -3.058 33.282 1.00 88.50 336 VAL A CA 1
ATOM 2623 C C . VAL A 1 336 ? -21.339 -1.942 33.137 1.00 88.50 336 VAL A C 1
ATOM 2625 O O . VAL A 1 336 ? -21.166 -1.156 34.067 1.00 88.50 336 VAL A O 1
ATOM 2628 N N . ARG A 1 337 ? -20.718 -1.794 31.960 1.00 91.31 337 ARG A N 1
ATOM 2629 C CA . ARG A 1 337 ? -19.751 -0.716 31.714 1.00 91.31 337 ARG A CA 1
ATOM 2630 C C . ARG A 1 337 ? -20.355 0.668 31.961 1.00 91.31 337 ARG A C 1
ATOM 2632 O O . ARG A 1 337 ? -19.728 1.502 32.616 1.00 91.31 337 ARG A O 1
ATOM 2639 N N . LEU A 1 338 ? -21.556 0.926 31.438 1.00 87.44 338 LEU A N 1
ATOM 2640 C CA . LEU A 1 338 ? -22.239 2.214 31.603 1.00 87.44 338 LEU A CA 1
ATOM 2641 C C . LEU A 1 338 ? -22.559 2.528 33.070 1.00 87.44 338 LEU A C 1
ATOM 2643 O O . LEU A 1 338 ? -22.514 3.694 33.448 1.00 87.44 338 LEU A O 1
ATOM 2647 N N . ALA A 1 339 ? -22.835 1.515 33.894 1.00 89.38 339 ALA A N 1
ATOM 2648 C CA . ALA A 1 339 ? -23.048 1.674 35.331 1.00 89.38 339 ALA A CA 1
ATOM 2649 C C . ALA A 1 339 ? -21.732 1.808 36.123 1.00 89.38 339 ALA A C 1
ATOM 2651 O O . ALA A 1 339 ? -21.683 2.521 37.123 1.00 89.38 339 ALA A O 1
ATOM 2652 N N . MET A 1 340 ? -20.655 1.150 35.684 1.00 92.00 340 MET A N 1
ATOM 2653 C CA . MET A 1 340 ? -19.349 1.205 36.348 1.00 92.00 340 MET A CA 1
ATOM 2654 C C . MET A 1 340 ? -18.596 2.516 36.108 1.00 92.00 340 MET A C 1
ATOM 2656 O O . MET A 1 340 ? -17.879 2.969 36.997 1.00 92.00 340 MET A O 1
ATOM 2660 N N . ALA A 1 341 ? -18.762 3.152 34.945 1.00 90.56 341 ALA A N 1
ATOM 2661 C CA . ALA A 1 341 ? -18.109 4.424 34.631 1.00 90.56 341 ALA A CA 1
ATOM 2662 C C . ALA A 1 341 ? -18.398 5.554 35.655 1.00 90.56 341 ALA A C 1
ATOM 2664 O O . ALA A 1 341 ? -17.432 6.122 36.175 1.00 90.56 341 ALA A O 1
ATOM 2665 N N . PRO A 1 342 ? -19.667 5.875 35.998 1.00 89.94 342 PRO A N 1
ATOM 2666 C CA . PRO A 1 342 ? -19.978 6.868 37.029 1.00 89.94 342 PRO A CA 1
ATOM 2667 C C . PRO A 1 342 ? -19.537 6.416 38.424 1.00 89.94 342 PRO A C 1
ATOM 2669 O O . PRO A 1 342 ? -19.046 7.232 39.198 1.00 89.94 342 PRO A O 1
ATOM 2672 N N . ALA A 1 343 ? -19.652 5.119 38.734 1.00 92.12 343 ALA A N 1
ATOM 2673 C CA . ALA A 1 343 ? -19.217 4.569 40.016 1.00 92.12 343 ALA A CA 1
ATOM 2674 C C . ALA A 1 343 ? -17.710 4.779 40.230 1.00 92.12 343 ALA A C 1
ATOM 2676 O O . ALA A 1 343 ? -17.307 5.348 41.240 1.00 92.12 343 ALA A O 1
ATOM 2677 N N . LYS A 1 344 ? -16.878 4.425 39.240 1.00 93.94 344 LYS A N 1
ATOM 2678 C CA . LYS A 1 344 ? -15.434 4.703 39.250 1.00 93.94 344 LYS A CA 1
ATOM 2679 C C . LYS A 1 344 ? -15.156 6.192 39.458 1.00 93.94 344 LYS A C 1
ATOM 2681 O O . LYS A 1 344 ? -14.298 6.546 40.259 1.00 93.94 344 LYS A O 1
ATOM 2686 N N . ALA A 1 345 ? -15.832 7.061 38.708 1.00 90.56 345 ALA A N 1
ATOM 2687 C CA . ALA A 1 345 ? -15.582 8.496 38.776 1.00 90.56 345 ALA A CA 1
ATOM 2688 C C . ALA A 1 345 ? -15.924 9.076 40.160 1.00 90.56 345 ALA A C 1
ATOM 2690 O O . ALA A 1 345 ? -15.152 9.879 40.677 1.00 90.56 345 ALA A O 1
ATOM 2691 N N . LEU A 1 346 ? -17.015 8.616 40.783 1.00 90.88 346 LEU A N 1
ATOM 2692 C CA . LEU A 1 346 ? -17.355 8.968 42.162 1.00 90.88 346 LEU A CA 1
ATOM 2693 C C . LEU A 1 346 ? -16.307 8.450 43.160 1.00 90.88 346 LEU A C 1
ATOM 2695 O O . LEU A 1 346 ? -15.930 9.186 44.064 1.00 90.88 346 LEU A O 1
ATOM 2699 N N . MET A 1 347 ? -15.807 7.220 42.989 1.00 91.50 347 MET A N 1
ATOM 2700 C CA . MET A 1 347 ? -14.749 6.672 43.852 1.00 91.50 347 MET A CA 1
ATOM 2701 C C . MET A 1 347 ? -13.463 7.501 43.778 1.00 91.50 347 MET A C 1
ATOM 2703 O O . MET A 1 347 ? -12.897 7.832 44.812 1.00 91.50 347 MET A O 1
ATOM 2707 N N . LEU A 1 348 ? -13.041 7.903 42.576 1.00 89.31 348 LEU A N 1
ATOM 2708 C CA . LEU A 1 348 ? -11.877 8.779 42.403 1.00 89.31 348 LEU A CA 1
ATOM 2709 C C . LEU A 1 348 ? -12.098 10.171 43.011 1.00 89.31 348 LEU A C 1
ATOM 2711 O O . LEU A 1 348 ? -11.162 10.773 43.526 1.00 89.31 348 LEU A O 1
ATOM 2715 N N . GLU A 1 349 ? -13.320 10.703 42.949 1.00 88.81 349 GLU A N 1
ATOM 2716 C CA . GLU A 1 349 ? -13.652 11.980 43.589 1.00 88.81 349 GLU A CA 1
ATOM 2717 C C . GLU A 1 349 ? -13.614 11.864 45.122 1.00 88.81 349 GLU A C 1
ATOM 2719 O O . GLU A 1 349 ? -13.038 12.722 45.784 1.00 88.81 349 GLU A O 1
ATOM 2724 N N . ALA A 1 350 ? -14.133 10.768 45.680 1.00 87.25 350 ALA A N 1
ATOM 2725 C CA . ALA A 1 350 ? -14.043 10.470 47.108 1.00 87.25 350 ALA A CA 1
ATOM 2726 C C . ALA A 1 350 ? -12.584 10.280 47.564 1.00 87.25 350 ALA A C 1
ATOM 2728 O O . ALA A 1 350 ? -12.185 10.832 48.588 1.00 87.25 350 ALA A O 1
ATOM 2729 N N . GLN A 1 351 ? -11.762 9.592 46.764 1.00 87.06 351 GLN A N 1
ATOM 2730 C CA . GLN A 1 351 ? -10.331 9.421 47.025 1.00 87.06 351 GLN A CA 1
ATOM 2731 C C . GLN A 1 351 ? -9.604 10.773 47.096 1.00 87.06 351 GLN A C 1
ATOM 2733 O O . GLN A 1 351 ? -8.815 10.997 48.011 1.00 87.06 351 GLN A O 1
ATOM 2738 N N . LYS A 1 352 ? -9.900 11.710 46.180 1.00 86.81 352 LYS A N 1
ATOM 2739 C CA . LYS A 1 352 ? -9.341 13.078 46.215 1.00 86.81 352 LYS A CA 1
ATOM 2740 C C . LYS A 1 352 ? -9.721 13.848 47.479 1.00 86.81 352 LYS A C 1
ATOM 2742 O O . LYS A 1 352 ? -8.977 14.723 47.901 1.00 86.81 352 LYS A O 1
ATOM 2747 N N . MET A 1 353 ? -10.868 13.528 48.073 1.00 85.88 353 MET A N 1
ATOM 2748 C CA . MET A 1 353 ? -11.323 14.089 49.346 1.00 85.88 353 MET A CA 1
ATOM 2749 C C . MET A 1 353 ? -10.742 13.361 50.570 1.00 85.88 353 MET A C 1
ATOM 2751 O O . MET A 1 353 ? -11.104 13.691 51.695 1.00 85.88 353 MET A O 1
ATOM 2755 N N . GLY A 1 354 ? -9.872 12.362 50.374 1.00 83.06 354 GLY A N 1
ATOM 2756 C CA . GLY A 1 354 ? -9.307 11.543 51.450 1.00 83.06 354 GLY A CA 1
ATOM 2757 C C . GLY A 1 354 ? -10.295 10.538 52.052 1.00 83.06 354 GLY A C 1
ATOM 2758 O O . GLY A 1 354 ? -10.040 9.979 53.119 1.00 83.06 354 GLY A O 1
ATOM 2759 N N . LEU A 1 355 ? -11.432 10.297 51.394 1.00 83.44 355 LEU A N 1
ATOM 2760 C CA . LEU A 1 355 ? -12.477 9.411 51.891 1.00 83.44 355 LEU A CA 1
ATOM 2761 C C . LEU A 1 355 ? -12.238 7.972 51.426 1.00 83.44 355 LEU A C 1
ATOM 2763 O O . LEU A 1 355 ? -12.061 7.705 50.240 1.00 83.44 355 LEU A O 1
ATOM 2767 N N . LYS A 1 356 ? -12.330 7.012 52.355 1.00 79.00 356 LYS A N 1
ATOM 2768 C CA . LYS A 1 356 ? -12.247 5.568 52.045 1.00 79.00 356 LYS A CA 1
ATOM 2769 C C . LYS A 1 356 ? -13.482 5.040 51.303 1.00 79.00 356 LYS A C 1
ATOM 2771 O O . LYS A 1 356 ? -13.431 3.971 50.699 1.00 79.00 356 LYS A O 1
ATOM 2776 N N . LYS A 1 357 ? -14.612 5.744 51.418 1.00 83.12 357 LYS A N 1
ATOM 2777 C CA . LYS A 1 357 ? -15.895 5.449 50.767 1.00 83.12 357 LYS A CA 1
ATOM 2778 C C . LYS A 1 357 ? -16.595 6.777 50.444 1.00 83.12 357 LYS A C 1
ATOM 2780 O O . LYS A 1 357 ? -16.442 7.708 51.231 1.00 83.12 357 LYS A O 1
ATOM 2785 N N . PRO A 1 358 ? -17.370 6.881 49.353 1.00 86.38 358 PRO A N 1
ATOM 2786 C CA . PRO A 1 358 ? -18.114 8.101 49.054 1.00 86.38 358 PRO A CA 1
ATOM 2787 C C . PRO A 1 358 ? -19.159 8.394 50.135 1.00 86.38 358 PRO A C 1
ATOM 2789 O O . PRO A 1 358 ? -19.968 7.523 50.453 1.00 86.38 358 PRO A O 1
ATOM 2792 N N . ASP A 1 359 ? -19.151 9.613 50.666 1.00 87.00 359 ASP A N 1
ATOM 2793 C CA . ASP A 1 359 ? -20.184 10.149 51.553 1.00 87.00 359 ASP A CA 1
ATOM 2794 C C . ASP A 1 359 ? -21.173 11.036 50.767 1.00 87.00 359 ASP A C 1
ATOM 2796 O O . ASP A 1 359 ? -21.099 11.155 49.537 1.00 87.00 359 ASP A O 1
ATOM 2800 N N . GLN A 1 360 ? -22.124 11.667 51.466 1.00 86.44 360 GLN A N 1
ATOM 2801 C CA . GLN A 1 360 ? -23.094 12.560 50.824 1.00 86.44 360 GLN A CA 1
ATOM 2802 C C . GLN A 1 360 ? -22.409 13.737 50.116 1.00 86.44 360 GLN A C 1
ATOM 2804 O O . GLN A 1 360 ? -22.780 14.082 48.994 1.00 86.44 360 GLN A O 1
ATOM 2809 N N . LYS A 1 361 ? -21.363 14.303 50.727 1.00 85.81 361 LYS A N 1
ATOM 2810 C CA . LYS A 1 361 ? -20.625 15.444 50.182 1.00 85.81 361 LYS A CA 1
ATOM 2811 C C . LYS A 1 361 ? -19.936 15.084 48.865 1.00 85.81 361 LYS A C 1
ATOM 2813 O O . LYS A 1 361 ? -20.007 15.858 47.912 1.00 85.81 361 LYS A O 1
ATOM 2818 N N . ALA A 1 362 ? -19.326 13.903 48.777 1.00 87.06 362 ALA A N 1
ATOM 2819 C CA . ALA A 1 362 ? -18.706 13.406 47.553 1.00 87.06 362 ALA A CA 1
ATOM 2820 C C . ALA A 1 362 ? -19.734 13.217 46.427 1.00 87.06 362 ALA A C 1
ATOM 2822 O O . ALA A 1 362 ? -19.470 13.594 45.283 1.00 87.06 362 ALA A O 1
ATOM 2823 N N . VAL A 1 363 ? -20.925 12.689 46.740 1.00 86.75 363 VAL A N 1
ATOM 2824 C CA . VAL A 1 363 ? -22.017 12.548 45.760 1.00 86.75 363 VAL A CA 1
ATOM 2825 C C . VAL A 1 363 ? -22.517 13.905 45.276 1.00 86.75 363 VAL A C 1
ATOM 2827 O O . VAL A 1 363 ? -22.689 14.092 44.069 1.00 86.75 363 VAL A O 1
ATOM 2830 N N . ASP A 1 364 ? -22.706 14.859 46.184 1.00 86.06 364 ASP A N 1
ATOM 2831 C CA . ASP A 1 364 ? -23.182 16.201 45.852 1.00 86.06 364 ASP A CA 1
ATOM 2832 C C . ASP A 1 364 ? -22.181 16.946 44.963 1.00 86.06 364 ASP A C 1
ATOM 2834 O O . ASP A 1 364 ? -22.554 17.487 43.919 1.00 86.06 364 ASP A O 1
ATOM 2838 N N . VAL A 1 365 ? -20.894 16.916 45.324 1.00 86.19 365 VAL A N 1
ATOM 2839 C CA . VAL A 1 365 ? -19.813 17.536 44.541 1.00 86.19 365 VAL A CA 1
ATOM 2840 C C . VAL A 1 365 ? -19.682 16.883 43.168 1.00 86.19 365 VAL A C 1
ATOM 2842 O O . VAL A 1 365 ? -19.551 17.577 42.155 1.00 86.19 365 VAL A O 1
ATOM 2845 N N . TYR A 1 366 ? -19.767 15.556 43.101 1.00 88.38 366 TYR A N 1
ATOM 2846 C CA . TYR A 1 366 ? -19.704 14.834 41.839 1.00 88.38 366 TYR A CA 1
ATOM 2847 C C . TYR A 1 366 ? -20.885 15.173 40.914 1.00 88.38 366 TYR A C 1
ATOM 2849 O O . TYR A 1 366 ? -20.687 15.465 39.732 1.00 88.38 366 TYR A O 1
ATOM 2857 N N . LEU A 1 367 ? -22.115 15.193 41.435 1.00 86.62 367 LEU A N 1
ATOM 2858 C CA . LEU A 1 367 ? -23.308 15.511 40.643 1.00 86.62 367 LEU A CA 1
ATOM 2859 C C . LEU A 1 367 ? -23.416 16.996 40.290 1.00 86.62 367 LEU A C 1
ATOM 2861 O O . LEU A 1 367 ? -23.990 17.319 39.251 1.00 86.62 367 LEU A O 1
ATOM 2865 N N . ALA A 1 368 ? -22.831 17.892 41.086 1.00 83.19 368 ALA A N 1
ATOM 2866 C CA . ALA A 1 368 ? -22.665 19.290 40.698 1.00 83.19 368 ALA A CA 1
ATOM 2867 C C . ALA A 1 368 ? -21.757 19.421 39.462 1.00 83.19 368 ALA A C 1
ATOM 2869 O O . ALA A 1 368 ? -22.047 20.216 38.568 1.00 83.19 368 ALA A O 1
ATOM 2870 N N . LYS A 1 369 ? -20.698 18.601 39.376 1.00 81.75 369 LYS A N 1
ATOM 2871 C CA . LYS A 1 369 ? -19.797 18.546 38.212 1.00 81.75 369 LYS A CA 1
ATOM 2872 C C . LYS A 1 369 ? -20.428 17.845 37.007 1.00 81.75 369 LYS A C 1
ATOM 2874 O O . LYS A 1 369 ? -20.196 18.263 35.876 1.00 81.75 369 LYS A O 1
ATOM 2879 N N . VAL A 1 370 ? -21.200 16.773 37.219 1.00 82.56 370 VAL A N 1
ATOM 2880 C CA . VAL A 1 370 ? -21.763 15.949 36.132 1.00 82.56 370 VAL A CA 1
ATOM 2881 C C . VAL A 1 370 ? -23.239 15.578 36.382 1.00 82.56 370 VAL A C 1
ATOM 2883 O O . VAL A 1 370 ? -23.561 14.410 36.624 1.00 82.56 370 VAL A O 1
ATOM 2886 N N . PRO A 1 371 ? -24.184 16.532 36.246 1.00 80.31 371 PRO A N 1
ATOM 2887 C CA . PRO A 1 371 ? -25.588 16.309 36.615 1.00 80.31 371 PRO A CA 1
ATOM 2888 C C . PRO A 1 371 ? -26.258 15.205 35.782 1.00 80.31 371 PRO A C 1
ATOM 2890 O O . PRO A 1 371 ? -27.136 14.489 36.261 1.00 80.31 371 PRO A O 1
ATOM 2893 N N . GLY A 1 372 ? -25.817 15.034 34.529 1.00 80.25 372 GLY A N 1
ATOM 2894 C CA . GLY A 1 372 ? -26.374 14.059 33.587 1.00 80.25 372 GLY A CA 1
ATOM 2895 C C . GLY A 1 372 ? -26.118 12.589 33.940 1.00 80.25 372 GLY A C 1
ATOM 2896 O O . GLY A 1 372 ? -26.759 11.718 33.362 1.00 80.25 372 GLY A O 1
ATOM 2897 N N . GLN A 1 373 ? -25.220 12.279 34.884 1.00 85.00 373 GLN A N 1
ATOM 2898 C CA . GLN A 1 373 ? -24.927 10.892 35.286 1.00 85.00 373 GLN A CA 1
ATOM 2899 C C . GLN A 1 373 ? -25.769 10.401 36.472 1.00 85.00 373 GLN A C 1
ATOM 2901 O O . GLN A 1 373 ? -25.639 9.252 36.890 1.00 85.00 373 GLN A O 1
ATOM 2906 N N . ARG A 1 374 ? -26.693 11.230 36.970 1.00 84.38 374 ARG A N 1
ATOM 2907 C CA . ARG A 1 374 ? -27.591 10.925 38.092 1.00 84.38 374 ARG A CA 1
ATOM 2908 C C . ARG A 1 374 ? -28.295 9.567 37.972 1.00 84.38 374 ARG A C 1
ATOM 2910 O O . ARG A 1 374 ? -28.241 8.757 38.897 1.00 84.38 374 ARG A O 1
ATOM 2917 N N . ALA A 1 375 ? -28.948 9.303 36.840 1.00 82.06 375 ALA A N 1
ATOM 2918 C CA . ALA A 1 375 ? -29.697 8.061 36.645 1.00 82.06 375 ALA A CA 1
ATOM 2919 C C . ALA A 1 375 ? -28.771 6.832 36.685 1.00 82.06 375 ALA A C 1
ATOM 2921 O O . ALA A 1 375 ? -29.056 5.860 37.381 1.00 82.06 375 ALA A O 1
ATOM 2922 N N . ALA A 1 376 ? -27.611 6.915 36.026 1.00 83.75 376 ALA A N 1
ATOM 2923 C CA . ALA A 1 376 ? -26.621 5.840 36.006 1.00 83.75 376 ALA A CA 1
ATOM 2924 C C . ALA A 1 376 ? -25.969 5.602 37.385 1.00 83.75 376 ALA A C 1
ATOM 2926 O O . ALA A 1 376 ? -25.639 4.466 37.722 1.00 83.75 376 ALA A O 1
ATOM 2927 N N . LEU A 1 377 ? -25.838 6.649 38.208 1.00 87.81 377 LEU A N 1
ATOM 2928 C CA . LEU A 1 377 ? -25.252 6.579 39.550 1.00 87.81 377 LEU A CA 1
ATOM 2929 C C . LEU A 1 377 ? -26.215 6.014 40.611 1.00 87.81 377 LEU A C 1
ATOM 2931 O O . LEU A 1 377 ? -25.779 5.535 41.656 1.00 87.81 377 LEU A O 1
ATOM 2935 N N . THR A 1 378 ? -27.524 6.018 40.346 1.00 86.56 378 THR A N 1
ATOM 2936 C CA . THR A 1 378 ? -28.554 5.586 41.311 1.00 86.56 378 THR A CA 1
ATOM 2937 C C . THR A 1 378 ? -28.368 4.129 41.736 1.00 86.56 378 THR A C 1
ATOM 2939 O O . THR A 1 378 ? -28.488 3.810 42.919 1.00 86.56 378 THR A O 1
ATOM 2942 N N . GLY A 1 379 ? -27.988 3.253 40.800 1.00 86.38 379 GLY A N 1
ATOM 2943 C CA . GLY A 1 379 ? -27.682 1.853 41.102 1.00 86.38 379 GLY A CA 1
ATOM 2944 C C . GLY A 1 379 ? -26.507 1.688 42.070 1.00 86.38 379 GLY A C 1
ATOM 2945 O O . GLY A 1 379 ? -26.566 0.837 42.956 1.00 86.38 379 GLY A O 1
ATOM 2946 N N . PHE A 1 380 ? -25.482 2.535 41.944 1.00 91.00 380 PHE A N 1
ATOM 2947 C CA . PHE A 1 380 ? -24.299 2.486 42.798 1.00 91.00 380 PHE A CA 1
ATOM 2948 C C . PHE A 1 380 ? -24.554 3.088 44.183 1.00 91.00 380 PHE A C 1
ATOM 2950 O O . PHE A 1 380 ? -24.150 2.499 45.177 1.00 91.00 380 PHE A O 1
ATOM 2957 N N . VAL A 1 381 ? -25.290 4.200 44.282 1.00 87.81 381 VAL A N 1
ATOM 2958 C CA . VAL A 1 381 ? -25.673 4.780 45.586 1.00 87.81 381 VAL A CA 1
ATOM 2959 C C . VAL A 1 381 ? -26.550 3.818 46.385 1.00 87.81 381 VAL A C 1
ATOM 2961 O O . VAL A 1 381 ? -26.349 3.662 47.587 1.00 87.81 381 VAL A O 1
ATOM 2964 N N . ARG A 1 382 ? -27.474 3.109 45.722 1.00 87.88 382 ARG A N 1
ATOM 2965 C CA . ARG A 1 382 ? -28.236 2.036 46.372 1.00 87.88 382 ARG A CA 1
ATOM 2966 C C . ARG A 1 382 ? -27.314 0.920 46.873 1.00 87.88 382 ARG A C 1
ATOM 2968 O O . ARG A 1 382 ? -27.433 0.525 48.025 1.00 87.88 382 ARG A O 1
ATOM 2975 N N . TYR A 1 383 ? -26.360 0.476 46.052 1.00 89.81 383 TYR A N 1
ATOM 2976 C CA . TYR A 1 383 ? -25.368 -0.524 46.462 1.00 89.81 383 TYR A CA 1
ATOM 2977 C C . TYR A 1 383 ? -24.534 -0.070 47.674 1.00 89.81 383 TYR A C 1
ATOM 2979 O O . TYR A 1 383 ? -24.321 -0.855 48.592 1.00 89.81 383 TYR A O 1
ATOM 2987 N N . LEU A 1 384 ? -24.099 1.194 47.725 1.00 88.00 384 LEU A N 1
ATOM 2988 C CA . LEU A 1 384 ? -23.373 1.744 48.878 1.00 88.00 384 LEU A CA 1
ATOM 2989 C C . LEU A 1 384 ? -24.217 1.723 50.161 1.00 88.00 384 LEU A C 1
ATOM 2991 O O . LEU A 1 384 ? -23.693 1.448 51.239 1.00 88.00 384 LEU A O 1
ATOM 2995 N N . ARG A 1 385 ? -25.522 1.978 50.051 1.00 86.81 385 ARG A N 1
ATOM 2996 C CA . ARG A 1 385 ? -26.442 1.922 51.191 1.00 86.81 385 ARG A CA 1
ATOM 2997 C C . ARG A 1 385 ? -26.653 0.493 51.684 1.00 86.81 385 ARG A C 1
ATOM 2999 O O . ARG A 1 385 ? -26.556 0.248 52.876 1.00 86.81 385 ARG A O 1
ATOM 3006 N N . GLU A 1 386 ? -26.928 -0.428 50.765 1.00 85.12 386 GLU A N 1
ATOM 3007 C CA . GLU A 1 386 ? -27.289 -1.815 51.083 1.00 85.12 386 GLU A CA 1
ATOM 3008 C C . GLU A 1 386 ? -26.081 -2.651 51.526 1.00 85.12 386 GLU A C 1
ATOM 3010 O O . GLU A 1 386 ? -26.170 -3.386 52.501 1.00 85.12 386 GLU A O 1
ATOM 3015 N N . ALA A 1 387 ? -24.946 -2.542 50.829 1.00 82.38 387 ALA A N 1
ATOM 3016 C CA . ALA A 1 387 ? -23.785 -3.406 51.058 1.00 82.38 387 ALA A CA 1
ATOM 3017 C C . ALA A 1 387 ? -22.720 -2.791 51.980 1.00 82.38 387 ALA A C 1
ATOM 3019 O O . ALA A 1 387 ? -21.833 -3.502 52.447 1.00 82.38 387 ALA A O 1
ATOM 3020 N N . HIS A 1 388 ? -22.761 -1.474 52.212 1.00 78.38 388 HIS A N 1
ATOM 3021 C CA . HIS A 1 388 ? -21.740 -0.763 52.996 1.00 78.38 388 HIS A CA 1
ATOM 3022 C C . HIS A 1 388 ? -22.313 0.121 54.109 1.00 78.38 388 HIS A C 1
ATOM 3024 O O . HIS A 1 388 ? -21.528 0.822 54.750 1.00 78.38 388 HIS A O 1
ATOM 3030 N N . SER A 1 389 ? -23.634 0.089 54.333 1.00 75.81 389 SER A N 1
ATOM 3031 C CA . SER A 1 389 ? -24.362 0.861 55.355 1.00 75.81 389 SER A CA 1
ATOM 3032 C C . SER A 1 389 ? -24.026 2.355 55.364 1.00 75.81 389 SER A C 1
ATOM 3034 O O . SER A 1 389 ? -23.997 2.994 56.414 1.00 75.81 389 SER A O 1
ATOM 3036 N N . VAL A 1 390 ? -23.737 2.930 54.192 1.00 76.81 390 VAL A N 1
ATOM 3037 C CA . VAL A 1 390 ? -23.403 4.353 54.085 1.00 76.81 390 VAL A CA 1
ATOM 3038 C C . VAL A 1 390 ? -24.694 5.166 53.970 1.00 76.81 390 VAL A C 1
ATOM 3040 O O . VAL A 1 390 ? -25.533 4.890 53.109 1.00 76.81 390 VAL A O 1
ATOM 3043 N N . GLY A 1 391 ? -24.844 6.191 54.815 1.00 76.06 391 GLY A N 1
ATOM 3044 C CA . GLY A 1 391 ? -25.992 7.106 54.849 1.00 76.06 391 GLY A CA 1
ATOM 3045 C C . GLY A 1 391 ? -26.040 8.087 53.673 1.00 76.06 391 GLY A C 1
ATOM 3046 O O . GLY A 1 391 ? -26.083 9.293 53.880 1.00 76.06 391 GLY A O 1
ATOM 3047 N N . VAL A 1 392 ? -25.997 7.580 52.438 1.00 81.38 392 VAL A N 1
ATOM 3048 C CA . VAL A 1 392 ? -25.993 8.391 51.213 1.00 81.38 392 VAL A CA 1
ATOM 3049 C C . VAL A 1 392 ? -27.354 8.330 50.527 1.00 81.38 392 VAL A C 1
ATOM 3051 O O . VAL A 1 392 ? -27.916 7.260 50.248 1.00 81.38 392 VAL A O 1
ATOM 3054 N N . ALA A 1 393 ? -27.884 9.503 50.215 1.00 81.94 393 ALA A N 1
ATOM 3055 C CA . ALA A 1 393 ? -29.093 9.714 49.450 1.00 81.94 393 ALA A CA 1
ATOM 3056 C C . ALA A 1 393 ? -28.767 10.294 48.074 1.00 81.94 393 ALA A C 1
ATOM 3058 O O . ALA A 1 393 ? -27.810 11.041 47.874 1.00 81.94 393 ALA A O 1
ATOM 3059 N N . MET A 1 394 ? -29.605 9.952 47.099 1.00 83.25 394 MET A N 1
ATOM 3060 C CA . MET A 1 394 ? -29.548 10.608 45.804 1.00 83.25 394 MET A CA 1
ATOM 3061 C C . MET A 1 394 ? -30.162 12.014 45.965 1.00 83.25 394 MET A C 1
ATOM 3063 O O . MET A 1 394 ? -31.328 12.085 46.359 1.00 83.25 394 MET A O 1
ATOM 3067 N N . PRO A 1 395 ? -29.442 13.119 45.671 1.00 78.44 395 PRO A N 1
ATOM 3068 C CA . PRO A 1 395 ? -29.934 14.497 45.877 1.00 78.44 395 PRO A CA 1
ATOM 3069 C C . PRO A 1 395 ? -31.213 14.782 45.082 1.00 78.44 395 PRO A C 1
ATOM 3071 O O . PRO A 1 395 ? -31.587 13.960 44.262 1.00 78.44 395 PRO A O 1
ATOM 3074 N N . LYS A 1 396 ? -31.908 15.916 45.212 1.00 75.31 396 LYS A N 1
ATOM 3075 C CA . LYS A 1 396 ? -32.982 16.251 44.243 1.00 75.31 396 LYS A CA 1
ATOM 3076 C C . LYS A 1 396 ? -32.381 16.736 42.917 1.00 75.31 396 LYS A C 1
ATOM 3078 O O . LYS A 1 396 ? -31.308 17.337 42.902 1.00 75.31 396 LYS A O 1
ATOM 3083 N N . ALA A 1 397 ? -33.040 16.445 41.794 1.00 69.50 397 ALA A N 1
ATOM 3084 C CA . ALA A 1 397 ? -32.617 16.987 40.504 1.00 69.50 397 ALA A CA 1
ATOM 3085 C C . ALA A 1 397 ? -32.867 18.503 40.489 1.00 69.50 397 ALA A C 1
ATOM 3087 O O . ALA A 1 397 ? -33.964 18.943 40.813 1.00 69.50 397 ALA A O 1
ATOM 3088 N N . LYS A 1 398 ? -31.854 19.294 40.125 1.00 71.31 398 LYS A N 1
ATOM 3089 C CA . LYS A 1 398 ? -32.029 20.722 39.841 1.00 71.31 398 LYS A CA 1
ATOM 3090 C C . LYS A 1 398 ? -32.339 20.875 38.354 1.00 71.31 398 LYS A C 1
ATOM 3092 O O . LYS A 1 398 ? -31.521 20.474 37.520 1.00 71.31 398 LYS A O 1
ATOM 3097 N N . GLU A 1 399 ? -33.508 21.414 38.025 1.00 68.25 399 GLU A N 1
ATOM 3098 C CA . GLU A 1 399 ? -33.929 21.634 36.638 1.00 68.25 399 GLU A CA 1
ATOM 3099 C C . GLU A 1 399 ? -32.916 22.511 35.886 1.00 68.25 399 GLU A C 1
ATOM 3101 O O . GLU A 1 399 ? -32.331 23.446 36.436 1.00 68.25 399 GLU A O 1
ATOM 3106 N N . GLY A 1 400 ? -32.613 22.146 34.638 1.00 65.06 400 GLY A N 1
ATOM 3107 C CA . GLY A 1 400 ? -31.657 22.871 33.793 1.00 65.06 400 GLY A CA 1
ATOM 3108 C C . GLY A 1 400 ? -30.176 22.775 34.201 1.00 65.06 400 GLY A C 1
ATOM 3109 O O . GLY A 1 400 ? -29.316 23.231 33.448 1.00 65.06 400 GLY A O 1
ATOM 3110 N N . ALA A 1 401 ? -29.817 22.147 35.330 1.00 71.88 401 ALA A N 1
ATOM 3111 C CA . ALA A 1 401 ? -28.419 22.065 35.778 1.00 71.88 401 ALA A CA 1
ATOM 3112 C C . ALA A 1 401 ? -27.513 21.321 34.777 1.00 71.88 401 ALA A C 1
ATOM 3114 O O . ALA A 1 401 ? -26.399 21.761 34.497 1.00 71.88 401 ALA A O 1
ATOM 3115 N N . ALA A 1 402 ? -28.004 20.227 34.182 1.00 71.25 402 ALA A N 1
ATOM 3116 C CA . ALA A 1 402 ? -27.274 19.484 33.150 1.00 71.25 402 ALA A CA 1
ATOM 3117 C C . ALA A 1 402 ? -27.017 20.328 31.891 1.00 71.25 402 ALA A C 1
ATOM 3119 O O . ALA A 1 402 ? -25.935 20.253 31.308 1.00 71.25 402 ALA A O 1
ATOM 3120 N N . GLN A 1 403 ? -27.993 21.151 31.495 1.00 74.69 403 GLN A N 1
ATOM 3121 C CA . GLN A 1 403 ? -27.886 22.043 30.342 1.00 74.69 403 GLN A CA 1
ATOM 3122 C C . GLN A 1 403 ? -26.887 23.172 30.610 1.00 74.69 403 GLN A C 1
ATOM 3124 O O . GLN A 1 403 ? -26.003 23.390 29.787 1.00 74.69 403 GLN A O 1
ATOM 3129 N N . LYS A 1 404 ? -26.939 23.798 31.795 1.00 79.12 404 LYS A N 1
ATOM 3130 C CA . LYS A 1 404 ? -25.979 24.834 32.217 1.00 79.12 404 LYS A CA 1
ATOM 3131 C C . LYS A 1 404 ? -24.537 24.317 32.236 1.00 79.12 404 LYS A C 1
ATOM 3133 O O . LYS A 1 404 ? -23.637 24.974 31.723 1.00 79.12 404 LYS A O 1
ATOM 3138 N N . VAL A 1 405 ? -24.306 23.120 32.781 1.00 79.31 405 VAL A N 1
ATOM 3139 C CA . VAL A 1 405 ? -22.967 22.500 32.790 1.00 79.31 405 VAL A CA 1
ATOM 3140 C C . VAL A 1 405 ? -22.506 22.144 31.374 1.00 79.31 405 VAL A C 1
ATOM 3142 O O . VAL A 1 405 ? -21.346 22.371 31.031 1.00 79.31 405 VAL A O 1
ATOM 3145 N N . ARG A 1 406 ? -23.403 21.623 30.524 1.00 80.81 406 ARG A N 1
ATOM 3146 C CA . ARG A 1 406 ? -23.099 21.350 29.111 1.00 80.81 406 ARG A CA 1
ATOM 3147 C C . ARG A 1 406 ? -22.690 22.626 28.373 1.00 80.81 406 ARG A C 1
ATOM 3149 O O . ARG A 1 406 ? -21.706 22.587 27.642 1.00 80.81 406 ARG A O 1
ATOM 3156 N N . GLN A 1 407 ? -23.412 23.725 28.581 1.00 81.38 407 GLN A N 1
ATOM 3157 C CA . GLN A 1 407 ? -23.131 25.015 27.953 1.00 81.38 407 GLN A CA 1
ATOM 3158 C C . GLN A 1 407 ? -21.774 25.572 28.397 1.00 81.38 407 GLN A C 1
ATOM 3160 O O . GLN A 1 407 ? -20.946 25.859 27.541 1.00 81.38 407 GLN A O 1
ATOM 3165 N N . ARG A 1 408 ? -21.477 25.575 29.706 1.00 85.12 408 ARG A N 1
ATOM 3166 C CA . ARG A 1 408 ? -20.155 25.974 30.235 1.00 85.12 408 ARG A CA 1
ATOM 3167 C C . ARG A 1 408 ? -19.003 25.139 29.675 1.00 85.12 408 ARG A C 1
ATOM 3169 O O . ARG A 1 408 ? -17.924 25.656 29.419 1.00 85.12 408 ARG A O 1
ATOM 3176 N N . LYS A 1 409 ? -19.205 23.832 29.483 1.00 84.38 409 LYS A N 1
ATOM 3177 C CA . LYS A 1 409 ? -18.170 22.960 28.907 1.00 84.38 409 LYS A CA 1
ATOM 3178 C C . LYS A 1 409 ? -17.927 23.262 27.426 1.00 84.38 409 LYS A C 1
ATOM 3180 O O . LYS A 1 409 ? -16.789 23.202 26.974 1.00 84.38 409 LYS A O 1
ATOM 3185 N N . LEU A 1 410 ? -18.994 23.549 26.679 1.00 86.38 410 LEU A N 1
ATOM 3186 C CA . LEU A 1 410 ? -18.902 23.963 25.280 1.00 86.38 410 LEU A CA 1
ATOM 3187 C C . LEU A 1 410 ? -18.175 25.305 25.152 1.00 86.38 410 LEU A C 1
ATOM 3189 O O . LEU A 1 410 ? -17.270 25.413 24.336 1.00 86.38 410 LEU A O 1
ATOM 3193 N N . GLU A 1 411 ? -18.506 26.263 26.015 1.00 87.44 411 GLU A N 1
ATOM 3194 C CA . GLU A 1 411 ? -17.838 27.562 26.119 1.00 87.44 411 GLU A CA 1
ATOM 3195 C C . GLU A 1 411 ? -16.336 27.413 26.399 1.00 87.44 411 GLU A C 1
ATOM 3197 O O . GLU A 1 411 ? -15.508 27.926 25.653 1.00 87.44 411 GLU A O 1
ATOM 3202 N N . GLN A 1 412 ? -15.962 26.631 27.418 1.00 86.50 412 GLN A N 1
ATOM 3203 C CA . GLN A 1 412 ? -14.555 26.377 27.747 1.00 86.50 412 GLN A CA 1
ATOM 3204 C C . GLN A 1 412 ? -13.784 25.710 26.602 1.00 86.50 412 GLN A C 1
ATOM 3206 O O . GLN A 1 412 ? -12.612 26.019 26.400 1.00 86.50 412 GLN A O 1
ATOM 3211 N N . GLU A 1 413 ? -14.418 24.800 25.857 1.00 86.75 413 GLU A N 1
ATOM 3212 C CA . GLU A 1 413 ? -13.789 24.158 24.700 1.00 86.75 413 GLU A CA 1
ATOM 3213 C C . GLU A 1 413 ? -13.614 25.141 23.535 1.00 86.75 413 GLU A C 1
ATOM 3215 O O . GLU A 1 413 ? -12.554 25.137 22.915 1.00 86.75 413 GLU A O 1
ATOM 3220 N N . MET A 1 414 ? -14.589 26.022 23.280 1.00 84.31 414 MET A N 1
ATOM 3221 C CA . MET A 1 414 ? -14.447 27.108 22.301 1.00 84.31 414 MET A CA 1
ATOM 3222 C C . MET A 1 414 ? -13.290 28.039 22.676 1.00 84.31 414 MET A C 1
ATOM 3224 O O . MET A 1 414 ? -12.399 28.257 21.861 1.00 84.31 414 MET A O 1
ATOM 3228 N N . LEU A 1 415 ? -13.231 28.496 23.931 1.00 85.31 415 LEU A N 1
ATOM 3229 C CA . LEU A 1 415 ? -12.150 29.353 24.434 1.00 85.31 415 LEU A CA 1
ATOM 3230 C C . LEU A 1 415 ? -10.774 28.670 24.410 1.00 85.31 415 LEU A C 1
ATOM 3232 O O . LEU A 1 415 ? -9.749 29.334 24.264 1.00 85.31 415 LEU A O 1
ATOM 3236 N N . ALA A 1 416 ? -10.712 27.348 24.592 1.00 85.94 416 ALA A N 1
ATOM 3237 C CA . ALA A 1 416 ? -9.464 26.602 24.451 1.00 85.94 416 ALA A CA 1
ATOM 3238 C C . ALA A 1 416 ? -9.008 26.569 22.985 1.00 85.94 416 ALA A C 1
ATOM 3240 O O . ALA A 1 416 ? -7.863 26.903 22.710 1.00 85.94 416 ALA A O 1
ATOM 3241 N N . MET A 1 417 ? -9.915 26.272 22.048 1.00 84.06 417 MET A N 1
ATOM 3242 C CA . MET A 1 417 ? -9.601 26.261 20.613 1.00 84.06 417 MET A CA 1
ATOM 3243 C C . MET A 1 417 ? -9.192 27.644 20.088 1.00 84.06 417 MET A C 1
ATOM 3245 O O . MET A 1 417 ? -8.310 27.728 19.240 1.00 84.06 417 MET A O 1
ATOM 3249 N N . MET A 1 418 ? -9.781 28.721 20.622 1.00 80.12 418 MET A N 1
ATOM 3250 C CA . MET A 1 418 ? -9.370 30.097 20.308 1.00 80.12 418 MET A CA 1
ATOM 3251 C C . MET A 1 418 ? -7.930 30.387 20.741 1.00 80.12 418 MET A C 1
ATOM 3253 O O . MET A 1 418 ? -7.201 31.055 20.020 1.00 80.12 418 MET A O 1
ATOM 3257 N N . ARG A 1 419 ? -7.518 29.883 21.911 1.00 79.69 419 ARG A N 1
ATOM 3258 C CA . ARG A 1 419 ? -6.164 30.085 22.449 1.00 79.69 419 ARG A CA 1
ATOM 3259 C C . ARG A 1 419 ? -5.116 29.191 21.800 1.00 79.69 419 ARG A C 1
ATOM 3261 O O . ARG A 1 419 ? -3.975 29.611 21.675 1.00 79.69 419 ARG A O 1
ATOM 3268 N N . GLU A 1 420 ? -5.485 27.962 21.441 1.00 77.75 420 GLU A N 1
ATOM 3269 C CA . GLU A 1 420 ? -4.571 27.004 20.813 1.00 77.75 420 GLU A CA 1
ATOM 3270 C C . GLU A 1 420 ? -4.132 27.480 19.425 1.00 77.75 420 GLU A C 1
ATOM 3272 O O . GLU A 1 420 ? -2.959 27.332 19.098 1.00 77.75 420 GLU A O 1
ATOM 3277 N N . GLY A 1 421 ? -5.041 28.089 18.652 1.00 67.81 421 GLY A N 1
ATOM 3278 C CA . GLY A 1 421 ? -4.784 28.459 17.262 1.00 67.81 421 GLY A CA 1
ATOM 3279 C C . GLY A 1 421 ? -4.602 27.210 16.392 1.00 67.81 421 GLY A C 1
ATOM 3280 O O . GLY A 1 421 ? -3.766 26.350 16.653 1.00 67.81 421 GLY A O 1
ATOM 3281 N N . GLY A 1 422 ? -5.414 27.060 15.350 1.00 67.25 422 GLY A N 1
ATOM 3282 C CA . GLY A 1 422 ? -5.372 25.858 14.524 1.00 67.25 422 GLY A CA 1
ATOM 3283 C C . GLY A 1 422 ? -5.655 26.144 13.063 1.00 67.25 422 GLY A C 1
ATOM 3284 O O . GLY A 1 422 ? -6.516 26.954 12.723 1.00 67.25 422 GLY A O 1
ATOM 3285 N N . GLU A 1 423 ? -4.940 25.433 12.199 1.00 65.25 423 GLU A N 1
ATOM 3286 C CA . GLU A 1 423 ? -5.117 25.472 10.752 1.00 65.25 423 GLU A CA 1
ATOM 3287 C C . GLU A 1 423 ? -5.462 24.072 10.225 1.00 65.25 423 GLU A C 1
ATOM 3289 O O . GLU A 1 423 ? -5.037 23.052 10.772 1.00 65.25 423 GLU A O 1
ATOM 3294 N N . GLY A 1 424 ? -6.249 24.024 9.150 1.00 74.31 424 GLY A N 1
ATOM 3295 C CA . GLY A 1 424 ? -6.629 22.788 8.463 1.00 74.31 424 GLY A CA 1
ATOM 3296 C C . GLY A 1 424 ? -8.049 22.285 8.747 1.00 74.31 424 GLY A C 1
ATOM 3297 O O . GLY A 1 424 ? -8.744 22.719 9.668 1.00 74.31 424 GLY A O 1
ATOM 3298 N N . ASP A 1 425 ? -8.480 21.333 7.918 1.00 74.06 425 ASP A N 1
ATOM 3299 C CA . ASP A 1 425 ? -9.866 20.846 7.868 1.00 74.06 425 ASP A CA 1
ATOM 3300 C C . ASP A 1 425 ? -10.325 20.158 9.160 1.00 74.06 425 ASP A C 1
ATOM 3302 O O . ASP A 1 425 ? -11.501 20.217 9.514 1.00 74.06 425 ASP A O 1
ATOM 3306 N N . GLU A 1 426 ? -9.420 19.494 9.881 1.00 78.44 426 GLU A N 1
ATOM 3307 C CA . GLU A 1 426 ? -9.753 18.805 11.133 1.00 78.44 426 GLU A CA 1
ATOM 3308 C C . GLU A 1 426 ? -10.115 19.799 12.243 1.00 78.44 426 GLU A C 1
ATOM 3310 O O . GLU A 1 426 ? -11.124 19.630 12.935 1.00 78.44 426 GLU A O 1
ATOM 3315 N N . PHE A 1 427 ? -9.331 20.871 12.364 1.00 80.94 427 PHE A N 1
ATOM 3316 C CA . PHE A 1 427 ? -9.595 21.949 13.306 1.00 80.94 427 PHE A CA 1
ATOM 3317 C C . PHE A 1 427 ? -10.880 22.698 12.941 1.00 80.94 427 PHE A C 1
ATOM 3319 O O . PHE A 1 427 ? -11.736 22.891 13.805 1.00 80.94 427 PHE A O 1
ATOM 3326 N N . LEU A 1 428 ? -11.079 23.012 11.654 1.00 79.94 428 LEU A N 1
ATOM 3327 C CA . LEU A 1 428 ? -12.304 23.648 11.166 1.00 79.94 428 LEU A CA 1
ATOM 3328 C C . LEU A 1 428 ? -13.550 22.803 11.475 1.00 79.94 428 LEU A C 1
ATOM 3330 O O . LEU A 1 428 ? -14.529 23.313 12.015 1.00 79.94 428 LEU A O 1
ATOM 3334 N N . ARG A 1 429 ? -13.513 21.491 11.217 1.00 82.50 429 ARG A N 1
ATOM 3335 C CA . ARG A 1 429 ? -14.626 20.578 11.543 1.00 82.50 429 ARG A CA 1
ATOM 3336 C C . ARG A 1 429 ? -14.916 20.527 13.038 1.00 82.50 429 ARG A C 1
ATOM 3338 O O . ARG A 1 429 ? -16.079 20.461 13.445 1.00 82.50 429 ARG A O 1
ATOM 3345 N N . ARG A 1 430 ? -13.876 20.559 13.874 1.00 85.38 430 ARG A N 1
ATOM 3346 C CA . ARG A 1 430 ? -14.037 20.601 15.330 1.00 85.38 430 ARG A CA 1
ATOM 3347 C C . ARG A 1 430 ? -14.660 21.926 15.780 1.00 85.38 430 ARG A C 1
ATOM 3349 O O . ARG A 1 430 ? -15.618 21.884 16.551 1.00 85.38 430 ARG A O 1
ATOM 3356 N N . TRP A 1 431 ? -14.198 23.059 15.249 1.00 86.44 431 TRP A N 1
ATOM 3357 C CA . TRP A 1 431 ? -14.771 24.386 15.501 1.00 86.44 431 TRP A CA 1
ATOM 3358 C C . TRP A 1 431 ? -16.256 24.437 15.141 1.00 86.44 431 TRP A C 1
ATOM 3360 O O . TRP A 1 431 ? -17.083 24.808 15.971 1.00 86.44 431 TRP A O 1
ATOM 3370 N N . VAL A 1 432 ? -16.615 23.959 13.947 1.00 86.06 432 VAL A N 1
ATOM 3371 C CA . VAL A 1 432 ? -18.004 23.880 13.478 1.00 86.06 432 VAL A CA 1
ATOM 3372 C C . VAL A 1 432 ? -18.859 23.003 14.397 1.00 86.06 432 VAL A C 1
ATOM 3374 O O . VAL A 1 432 ? -19.935 23.408 14.833 1.00 86.06 432 VAL A O 1
ATOM 3377 N N . SER A 1 433 ? -18.375 21.813 14.756 1.00 87.81 433 SER A N 1
ATOM 3378 C CA . SER A 1 433 ? -19.099 20.879 15.624 1.00 87.81 433 SER A CA 1
ATOM 3379 C C . SER A 1 433 ? -19.374 21.445 17.021 1.00 87.81 433 SER A C 1
ATOM 3381 O O . SER A 1 433 ? -20.482 21.295 17.548 1.00 87.81 433 SER A O 1
ATOM 3383 N N . VAL A 1 434 ? -18.381 22.090 17.635 1.00 87.31 434 VAL A N 1
ATOM 3384 C CA . VAL A 1 434 ? -18.513 22.669 18.978 1.00 87.31 434 VAL A CA 1
ATOM 3385 C C . VAL A 1 434 ? -19.307 23.976 18.930 1.00 87.31 434 VAL A C 1
ATOM 3387 O O . VAL A 1 434 ? -20.185 24.163 19.772 1.00 87.31 434 VAL A O 1
ATOM 3390 N N . GLY A 1 435 ? -19.076 24.827 17.929 1.00 87.06 435 GLY A N 1
ATOM 3391 C CA . GLY A 1 435 ? -19.756 26.107 17.747 1.00 87.06 435 GLY A CA 1
ATOM 3392 C C . GLY A 1 435 ? -21.249 25.946 17.478 1.00 87.06 435 GLY A C 1
ATOM 3393 O O . GLY A 1 435 ? -22.056 26.563 18.170 1.00 87.06 435 GLY A O 1
ATOM 3394 N N . LEU A 1 436 ? -21.650 25.044 16.573 1.00 86.81 436 LEU A N 1
ATOM 3395 C CA . LEU A 1 436 ? -23.071 24.736 16.350 1.00 86.81 436 LEU A CA 1
ATOM 3396 C C . LEU A 1 436 ? -23.745 24.197 17.618 1.00 86.81 436 LEU A C 1
ATOM 3398 O O . LEU A 1 436 ? -24.905 24.500 17.898 1.00 86.81 436 LEU A O 1
ATOM 3402 N N . ALA A 1 437 ? -23.018 23.408 18.411 1.00 87.25 437 ALA A N 1
ATOM 3403 C CA . ALA A 1 437 ? -23.534 22.901 19.673 1.00 87.25 437 ALA A CA 1
ATOM 3404 C C . ALA A 1 437 ? -23.645 23.984 20.756 1.00 87.25 437 ALA A C 1
ATOM 3406 O O . ALA A 1 437 ? -24.509 23.864 21.626 1.00 87.25 437 ALA A O 1
ATOM 3407 N N . TYR A 1 438 ? -22.780 24.999 20.722 1.00 87.19 438 TYR A N 1
ATOM 3408 C CA . TYR A 1 438 ? -22.749 26.101 21.681 1.00 87.19 438 TYR A CA 1
ATOM 3409 C C . TYR A 1 438 ? -23.772 27.193 21.351 1.00 87.19 438 TYR A C 1
ATOM 3411 O O . TYR A 1 438 ? -24.649 27.457 22.169 1.00 87.19 438 TYR A O 1
ATOM 3419 N N . PHE A 1 439 ? -23.690 27.783 20.156 1.00 84.56 439 PHE A N 1
ATOM 3420 C CA . PHE A 1 439 ? -24.518 28.922 19.747 1.00 84.56 439 PHE A CA 1
ATOM 3421 C C . PHE A 1 439 ? -25.938 28.514 19.350 1.00 84.56 439 PHE A C 1
ATOM 3423 O O . PHE A 1 439 ? -26.885 29.240 19.630 1.00 84.56 439 PHE A O 1
ATOM 3430 N N . HIS A 1 440 ? -26.095 27.332 18.744 1.00 85.19 440 HIS A N 1
ATOM 3431 C CA . HIS A 1 440 ? -27.365 26.897 18.143 1.00 85.19 440 HIS A CA 1
ATOM 3432 C C . HIS A 1 440 ? -27.974 25.664 18.824 1.00 85.19 440 HIS A C 1
ATOM 3434 O O . HIS A 1 440 ? -28.998 25.144 18.387 1.00 85.19 440 HIS A O 1
ATOM 3440 N N . GLY A 1 441 ? -27.347 25.151 19.890 1.00 80.06 441 GLY A N 1
ATOM 3441 C CA . GLY A 1 441 ? -27.850 24.008 20.663 1.00 80.06 441 GLY A CA 1
ATOM 3442 C C . GLY A 1 441 ? -27.871 22.666 19.914 1.00 80.06 441 GLY A C 1
ATOM 3443 O O . GLY A 1 441 ? -28.397 21.677 20.437 1.00 80.06 441 GLY A O 1
ATOM 3444 N N . LEU A 1 442 ? -27.283 22.595 18.716 1.00 84.81 442 LEU A N 1
ATOM 3445 C CA . LEU A 1 442 ? -27.348 21.418 17.852 1.00 84.81 442 LEU A CA 1
ATOM 3446 C C . LEU A 1 442 ? -26.496 20.243 18.383 1.00 84.81 442 LEU A C 1
ATOM 3448 O O . LEU A 1 442 ? -25.544 20.419 19.154 1.00 84.81 442 LEU A O 1
ATOM 3452 N N . PRO A 1 443 ? -26.802 18.989 18.002 1.00 81.25 443 PRO A N 1
ATOM 3453 C CA . PRO A 1 443 ? -25.932 17.857 18.304 1.00 81.25 443 PRO A CA 1
ATOM 3454 C C . PRO A 1 443 ? -24.578 17.983 17.590 1.00 81.25 443 PRO A C 1
ATOM 3456 O O . PRO A 1 443 ? -24.530 18.196 16.386 1.00 81.25 443 PRO A O 1
ATOM 3459 N N . ARG A 1 444 ? -23.465 17.719 18.287 1.00 80.69 444 ARG A N 1
ATOM 3460 C CA . ARG A 1 444 ? -22.100 17.796 17.714 1.00 80.69 444 ARG A CA 1
ATOM 3461 C C . ARG A 1 444 ? -21.907 17.035 16.398 1.00 80.69 444 ARG A C 1
ATOM 3463 O O . ARG A 1 444 ? -21.188 17.499 15.518 1.00 80.69 444 ARG A O 1
ATOM 3470 N N . LYS A 1 445 ? -22.546 15.868 16.266 1.00 78.06 445 LYS A N 1
ATOM 3471 C CA . LYS A 1 445 ? -22.488 15.015 15.064 1.00 78.06 445 LYS A CA 1
ATOM 3472 C C . LYS A 1 445 ? -22.902 15.738 13.780 1.00 78.06 445 LYS A C 1
ATOM 3474 O O . LYS A 1 445 ? -22.428 15.376 12.714 1.00 78.06 445 LYS A O 1
ATOM 3479 N N . VAL A 1 446 ? -23.754 16.752 13.903 1.00 77.62 446 VAL A N 1
ATOM 3480 C CA . VAL A 1 446 ? -24.263 17.542 12.784 1.00 77.62 446 VAL A CA 1
ATOM 3481 C C . VAL A 1 446 ? -23.140 18.351 12.133 1.00 77.62 446 VAL A C 1
ATOM 3483 O O . VAL A 1 446 ? -23.049 18.397 10.916 1.00 77.62 446 VAL A O 1
ATOM 3486 N N . GLY A 1 447 ? -22.208 18.886 12.926 1.00 65.75 447 GLY A N 1
ATOM 3487 C CA . GLY A 1 447 ? -21.081 19.659 12.399 1.00 65.75 447 GLY A CA 1
ATOM 3488 C C . GLY A 1 447 ? -20.000 18.842 11.682 1.00 65.75 447 GLY A C 1
ATOM 3489 O O . GLY A 1 447 ? -19.095 19.428 11.108 1.00 65.75 447 GLY A O 1
ATOM 3490 N N . ILE A 1 448 ? -20.063 17.504 11.704 1.00 68.50 448 ILE A N 1
ATOM 3491 C CA . ILE A 1 448 ? -19.068 16.640 11.036 1.00 68.50 448 ILE A CA 1
ATOM 3492 C C . ILE A 1 448 ? -19.318 16.564 9.520 1.00 68.50 448 ILE A C 1
ATOM 3494 O O . ILE A 1 448 ? -18.372 16.374 8.760 1.00 68.50 448 ILE A O 1
ATOM 3498 N N . GLY A 1 449 ? -20.576 16.705 9.092 1.00 66.19 449 GLY A N 1
ATOM 3499 C CA . GLY A 1 449 ? -20.992 16.660 7.687 1.00 66.19 449 GLY A CA 1
ATOM 3500 C C . GLY A 1 449 ? -21.651 17.951 7.210 1.00 66.19 449 GLY A C 1
ATOM 3501 O O . GLY A 1 449 ? -22.397 17.909 6.242 1.00 66.19 449 GLY A O 1
ATOM 3502 N N . ALA A 1 450 ? -21.443 19.055 7.928 1.00 72.88 450 ALA A N 1
ATOM 3503 C CA . ALA A 1 450 ? -22.003 20.345 7.560 1.00 72.88 450 ALA A CA 1
ATOM 3504 C C . ALA A 1 450 ? -21.152 21.011 6.473 1.00 72.88 450 ALA A C 1
ATOM 3506 O O . ALA A 1 450 ? -19.919 21.002 6.559 1.00 72.88 450 ALA A O 1
ATOM 3507 N N . ASP A 1 451 ? -21.812 21.616 5.489 1.00 74.81 451 ASP A N 1
ATOM 3508 C CA . ASP A 1 451 ? -21.138 22.343 4.420 1.00 74.81 451 ASP A CA 1
ATOM 3509 C C . ASP A 1 451 ? -20.779 23.745 4.912 1.00 74.81 451 ASP A C 1
ATOM 3511 O O . ASP A 1 451 ? -21.647 24.546 5.272 1.00 74.81 451 ASP A O 1
ATOM 3515 N N . VAL A 1 452 ? -19.478 24.035 4.956 1.00 73.88 452 VAL A N 1
ATOM 3516 C CA . VAL A 1 452 ? -18.962 25.343 5.368 1.00 73.88 452 VAL A CA 1
ATOM 3517 C C . VAL A 1 452 ? -18.937 26.261 4.153 1.00 73.88 452 VAL A C 1
ATOM 3519 O O . VAL A 1 452 ? -18.088 26.127 3.272 1.00 73.88 452 VAL A O 1
ATOM 3522 N N . LEU A 1 453 ? -19.861 27.213 4.124 1.00 69.94 453 LEU A N 1
ATOM 3523 C CA . LEU A 1 453 ? -19.906 28.296 3.156 1.00 69.94 453 LEU A CA 1
ATOM 3524 C C . LEU A 1 453 ? -19.112 29.466 3.747 1.00 69.94 453 LEU A C 1
ATOM 3526 O O . LEU A 1 453 ? -19.537 30.122 4.699 1.00 69.94 453 LEU A O 1
ATOM 3530 N N . ARG A 1 454 ? -17.906 29.704 3.226 1.00 62.53 454 ARG A N 1
ATOM 3531 C CA . ARG A 1 454 ? -17.110 30.858 3.655 1.00 62.53 454 ARG A CA 1
ATOM 3532 C C . ARG A 1 454 ? -17.800 32.139 3.197 1.00 62.53 454 ARG A C 1
ATOM 3534 O O . ARG A 1 454 ? -17.939 32.366 2.001 1.00 62.53 454 ARG A O 1
ATOM 3541 N N . THR A 1 455 ? -18.212 32.940 4.167 1.00 59.41 455 THR A N 1
ATOM 3542 C CA . THR A 1 455 ? -18.614 34.335 3.994 1.00 59.41 455 THR A CA 1
ATOM 3543 C C . THR A 1 455 ? -17.485 35.237 4.484 1.00 59.41 455 THR A C 1
ATOM 3545 O O . THR A 1 455 ? -16.524 34.758 5.088 1.00 59.41 455 THR A O 1
ATOM 3548 N N . ASP A 1 456 ? -17.584 36.516 4.150 1.00 55.50 456 ASP A N 1
ATOM 3549 C CA . ASP A 1 456 ? -16.588 37.569 4.352 1.00 55.50 456 ASP A CA 1
ATOM 3550 C C . ASP A 1 456 ? -15.991 37.564 5.774 1.00 55.50 456 ASP A C 1
ATOM 3552 O O . ASP A 1 456 ? -16.627 37.091 6.716 1.00 55.50 456 ASP A O 1
ATOM 3556 N N . GLY A 1 457 ? -14.753 38.061 5.914 1.00 57.72 457 GLY A N 1
ATOM 3557 C CA . GLY A 1 457 ? -13.765 37.763 6.975 1.00 57.72 457 GLY A CA 1
ATOM 3558 C C . GLY A 1 457 ? -14.181 37.770 8.462 1.00 57.72 457 GLY A C 1
ATOM 3559 O O . GLY A 1 457 ? -13.393 37.339 9.304 1.00 57.72 457 GLY A O 1
ATOM 3560 N N . GLU A 1 458 ? -15.402 38.172 8.801 1.00 64.12 458 GLU A N 1
ATOM 3561 C CA . GLU A 1 458 ? -15.969 38.212 10.154 1.00 64.12 458 GLU A CA 1
ATOM 3562 C C . GLU A 1 458 ? -16.654 36.897 10.589 1.00 64.12 458 GLU A C 1
ATOM 3564 O O . GLU A 1 458 ? -16.769 36.617 11.785 1.00 64.12 458 GLU A O 1
ATOM 3569 N N . GLY A 1 459 ? -17.087 36.036 9.658 1.00 73.69 459 GLY A N 1
ATOM 3570 C CA . GLY A 1 459 ? -17.857 34.842 10.025 1.00 73.69 459 GLY A CA 1
ATOM 3571 C C . GLY A 1 459 ? -18.002 33.779 8.942 1.00 73.69 459 GLY A C 1
ATOM 3572 O O . GLY A 1 459 ? -17.697 33.985 7.773 1.00 73.69 459 GLY A O 1
ATOM 3573 N N . MET A 1 460 ? -18.481 32.605 9.345 1.00 80.94 460 MET A N 1
ATOM 3574 C CA . MET A 1 460 ? -18.732 31.455 8.478 1.00 80.94 460 MET A CA 1
ATOM 3575 C C . MET A 1 460 ? -20.217 31.095 8.500 1.00 80.94 460 MET A C 1
ATOM 3577 O O . MET A 1 460 ? -20.790 30.874 9.569 1.00 80.94 460 MET A O 1
ATOM 3581 N N . ALA A 1 461 ? -20.824 30.977 7.320 1.00 82.31 461 ALA A N 1
ATOM 3582 C CA . ALA A 1 461 ? -22.153 30.407 7.161 1.00 82.31 461 ALA A CA 1
ATOM 3583 C C . ALA A 1 461 ? -22.049 28.884 7.003 1.00 82.31 461 ALA A C 1
ATOM 3585 O O . ALA A 1 461 ? -21.188 28.358 6.302 1.00 82.31 461 ALA A O 1
ATOM 3586 N N . ILE A 1 462 ? -22.917 28.147 7.679 1.00 83.25 462 ILE A N 1
ATOM 3587 C CA . ILE A 1 462 ? -22.861 26.690 7.740 1.00 83.25 462 ILE A CA 1
ATOM 3588 C C . ILE A 1 462 ? -24.219 26.149 7.366 1.00 83.25 462 ILE A C 1
ATOM 3590 O O . ILE A 1 462 ? -25.205 26.398 8.061 1.00 83.25 462 ILE A O 1
ATOM 3594 N N . ASN A 1 463 ? -24.264 25.390 6.278 1.00 79.81 463 ASN A N 1
ATOM 3595 C CA . ASN A 1 463 ? -25.487 24.739 5.857 1.00 79.81 463 ASN A CA 1
ATOM 3596 C C . ASN A 1 463 ? -25.591 23.360 6.511 1.00 79.81 463 ASN A C 1
ATOM 3598 O O . ASN A 1 463 ? -24.709 22.508 6.384 1.00 79.81 463 ASN A O 1
ATOM 3602 N N . VAL A 1 464 ? -26.692 23.158 7.222 1.00 78.69 464 VAL A N 1
ATOM 3603 C CA . VAL A 1 464 ? -27.080 21.883 7.805 1.00 78.69 464 VAL A CA 1
ATOM 3604 C C . VAL A 1 464 ? -28.500 21.584 7.353 1.00 78.69 464 VAL A C 1
ATOM 3606 O O . VAL A 1 464 ? -29.431 22.284 7.751 1.00 78.69 464 VAL A O 1
ATOM 3609 N N . GLU A 1 465 ? -28.671 20.517 6.568 1.00 76.19 465 GLU A N 1
ATOM 3610 C CA . GLU A 1 465 ? -29.990 20.012 6.149 1.00 76.19 465 GLU A CA 1
ATOM 3611 C C . GLU A 1 465 ? -30.894 21.114 5.546 1.00 76.19 465 GLU A C 1
ATOM 3613 O O . GLU A 1 465 ? -32.098 21.160 5.795 1.00 76.19 465 GLU A O 1
ATOM 3618 N N . GLY A 1 466 ? -30.307 22.039 4.775 1.00 73.94 466 GLY A N 1
ATOM 3619 C CA . GLY A 1 466 ? -31.024 23.133 4.110 1.00 73.94 466 GLY A CA 1
ATOM 3620 C C . GLY A 1 466 ? -31.257 24.380 4.972 1.00 73.94 466 GLY A C 1
ATOM 3621 O O . GLY A 1 466 ? -31.859 25.338 4.490 1.00 73.94 466 GLY A O 1
ATOM 3622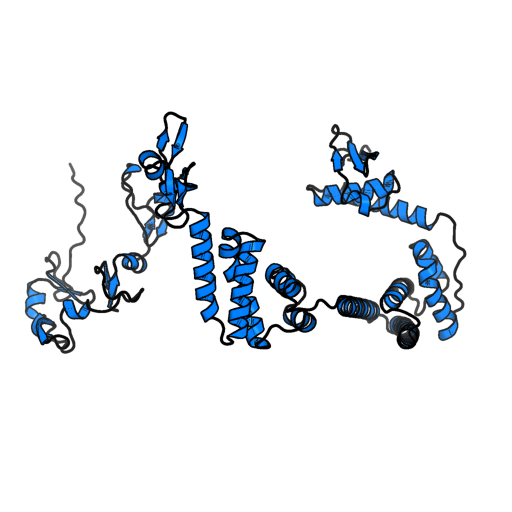 N N . LYS A 1 467 ? -30.784 24.405 6.225 1.00 81.19 467 LYS A N 1
ATOM 3623 C CA . LYS A 1 467 ? -30.819 25.583 7.108 1.00 81.19 467 LYS A CA 1
ATOM 3624 C C . LYS A 1 467 ? -29.421 26.176 7.265 1.00 81.19 467 LYS A C 1
ATOM 3626 O O . LYS A 1 467 ? -28.469 25.455 7.561 1.00 81.19 467 LYS A O 1
ATOM 3631 N N . SER A 1 468 ? -29.317 27.493 7.097 1.00 81.75 468 SER A N 1
ATOM 3632 C CA . SER A 1 468 ? -28.066 28.237 7.266 1.00 81.75 468 SER A CA 1
ATOM 3633 C C . SER A 1 468 ? -27.893 28.694 8.717 1.00 81.75 468 SER A C 1
ATOM 3635 O O . SER A 1 468 ? -28.796 29.306 9.288 1.00 81.75 468 SER A O 1
ATOM 3637 N N . TYR A 1 469 ? -26.735 28.400 9.304 1.00 84.50 469 TYR A N 1
ATOM 3638 C CA . TYR A 1 469 ? -26.334 28.793 10.654 1.00 84.50 469 TYR A CA 1
ATOM 3639 C C . TYR A 1 469 ? -25.044 29.602 10.593 1.00 84.50 469 TYR A C 1
ATOM 3641 O O . TYR A 1 469 ? -24.103 29.216 9.909 1.00 84.50 469 TYR A O 1
ATOM 3649 N N . TRP A 1 470 ? -24.968 30.699 11.339 1.00 86.62 470 TRP A N 1
ATOM 3650 C CA . TRP A 1 470 ? -23.771 31.538 11.383 1.00 86.62 470 TRP A CA 1
ATOM 3651 C C . TRP A 1 470 ? -22.861 31.160 12.560 1.00 86.62 470 TRP A C 1
ATOM 3653 O O . TRP A 1 470 ? -23.357 30.917 13.665 1.00 86.62 470 TRP A O 1
ATOM 3663 N N . LEU A 1 471 ? -21.543 31.122 12.340 1.00 85.06 471 LEU A N 1
ATOM 3664 C CA . LEU A 1 471 ? -20.512 31.004 13.378 1.00 85.06 471 LEU A CA 1
ATOM 3665 C C . LEU A 1 471 ? -19.421 32.074 13.203 1.00 85.06 471 LEU A C 1
ATOM 3667 O O . LEU A 1 471 ? -19.052 32.372 12.068 1.00 85.06 471 LEU A O 1
ATOM 3671 N N . PRO A 1 472 ? -18.829 32.585 14.297 1.00 80.75 472 PRO A N 1
ATOM 3672 C CA . PRO A 1 472 ? -17.737 33.553 14.220 1.00 80.75 472 PRO A CA 1
ATOM 3673 C C . PRO A 1 472 ? -16.465 32.939 13.617 1.00 80.75 472 PRO A C 1
ATOM 3675 O O . PRO A 1 472 ? -16.168 31.752 13.830 1.00 80.75 472 PRO A O 1
ATOM 3678 N N . SER A 1 473 ? -15.711 33.752 12.866 1.00 70.19 473 SER A N 1
ATOM 3679 C CA . SER A 1 473 ? -14.395 33.371 12.347 1.00 70.19 473 SER A CA 1
ATOM 3680 C C . SER A 1 473 ? -13.338 33.419 13.462 1.00 70.19 473 SER A C 1
ATOM 3682 O O . SER A 1 473 ? -13.424 34.202 14.405 1.00 70.19 473 SER A O 1
ATOM 3684 N N . ILE A 1 474 ? -12.332 32.543 13.385 1.00 66.50 474 ILE A N 1
ATOM 3685 C CA . ILE A 1 474 ? -11.280 32.436 14.416 1.00 66.50 474 ILE A CA 1
ATOM 3686 C C . ILE A 1 474 ? -10.263 33.582 14.285 1.00 66.50 474 ILE A C 1
ATOM 3688 O O . ILE A 1 474 ? -9.561 33.906 15.238 1.00 66.50 474 ILE A O 1
ATOM 3692 N N . SER A 1 475 ? -10.213 34.226 13.116 1.00 56.56 475 SER A N 1
ATOM 3693 C CA . SER A 1 475 ? -9.173 35.175 12.722 1.00 56.56 475 SER A CA 1
ATOM 3694 C C . SER A 1 475 ? -9.200 36.521 13.458 1.00 56.56 475 SER A C 1
ATOM 3696 O O . SER A 1 475 ? -8.229 37.257 13.324 1.00 56.56 475 SER A O 1
ATOM 3698 N N . GLN A 1 476 ? -10.244 36.862 14.228 1.00 49.62 476 GLN A N 1
ATOM 3699 C CA . GLN A 1 476 ? -10.331 38.191 14.862 1.00 49.62 476 GLN A CA 1
ATOM 3700 C C . GLN A 1 476 ? -10.884 38.280 16.293 1.00 49.62 476 GLN A C 1
ATOM 3702 O O . GLN A 1 476 ? -11.030 39.384 16.799 1.00 49.62 476 GLN A O 1
ATOM 3707 N N . MET A 1 477 ? -11.088 37.190 17.033 1.00 46.78 477 MET A N 1
ATOM 3708 C CA . MET A 1 477 ? -11.391 37.316 18.476 1.00 46.78 477 MET A CA 1
ATOM 3709 C C . MET A 1 477 ? -10.129 37.309 19.359 1.00 46.78 477 MET A C 1
ATOM 3711 O O . MET A 1 477 ? -10.120 36.773 20.469 1.00 46.78 477 MET A O 1
ATOM 3715 N N . GLY A 1 478 ? -9.052 37.914 18.854 1.00 36.56 478 GLY A N 1
ATOM 3716 C CA . GLY A 1 478 ? -7.908 38.321 19.657 1.00 36.56 478 GLY A CA 1
ATOM 3717 C C . GLY A 1 478 ? -8.228 39.638 20.357 1.00 36.56 478 GLY A C 1
ATOM 3718 O O . GLY A 1 478 ? -8.229 40.674 19.712 1.00 36.56 478 GLY A O 1
ATOM 3719 N N . LEU A 1 479 ? -8.525 39.550 21.656 1.00 33.22 479 LEU A N 1
ATOM 3720 C CA . LEU A 1 479 ? -8.302 40.576 22.683 1.00 33.22 479 LEU A CA 1
ATOM 3721 C C . LEU A 1 479 ? -8.449 42.041 22.219 1.00 33.22 479 LEU A C 1
ATOM 3723 O O . LEU A 1 479 ? -7.462 42.697 21.898 1.00 33.22 479 LEU A O 1
ATOM 3727 N N . SER A 1 480 ? -9.664 42.582 22.287 1.00 28.89 480 SER A N 1
ATOM 3728 C CA . SER A 1 480 ? -9.806 43.969 22.736 1.00 28.89 480 SER A CA 1
ATOM 3729 C C . SER A 1 480 ? -9.817 43.939 24.265 1.00 28.89 480 SER A C 1
ATOM 3731 O O . SER A 1 480 ? -10.711 43.314 24.845 1.00 28.89 480 SER A O 1
ATOM 3733 N N . GLU A 1 481 ? -8.783 44.518 24.879 1.00 33.28 481 GLU A N 1
ATOM 3734 C CA . GLU A 1 481 ? -8.742 44.848 26.313 1.00 33.28 481 GLU A CA 1
ATOM 3735 C C . GLU A 1 481 ? -9.937 45.702 26.750 1.00 33.28 481 GLU A C 1
ATOM 3737 O O . GLU A 1 481 ? -10.408 46.531 25.933 1.00 33.28 481 GLU A O 1
#

Foldseek 3Di:
DDPPPDPPPFDAQQVPRDTNADFPDADQNGTHGPVRQPVQFDWDAAPPPRDTDGHGPPDPNDGHPVVQQQAAAPPPRHRDADFCDAHSVGTHHVVGVLVVAFFAAFPPPGDTGSDWDQDPVVVPRTTGDPCVNLVQWDQQPFQRDTANWDQDPVRGTHHPQQVVVPWDAAQPPRDIGGRVVPRHDPLRVLQVLLVVVLVVLLVLAPQVQLNVLLNVLLVVLCVPPNSNVSSVCSVVCSVVSSVCCVPPVAQDEPVVVCVVQNPVSCVVVVSSVVVCPVVVVYPDPVVVVVVVVLVVLLVVLLVVCPVQVLLSVLLVVLLVVQVVCVVVVNDDSVLSSLLSVLSSVLSVQCVVVVHSDRAQVSLVVSCLLAVPCLVSPPSSQVSCCPVVVHPYDRDDRDPCSNVVNLLVVLVVVLVVLLVVDDDDDVSVLQNQLSQCCRVVVDHSVQSNPWDWDDDPQQWIWTDGPNDTDIDGDSVPPPDDD